Protein 4NSV (pdb70)

Structure (mmCIF, N/CA/C/O backbone):
data_4NSV
#
_entry.id   4NSV
#
_cell.length_a   39.605
_cell.length_b   135.582
_cell.length_c   45.553
_cell.angle_alpha   90.00
_cell.angle_beta   98.01
_cell.angle_gamma   90.00
#
_symmetry.space_group_name_H-M   'P 1 21 1'
#
loop_
_entity.id
_entity.type
_entity.pdbx_description
1 polymer 'Lysyl endopeptidase'
2 non-polymer 'N-[(2S,3S)-7-amino-1-chloro-2-hydroxyheptan-3-yl]-4-methylbenzenesulfonamide (Bound Form)'
3 non-polymer 'SULFATE ION'
4 non-polymer 'CHLORIDE ION'
5 water water
#
loop_
_atom_site.group_PDB
_atom_site.id
_atom_site.type_symbol
_atom_site.label_atom_id
_atom_site.label_alt_id
_atom_site.label_comp_id
_atom_site.label_asym_id
_atom_site.label_entity_id
_atom_site.label_seq_id
_atom_site.pdbx_PDB_ins_code
_atom_site.Cartn_x
_atom_site.Cartn_y
_atom_site.Cartn_z
_atom_site.occupancy
_atom_site.B_iso_or_equiv
_atom_site.auth_seq_id
_atom_site.auth_comp_id
_atom_site.auth_asym_id
_atom_site.auth_atom_id
_atom_site.pdbx_PDB_model_num
ATOM 1 N N . GLY A 1 1 ? 32.374 -14.495 22.817 1.00 6.47 1 GLY A N 1
ATOM 2 C CA . GLY A 1 1 ? 32.158 -13.065 23.170 1.00 6.46 1 GLY A CA 1
ATOM 3 C C . GLY A 1 1 ? 31.924 -12.941 24.660 1.00 6.03 1 GLY A C 1
ATOM 4 O O . GLY A 1 1 ? 31.850 -13.945 25.377 1.00 6.91 1 GLY A O 1
ATOM 10 N N . VAL A 1 2 ? 31.780 -11.697 25.099 1.00 6.47 2 VAL A N 1
ATOM 11 C CA . VAL A 1 2 ? 31.665 -11.385 26.523 1.00 6.88 2 VAL A CA 1
ATOM 12 C C . VAL A 1 2 ? 30.373 -10.604 26.782 1.00 6.56 2 VAL A C 1
ATOM 13 O O . VAL A 1 2 ? 30.113 -9.597 26.118 1.00 7.50 2 VAL A O 1
ATOM 26 N N . SER A 1 3 ? 29.581 -11.073 27.747 1.00 6.06 3 SER A N 1
ATOM 27 C CA . SER A 1 3 ? 28.397 -10.341 28.189 1.00 6.27 3 SER A CA 1
ATOM 28 C C . SER A 1 3 ? 28.204 -10.517 29.690 1.00 5.90 3 SER A C 1
ATOM 29 O O . SER A 1 3 ? 28.940 -11.267 30.343 1.00 6.90 3 SER A O 1
ATOM 37 N N . GLY A 1 4 ? 27.207 -9.820 30.237 1.00 6.43 4 GLY A N 1
ATOM 38 C CA . GLY A 1 4 ? 27.019 -9.776 31.673 1.00 6.62 4 GLY A CA 1
ATOM 39 C C . GLY A 1 4 ? 26.765 -11.146 32.277 1.00 6.49 4 GLY A C 1
ATOM 40 O O . GLY A 1 4 ? 26.024 -11.972 31.723 1.00 6.16 4 GLY A O 1
ATOM 44 N N . SER A 1 5 ? 27.337 -11.383 33.444 1.00 7.25 5 SER A N 1
ATOM 45 C CA . SER A 1 5 ? 27.316 -12.717 34.015 1.00 7.17 5 SER A CA 1
ATOM 46 C C . SER A 1 5 ? 25.928 -13.194 34.431 1.00 6.98 5 SER A C 1
ATOM 47 O O . SER A 1 5 ? 25.713 -14.399 34.529 1.00 7.50 5 SER A O 1
ATOM 55 N N . CYS A 1 6 ? 24.990 -12.281 34.694 1.00 6.87 6 CYS A N 1
ATOM 56 C CA . CYS A 1 6 ? 23.645 -12.704 35.090 1.00 6.76 6 CYS A CA 1
ATOM 57 C C . CYS A 1 6 ? 22.873 -13.354 33.946 1.00 5.94 6 CYS A C 1
ATOM 58 O O . CYS A 1 6 ? 21.794 -13.913 34.169 1.00 6.99 6 CYS A O 1
ATOM 65 N N . ASN A 1 7 ? 23.380 -13.248 32.731 1.00 5.65 7 ASN A N 1
ATOM 66 C CA . ASN A 1 7 ? 22.689 -13.841 31.620 1.00 5.18 7 ASN A CA 1
ATOM 67 C C . ASN A 1 7 ? 22.798 -15.361 31.637 1.00 5.05 7 ASN A C 1
ATOM 68 O O . ASN A 1 7 ? 23.630 -15.949 32.338 1.00 5.71 7 ASN A O 1
ATOM 79 N N . ILE A 1 8 ? 21.906 -15.975 30.873 1.00 5.20 8 ILE A N 1
ATOM 80 C CA . ILE A 1 8 ? 21.660 -17.398 30.930 1.00 4.74 8 ILE A CA 1
ATOM 81 C C . ILE A 1 8 ? 21.940 -18.026 29.568 1.00 4.37 8 ILE A C 1
ATOM 82 O O . ILE A 1 8 ? 21.241 -17.779 28.584 1.00 4.52 8 ILE A O 1
ATOM 98 N N . ASP A 1 9 ? 22.977 -18.856 29.506 1.00 4.66 9 ASP A N 1
ATOM 99 C CA . ASP A 1 9 ? 23.303 -19.555 28.274 1.00 4.88 9 ASP A CA 1
ATOM 100 C C . ASP A 1 9 ? 22.099 -20.336 27.782 1.00 4.76 9 ASP A C 1
ATOM 101 O O . ASP A 1 9 ? 21.432 -21.008 28.568 1.00 5.22 9 ASP A O 1
ATOM 110 N N . VAL A 1 10 ? 21.833 -20.299 26.476 1.00 5.09 10 VAL A N 1
ATOM 111 C CA . VAL A 1 10 ? 20.655 -20.984 25.967 1.00 4.89 10 VAL A CA 1
ATOM 112 C C . VAL A 1 10 ? 20.679 -22.480 26.251 1.00 4.84 10 VAL A C 1
ATOM 113 O O . VAL A 1 10 ? 19.610 -23.065 26.401 1.00 5.31 10 VAL A O 1
ATOM 126 N N . VAL A 1 11 ? 21.854 -23.113 26.303 1.00 5.22 11 VAL A N 1
ATOM 127 C CA . VAL A 1 11 ? 21.898 -24.552 26.556 1.00 6.01 11 VAL A CA 1
ATOM 128 C C . VAL A 1 11 ? 21.503 -24.934 27.983 1.00 5.99 11 VAL A C 1
ATOM 129 O O . VAL A 1 11 ? 21.281 -26.119 28.266 1.00 6.93 11 VAL A O 1
ATOM 142 N N . CYS A 1 12 ? 21.433 -23.963 28.888 1.00 5.94 12 CYS A N 1
ATOM 143 C CA . CYS A 1 12 ? 20.961 -24.218 30.250 1.00 5.74 12 CYS A CA 1
ATOM 144 C C . CYS A 1 12 ? 19.527 -24.784 30.256 1.00 6.01 12 CYS A C 1
ATOM 145 O O . CYS A 1 12 ? 18.787 -24.671 29.282 1.00 5.68 12 CYS A O 1
ATOM 152 N N . PRO A 1 13 ? 19.131 -25.368 31.391 1.00 6.11 13 PRO A N 1
ATOM 153 C CA . PRO A 1 13 ? 17.771 -25.913 31.489 1.00 6.49 13 PRO A CA 1
ATOM 154 C C . PRO A 1 13 ? 16.684 -24.880 31.217 1.00 5.59 13 PRO A C 1
ATOM 155 O O . PRO A 1 13 ? 15.600 -25.249 30.754 1.00 6.41 13 PRO A O 1
ATOM 166 N N . GLU A 1 14 ? 16.983 -23.605 31.453 1.00 5.82 14 GLU A N 1
ATOM 167 C CA . GLU A 1 14 ? 16.051 -22.531 31.142 1.00 6.35 14 GLU A CA 1
ATOM 168 C C . GLU A 1 14 ? 15.637 -22.504 29.677 1.00 5.47 14 GLU A C 1
ATOM 169 O O . GLU A 1 14 ? 14.627 -21.875 29.357 1.00 7.12 14 GLU A O 1
ATOM 181 N N . GLY A 1 15 ? 16.406 -23.149 28.796 1.00 5.53 15 GLY A N 1
ATOM 182 C CA . GLY A 1 15 ? 16.053 -23.227 27.387 1.00 5.25 15 GLY A CA 1
ATOM 183 C C . GLY A 1 15 ? 15.206 -24.433 26.988 1.00 4.59 15 GLY A C 1
ATOM 184 O O . GLY A 1 15 ? 14.894 -24.582 25.825 1.00 5.16 15 GLY A O 1
ATOM 188 N N . ASN A 1 16 ? 14.835 -25.295 27.940 1.00 5.25 16 ASN A N 1
ATOM 189 C CA . ASN A 1 16 ? 14.252 -26.594 27.598 1.00 5.25 16 ASN A CA 1
ATOM 190 C C . ASN A 1 16 ? 12.933 -26.493 26.828 1.00 5.39 16 ASN A C 1
ATOM 191 O O . ASN A 1 16 ? 12.595 -27.436 26.103 1.00 7.41 16 ASN A O 1
ATOM 202 N N . GLY A 1 17 ? 12.193 -25.390 27.007 1.00 5.35 17 GLY A N 1
ATOM 203 C CA . GLY A 1 17 ? 10.928 -25.194 26.309 1.00 5.66 17 GLY A CA 1
ATOM 204 C C . GLY A 1 17 ? 11.041 -24.418 25.020 1.00 5.85 17 GLY A C 1
ATOM 205 O O . GLY A 1 17 ? 10.015 -24.127 24.410 1.00 6.32 17 GLY A O 1
ATOM 209 N N . HIS A 1 18 ? 12.261 -24.084 24.602 1.00 4.81 18 HIS A N 1
ATOM 210 C CA . HIS A 1 18 ? 12.479 -23.180 23.465 1.00 4.90 18 HIS A CA 1
ATOM 211 C C . HIS A 1 18 ? 13.492 -23.736 22.474 1.00 4.60 18 HIS A C 1
ATOM 212 O O . HIS A 1 18 ? 14.134 -22.969 21.751 1.00 5.22 18 HIS A O 1
ATOM 226 N N . ARG A 1 19 ? 13.619 -25.066 22.390 1.00 5.33 19 ARG A N 1
ATOM 227 C CA . ARG A 1 19 ? 14.674 -25.618 21.553 1.00 4.59 19 ARG A CA 1
ATOM 228 C C . ARG A 1 19 ? 14.464 -25.417 20.068 1.00 5.44 19 ARG A C 1
ATOM 229 O O . ARG A 1 19 ? 15.404 -25.549 19.299 1.00 6.11 19 ARG A O 1
ATOM 250 N N . ASP A 1 20 ? 13.225 -25.095 19.673 1.00 4.70 20 ASP A N 1
ATOM 251 C CA . ASP A 1 20 ? 12.904 -24.725 18.315 1.00 5.00 20 ASP A CA 1
ATOM 252 C C . ASP A 1 20 ? 13.270 -23.254 18.042 1.00 4.45 20 ASP A C 1
ATOM 253 O O . ASP A 1 20 ? 14.134 -22.972 17.205 1.00 4.94 20 ASP A O 1
ATOM 262 N N . VAL A 1 21 ? 12.656 -22.316 18.769 1.00 4.71 21 VAL A N 1
ATOM 263 C CA . VAL A 1 21 ? 12.868 -20.906 18.439 1.00 4.59 21 VAL A CA 1
ATOM 264 C C . VAL A 1 21 ? 14.287 -20.430 18.779 1.00 4.14 21 VAL A C 1
ATOM 265 O O . VAL A 1 21 ? 14.732 -19.432 18.205 1.00 5.00 21 VAL A O 1
ATOM 278 N N . ILE A 1 22 ? 15.012 -21.111 19.662 1.00 4.59 22 ILE A N 1
ATOM 279 C CA . ILE A 1 22 ? 16.437 -20.800 19.835 1.00 4.57 22 ILE A CA 1
ATOM 280 C C . ILE A 1 22 ? 17.129 -20.789 18.457 1.00 4.65 22 ILE A C 1
ATOM 281 O O . ILE A 1 22 ? 18.016 -19.964 18.201 1.00 4.94 22 ILE A O 1
ATOM 297 N N . ARG A 1 23 ? 16.727 -21.714 17.585 1.00 4.75 23 ARG A N 1
ATOM 298 C CA . ARG A 1 23 ? 17.362 -21.918 16.287 1.00 5.19 23 ARG A CA 1
ATOM 299 C C . ARG A 1 23 ? 16.925 -20.898 15.231 1.00 5.21 23 ARG A C 1
ATOM 300 O O . ARG A 1 23 ? 17.353 -20.959 14.084 1.00 7.70 23 ARG A O 1
ATOM 321 N N . SER A 1 24 ? 16.066 -19.965 15.615 1.00 4.81 24 SER A N 1
ATOM 322 C CA A SER A 1 24 ? 15.648 -18.818 14.791 0.70 4.86 24 SER A CA 1
ATOM 323 C CA B SER A 1 24 ? 15.741 -18.879 14.694 0.30 5.04 24 SER A CA 1
ATOM 324 C C . SER A 1 24 ? 16.593 -17.626 14.927 1.00 3.95 24 SER A C 1
ATOM 325 O O . SER A 1 24 ? 16.605 -16.752 14.072 1.00 4.56 24 SER A O 1
ATOM 340 N N . VAL A 1 25 ? 17.316 -17.561 16.032 1.00 4.38 25 VAL A N 1
ATOM 341 C CA . VAL A 1 25 ? 18.008 -16.332 16.432 1.00 4.12 25 VAL A CA 1
ATOM 342 C C . VAL A 1 25 ? 19.444 -16.358 15.941 1.00 4.14 25 VAL A C 1
ATOM 343 O O . VAL A 1 25 ? 20.116 -17.395 16.044 1.00 4.92 25 VAL A O 1
ATOM 356 N N . ALA A 1 26 ? 19.942 -15.216 15.455 1.00 4.24 26 ALA A N 1
ATOM 357 C CA . ALA A 1 26 ? 21.316 -15.133 14.973 1.00 4.24 26 ALA A CA 1
ATOM 358 C C . ALA A 1 26 ? 21.929 -13.806 15.398 1.00 4.08 26 ALA A C 1
ATOM 359 O O . ALA A 1 26 ? 21.245 -12.808 15.636 1.00 4.59 26 ALA A O 1
ATOM 366 N N . ALA A 1 27 ? 23.255 -13.816 15.421 1.00 4.15 27 ALA A N 1
ATOM 367 C CA . ALA A 1 27 ? 24.066 -12.606 15.592 1.00 4.65 27 ALA A CA 1
ATOM 368 C C . ALA A 1 27 ? 24.484 -12.138 14.202 1.00 4.28 27 ALA A C 1
ATOM 369 O O . ALA A 1 27 ? 24.625 -12.970 13.305 1.00 6.41 27 ALA A O 1
ATOM 376 N N . TYR A 1 28 ? 24.735 -10.847 13.998 1.00 4.03 28 TYR A N 1
ATOM 377 C CA . TYR A 1 28 ? 25.244 -10.428 12.709 1.00 4.16 28 TYR A CA 1
ATOM 378 C C . TYR A 1 28 ? 26.217 -9.281 12.843 1.00 4.18 28 TYR A C 1
ATOM 379 O O . TYR A 1 28 ? 26.194 -8.509 13.813 1.00 4.44 28 TYR A O 1
ATOM 397 N N . SER A 1 29 ? 27.042 -9.180 11.812 1.00 4.36 29 SER A N 1
ATOM 398 C CA . SER A 1 29 ? 27.967 -8.068 11.660 1.00 4.44 29 SER A CA 1
ATOM 399 C C . SER A 1 29 ? 27.436 -7.064 10.639 1.00 4.90 29 SER A C 1
ATOM 400 O O . SER A 1 29 ? 26.656 -7.401 9.756 1.00 6.11 29 SER A O 1
ATOM 408 N N . ARG A 1 30 ? 27.938 -5.843 10.782 1.00 5.00 30 ARG A N 1
ATOM 409 C CA . ARG A 1 30 ? 27.609 -4.699 9.931 1.00 5.53 30 ARG A CA 1
ATOM 410 C C . ARG A 1 30 ? 28.942 -4.055 9.575 1.00 5.48 30 ARG A C 1
ATOM 411 O O . ARG A 1 30 ? 29.711 -3.672 10.462 1.00 5.95 30 ARG A O 1
ATOM 432 N N . GLN A 1 31 ? 29.220 -3.973 8.287 1.00 5.96 31 GLN A N 1
ATOM 433 C CA A GLN A 1 31 ? 30.515 -3.472 7.802 0.70 7.42 31 GLN A CA 1
ATOM 434 C CA B GLN A 1 31 ? 30.507 -3.471 7.798 0.30 7.07 31 GLN A CA 1
ATOM 435 C C . GLN A 1 31 ? 31.660 -4.195 8.501 1.00 6.99 31 GLN A C 1
ATOM 436 O O . GLN A 1 31 ? 32.704 -3.613 8.831 1.00 8.05 31 GLN A O 1
ATOM 461 N N . GLY A 1 32 ? 31.451 -5.490 8.725 1.00 6.08 32 GLY A N 1
ATOM 462 C CA . GLY A 1 32 ? 32.477 -6.364 9.275 1.00 5.85 32 GLY A CA 1
ATOM 463 C C . GLY A 1 32 ? 32.521 -6.455 10.790 1.00 5.88 32 GLY A C 1
ATOM 464 O O . GLY A 1 32 ? 33.220 -7.306 11.328 1.00 6.28 32 GLY A O 1
ATOM 468 N N . THR A 1 33 ? 31.797 -5.593 11.503 1.00 5.42 33 THR A N 1
ATOM 469 C CA . THR A 1 33 ? 31.889 -5.543 12.966 1.00 5.66 33 THR A CA 1
ATOM 470 C C . THR A 1 33 ? 30.671 -6.190 13.587 1.00 5.03 33 THR A C 1
ATOM 471 O O . THR A 1 33 ? 29.541 -5.853 13.211 1.00 5.11 33 THR A O 1
ATOM 482 N N . MET A 1 34 ? 30.863 -7.102 14.520 1.00 5.01 34 MET A N 1
ATOM 483 C CA . MET A 1 34 ? 29.732 -7.734 15.215 1.00 4.90 34 MET A CA 1
ATOM 484 C C . MET A 1 34 ? 28.848 -6.631 15.788 1.00 4.79 34 MET A C 1
ATOM 485 O O . MET A 1 34 ? 29.349 -5.739 16.477 1.00 5.49 34 MET A O 1
ATOM 499 N N . TRP A 1 35 ? 27.545 -6.693 15.492 1.00 4.30 35 TRP A N 1
ATOM 500 C CA . TRP A 1 35 ? 26.696 -5.505 15.652 1.00 4.45 35 TRP A CA 1
ATOM 501 C C . TRP A 1 35 ? 25.383 -5.689 16.414 1.00 4.39 35 TRP A C 1
ATOM 502 O O . TRP A 1 35 ? 25.027 -4.818 17.209 1.00 5.70 35 TRP A O 1
ATOM 523 N N . CYS A 1 36 ? 24.573 -6.686 16.071 1.00 4.50 36 CYS A N 1
ATOM 524 C CA A CYS A 1 36 ? 23.193 -6.737 16.594 0.70 4.20 36 CYS A CA 1
ATOM 525 C CA B CYS A 1 36 ? 23.212 -6.719 16.534 0.30 5.81 36 CYS A CA 1
ATOM 526 C C . CYS A 1 36 ? 22.690 -8.169 16.440 1.00 4.04 36 CYS A C 1
ATOM 527 O O . CYS A 1 36 ? 23.386 -9.080 15.959 1.00 4.81 36 CYS A O 1
ATOM 540 N N . THR A 1 37 ? 21.460 -8.362 16.905 1.00 3.86 37 THR A N 1
ATOM 541 C CA . THR A 1 37 ? 20.774 -9.636 16.845 1.00 3.88 37 THR A CA 1
ATOM 542 C C . THR A 1 37 ? 19.611 -9.532 15.850 1.00 3.50 37 THR A C 1
ATOM 543 O O . THR A 1 37 ? 19.014 -8.448 15.671 1.00 3.97 37 THR A O 1
ATOM 554 N N . GLY A 1 38 ? 19.233 -10.641 15.215 1.00 3.71 38 GLY A N 1
ATOM 555 C CA . GLY A 1 38 ? 17.934 -10.733 14.543 1.00 3.89 38 GLY A CA 1
ATOM 556 C C . GLY A 1 38 ? 17.421 -12.138 14.596 1.00 3.83 38 GLY A C 1
ATOM 557 O O . GLY A 1 38 ? 18.043 -12.979 15.251 1.00 4.14 38 GLY A O 1
ATOM 561 N N . SER A 1 39 ? 16.292 -12.382 13.947 1.00 3.79 39 SER A N 1
ATOM 562 C CA . SER A 1 39 ? 15.779 -13.732 13.961 1.00 4.23 39 SER A CA 1
ATOM 563 C C . SER A 1 39 ? 14.920 -14.001 12.736 1.00 3.99 39 SER A C 1
ATOM 564 O O . SER A 1 39 ? 14.326 -13.102 12.147 1.00 4.62 39 SER A O 1
ATOM 572 N N . LEU A 1 40 ? 14.859 -15.285 12.394 1.00 4.11 40 LEU A N 1
ATOM 573 C CA A LEU A 1 40 ? 14.067 -15.765 11.268 0.50 4.88 40 LEU A CA 1
ATOM 574 C CA B LEU A 1 40 ? 14.121 -15.790 11.265 0.50 4.29 40 LEU A CA 1
ATOM 575 C C . LEU A 1 40 ? 12.626 -15.912 11.649 1.00 4.91 40 LEU A C 1
ATOM 576 O O . LEU A 1 40 ? 12.291 -16.484 12.705 1.00 6.24 40 LEU A O 1
ATOM 607 N N . VAL A 1 41 ? 11.763 -15.395 10.787 1.00 5.42 41 VAL A N 1
ATOM 608 C CA . VAL A 1 41 ? 10.326 -15.434 10.995 1.00 5.63 41 VAL A CA 1
ATOM 609 C C . VAL A 1 41 ? 9.624 -16.139 9.846 1.00 4.58 41 VAL A C 1
ATOM 610 O O . VAL A 1 41 ? 9.957 -15.948 8.675 1.00 5.38 41 VAL A O 1
ATOM 623 N N . ASN A 1 42 ? 8.660 -16.978 10.210 1.00 4.88 42 ASN A N 1
ATOM 624 C CA . ASN A 1 42 ? 7.784 -17.641 9.255 1.00 4.75 42 ASN A CA 1
ATOM 625 C C . ASN A 1 42 ? 6.801 -16.638 8.655 1.00 4.99 42 ASN A C 1
ATOM 626 O O . ASN A 1 42 ? 6.596 -15.537 9.201 1.00 5.33 42 ASN A O 1
ATOM 637 N N . ASN A 1 43 ? 6.206 -17.029 7.536 1.00 5.44 43 ASN A N 1
ATOM 638 C CA . ASN A 1 43 ? 5.156 -16.234 6.908 1.00 5.89 43 ASN A CA 1
ATOM 639 C C . ASN A 1 43 ? 3.987 -17.165 6.595 1.00 5.87 43 ASN A C 1
ATOM 640 O O . ASN A 1 43 ? 4.103 -18.394 6.708 1.00 6.82 43 ASN A O 1
ATOM 651 N N . SER A 1 44 ? 2.848 -16.591 6.215 1.00 6.82 44 SER A N 1
ATOM 652 C CA . SER A 1 44 ? 1.627 -17.381 6.129 1.00 7.59 44 SER A CA 1
ATOM 653 C C . SER A 1 44 ? 1.648 -18.413 4.993 1.00 7.03 44 SER A C 1
ATOM 654 O O . SER A 1 44 ? 0.770 -19.267 4.935 1.00 10.09 44 SER A O 1
ATOM 662 N N . ALA A 1 45 ? 2.640 -18.338 4.102 1.00 7.51 45 ALA A N 1
ATOM 663 C CA . ALA A 1 45 ? 2.806 -19.337 3.045 1.00 8.27 45 ALA A CA 1
ATOM 664 C C . ALA A 1 45 ? 3.708 -20.511 3.458 1.00 7.50 45 ALA A C 1
ATOM 665 O O . ALA A 1 45 ? 3.851 -21.475 2.717 1.00 8.92 45 ALA A O 1
ATOM 672 N N . ASN A 1 46 ? 4.341 -20.414 4.630 1.00 7.31 46 ASN A N 1
ATOM 673 C CA . ASN A 1 46 ? 5.179 -21.514 5.123 1.00 7.14 46 ASN A CA 1
ATOM 674 C C . ASN A 1 46 ? 6.195 -21.974 4.066 1.00 8.01 46 ASN A C 1
ATOM 675 O O . ASN A 1 46 ? 6.351 -23.175 3.790 1.00 8.84 46 ASN A O 1
ATOM 686 N N . ASP A 1 47 ? 6.907 -21.000 3.490 1.00 8.63 47 ASP A N 1
ATOM 687 C CA . ASP A 1 47 ? 7.716 -21.252 2.303 1.00 8.56 47 ASP A CA 1
ATOM 688 C C . ASP A 1 47 ? 9.229 -21.116 2.524 1.00 8.14 47 ASP A C 1
ATOM 689 O O . ASP A 1 47 ? 9.975 -21.273 1.574 1.00 8.91 47 ASP A O 1
ATOM 698 N N . LYS A 1 48 ? 9.666 -20.887 3.759 1.00 7.65 48 LYS A N 1
ATOM 699 C CA . LYS A 1 48 ? 11.091 -20.836 4.103 1.00 7.68 48 LYS A CA 1
ATOM 700 C C . LYS A 1 48 ? 11.819 -19.607 3.539 1.00 6.96 48 LYS A C 1
ATOM 701 O O . LYS A 1 48 ? 13.047 -19.564 3.539 1.00 7.28 48 LYS A O 1
ATOM 720 N N . LYS A 1 49 ? 11.086 -18.589 3.103 1.00 6.17 49 LYS A N 1
ATOM 721 C CA . LYS A 1 49 ? 11.753 -17.343 2.763 1.00 5.78 49 LYS A CA 1
ATOM 722 C C . LYS A 1 49 ? 12.560 -16.868 3.961 1.00 5.42 49 LYS A C 1
ATOM 723 O O . LYS A 1 49 ? 12.145 -16.998 5.118 1.00 5.49 49 LYS A O 1
ATOM 742 N N . MET A 1 50 ? 13.722 -16.295 3.672 1.00 5.33 50 MET A N 1
ATOM 743 C CA . MET A 1 50 ? 14.681 -15.928 4.711 1.00 5.18 50 MET A CA 1
ATOM 744 C C . MET A 1 50 ? 14.405 -14.543 5.304 1.00 4.96 50 MET A C 1
ATOM 745 O O . MET A 1 50 ? 15.288 -13.673 5.369 1.00 5.11 50 MET A O 1
ATOM 759 N N . TYR A 1 51 ? 13.168 -14.354 5.761 1.00 4.71 51 TYR A N 1
ATOM 760 C CA . TYR A 1 51 ? 12.771 -13.126 6.429 1.00 4.57 51 TYR A CA 1
ATOM 761 C C . TYR A 1 51 ? 13.408 -13.064 7.792 1.00 4.63 51 TYR A C 1
ATOM 762 O O . TYR A 1 51 ? 13.268 -13.987 8.610 1.00 5.57 51 TYR A O 1
ATOM 780 N N . PHE A 1 52 ? 14.091 -11.951 8.051 1.00 4.83 52 PHE A N 1
ATOM 781 C CA . PHE A 1 52 ? 14.984 -11.811 9.198 1.00 4.50 52 PHE A CA 1
ATOM 782 C C . PHE A 1 52 ? 14.684 -10.456 9.827 1.00 4.18 52 PHE A C 1
ATOM 783 O O . PHE A 1 52 ? 14.946 -9.410 9.253 1.00 4.98 52 PHE A O 1
ATOM 800 N N . LEU A 1 53 ? 14.084 -10.511 11.020 1.00 4.11 53 LEU A N 1
ATOM 801 C CA . LEU A 1 53 ? 13.607 -9.333 11.725 1.00 4.06 53 LEU A CA 1
ATOM 802 C C . LEU A 1 53 ? 14.690 -8.828 12.652 1.00 3.52 53 LEU A C 1
ATOM 803 O O . LEU A 1 53 ? 15.268 -9.599 13.416 1.00 4.18 53 LEU A O 1
ATOM 819 N N . THR A 1 54 ? 14.967 -7.522 12.605 1.00 3.97 54 THR A N 1
ATOM 820 C CA . THR A 1 54 ? 15.916 -6.896 13.492 1.00 3.74 54 THR A CA 1
ATOM 821 C C . THR A 1 54 ? 15.432 -5.478 13.812 1.00 3.60 54 THR A C 1
ATOM 822 O O . THR A 1 54 ? 14.274 -5.137 13.543 1.00 4.21 54 THR A O 1
ATOM 833 N N . ALA A 1 55 ? 16.308 -4.682 14.433 1.00 4.11 55 ALA A N 1
ATOM 834 C CA . ALA A 1 55 ? 15.946 -3.340 14.887 1.00 4.28 55 ALA A CA 1
ATOM 835 C C . ALA A 1 55 ? 16.443 -2.277 13.917 1.00 4.50 55 ALA A C 1
ATOM 836 O O . ALA A 1 55 ? 17.596 -2.302 13.481 1.00 5.05 55 ALA A O 1
ATOM 843 N N . ASN A 1 56 ? 15.585 -1.287 13.656 1.00 4.64 56 ASN A N 1
ATOM 844 C CA . ASN A 1 56 ? 15.919 -0.168 12.784 1.00 4.41 56 ASN A CA 1
ATOM 845 C C . ASN A 1 56 ? 17.164 0.588 13.285 1.00 5.01 56 ASN A C 1
ATOM 846 O O . ASN A 1 56 ? 18.002 1.020 12.461 1.00 5.88 56 ASN A O 1
ATOM 857 N N . HIS A 1 57 ? 17.318 0.744 14.599 1.00 4.63 57 HIS A N 1
ATOM 858 C CA . HIS A 1 57 ? 18.447 1.521 15.096 1.00 5.26 57 HIS A CA 1
ATOM 859 C C . HIS A 1 57 ? 19.785 0.827 14.860 1.00 5.12 57 HIS A C 1
ATOM 860 O O . HIS A 1 57 ? 20.835 1.467 15.016 1.00 6.98 57 HIS A O 1
ATOM 874 N N . CYS A 1 58 ? 19.775 -0.470 14.516 1.00 4.85 58 CYS A N 1
ATOM 875 C CA A CYS A 1 58 ? 21.000 -1.180 14.153 0.70 5.75 58 CYS A CA 1
ATOM 876 C CA B CYS A 1 58 ? 20.999 -1.177 14.144 0.30 6.32 58 CYS A CA 1
ATOM 877 C C . CYS A 1 58 ? 21.536 -0.722 12.786 1.00 6.05 58 CYS A C 1
ATO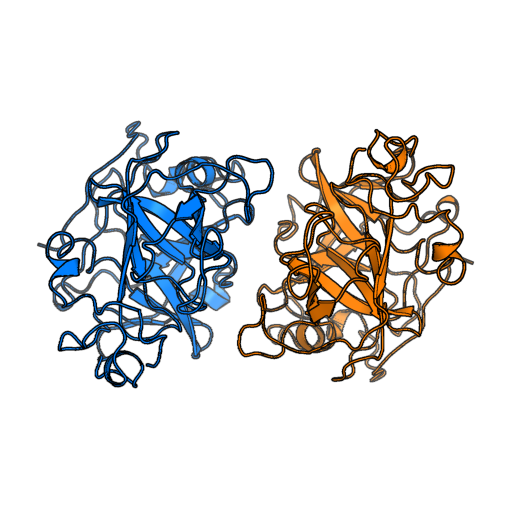M 878 O O . CYS A 1 58 ? 22.673 -1.042 12.434 1.00 7.93 58 CYS A O 1
ATOM 891 N N . GLY A 1 59 ? 20.727 0.009 12.020 1.00 5.79 59 GLY A N 1
ATOM 892 C CA . GLY A 1 59 ? 21.213 0.639 10.798 1.00 6.81 59 GLY A CA 1
ATOM 893 C C . GLY A 1 59 ? 21.373 -0.270 9.602 1.00 5.96 59 GLY A C 1
ATOM 894 O O . GLY A 1 59 ? 22.209 0.015 8.742 1.00 7.04 59 GLY A O 1
ATOM 898 N N . MET A 1 60 ? 20.564 -1.327 9.497 1.00 6.10 60 MET A N 1
ATOM 899 C CA . MET A 1 60 ? 20.601 -2.221 8.335 1.00 5.91 60 MET A CA 1
ATOM 900 C C . MET A 1 60 ? 19.501 -1.785 7.387 1.00 5.95 60 MET A C 1
ATOM 901 O O . MET A 1 60 ? 18.555 -2.510 7.104 1.00 7.28 60 MET A O 1
ATOM 915 N N . THR A 1 61 ? 19.620 -0.545 6.928 1.00 6.53 61 THR A N 1
ATOM 916 C CA . THR A 1 61 ? 18.490 0.154 6.348 1.00 6.71 61 THR A CA 1
ATOM 917 C C . THR A 1 61 ? 18.675 0.522 4.888 1.00 6.87 61 THR A C 1
ATOM 918 O O . THR A 1 61 ? 17.769 1.113 4.292 1.00 10.88 61 THR A O 1
ATOM 929 N N . THR A 1 62 ? 19.820 0.181 4.303 1.00 7.20 62 THR A N 1
ATOM 930 C CA . THR A 1 62 ? 20.074 0.440 2.888 1.00 7.91 62 THR A CA 1
ATOM 931 C C . THR A 1 62 ? 20.547 -0.833 2.219 1.00 7.88 62 THR A C 1
ATOM 932 O O . THR A 1 62 ? 21.105 -1.722 2.864 1.00 6.92 62 THR A O 1
ATOM 943 N N . ALA A 1 63 ? 20.355 -0.908 0.912 1.00 7.84 63 ALA A N 1
ATOM 944 C CA . ALA A 1 63 ? 20.792 -2.059 0.150 1.00 8.05 63 ALA A CA 1
ATOM 945 C C . ALA A 1 63 ? 22.296 -2.249 0.274 1.00 7.35 63 ALA A C 1
ATOM 946 O O . ALA A 1 63 ? 22.785 -3.377 0.360 1.00 7.40 63 ALA A O 1
ATOM 953 N N . ALA A 1 64 ? 23.041 -1.148 0.276 1.00 8.57 64 ALA A N 1
ATOM 954 C CA . ALA A 1 64 ? 24.493 -1.214 0.369 1.00 10.27 64 ALA A CA 1
ATOM 955 C C . ALA A 1 64 ? 24.913 -1.870 1.676 1.00 8.44 64 ALA A C 1
ATOM 956 O O . ALA A 1 64 ? 25.757 -2.756 1.667 1.00 9.28 64 ALA A O 1
ATOM 963 N N . ILE A 1 65 ? 24.351 -1.431 2.791 1.00 7.81 65 ILE A N 1
ATOM 964 C CA . ILE A 1 65 ? 24.750 -1.986 4.079 1.00 7.05 65 ILE A CA 1
ATOM 965 C C . ILE A 1 65 ? 24.298 -3.450 4.210 1.00 6.26 65 ILE A C 1
ATOM 966 O O . ILE A 1 65 ? 25.040 -4.304 4.737 1.00 7.49 65 ILE A O 1
ATOM 982 N N . ALA A 1 66 ? 23.071 -3.734 3.778 1.00 6.37 66 ALA A N 1
ATOM 983 C CA . ALA A 1 66 ? 22.549 -5.088 3.881 1.00 6.11 66 ALA A CA 1
ATOM 984 C C . ALA A 1 66 ? 23.349 -6.072 3.022 1.00 5.86 66 ALA A C 1
ATOM 985 O O . ALA A 1 66 ? 23.467 -7.246 3.363 1.00 6.11 66 ALA A O 1
ATOM 992 N N . SER A 1 67 ? 23.926 -5.587 1.928 1.00 6.62 67 SER A N 1
ATOM 993 C CA . SER A 1 67 ? 24.648 -6.468 1.019 1.00 6.85 67 SER A CA 1
ATOM 994 C C . SER A 1 67 ? 25.869 -7.121 1.651 1.00 7.43 67 SER A C 1
ATOM 995 O O . SER A 1 67 ? 26.265 -8.213 1.218 1.00 9.18 67 SER A O 1
ATOM 1003 N N . SER A 1 68 ? 26.463 -6.473 2.651 1.00 7.72 68 SER A N 1
ATOM 1004 C CA A SER A 1 68 ? 27.690 -7.038 3.202 0.80 8.39 68 SER A CA 1
ATOM 1005 C CA B SER A 1 68 ? 27.717 -6.907 3.253 0.20 7.74 68 SER A CA 1
ATOM 1006 C C . SER A 1 68 ? 27.533 -7.494 4.648 1.00 7.16 68 SER A C 1
ATOM 1007 O O . SER A 1 68 ? 28.507 -7.844 5.297 1.00 8.08 68 SER A O 1
ATOM 1022 N N . MET A 1 69 ? 26.298 -7.564 5.137 1.00 6.05 69 MET A N 1
ATOM 1023 C CA A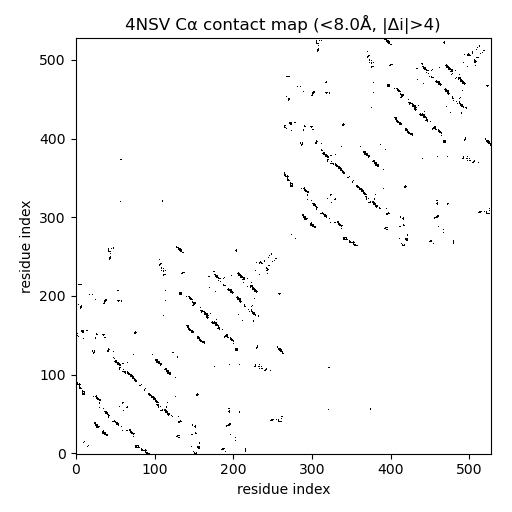 MET A 1 69 ? 26.088 -8.128 6.463 0.80 6.75 69 MET A CA 1
ATOM 1024 C CA B MET A 1 69 ? 26.052 -8.134 6.459 0.20 5.80 69 MET A CA 1
ATOM 1025 C C . MET A 1 69 ? 26.426 -9.612 6.475 1.00 5.43 69 MET A C 1
ATOM 1026 O O . MET A 1 69 ? 26.241 -10.317 5.487 1.00 6.58 69 MET A O 1
ATOM 1051 N N . VAL A 1 70 ? 26.937 -10.074 7.598 1.00 5.00 70 VAL A N 1
ATOM 1052 C CA . VAL A 1 70 ? 27.202 -11.505 7.791 1.00 5.00 70 VAL A CA 1
ATOM 1053 C C . VAL A 1 70 ? 26.394 -11.970 8.996 1.00 4.96 70 VAL A C 1
ATOM 1054 O O . VAL A 1 70 ? 26.447 -11.353 10.070 1.00 4.70 70 VAL A O 1
ATOM 1067 N N . VAL A 1 71 ? 25.625 -13.036 8.791 1.00 4.38 71 VAL A N 1
ATOM 1068 C CA . VAL A 1 71 ? 24.732 -13.603 9.794 1.00 4.36 71 VAL A CA 1
ATOM 1069 C C . VAL A 1 71 ? 25.368 -14.896 10.304 1.00 4.69 71 VAL A C 1
ATOM 1070 O O . VAL A 1 71 ? 25.774 -15.736 9.511 1.00 5.66 71 VAL A O 1
ATOM 1083 N N . TYR A 1 72 ? 25.461 -15.014 11.617 1.00 4.46 72 TYR A N 1
ATOM 1084 C CA . TYR A 1 72 ? 26.116 -16.137 12.293 1.00 4.52 72 TYR A CA 1
ATOM 1085 C C . TYR A 1 72 ? 25.085 -16.939 13.081 1.00 4.56 72 TYR A C 1
ATOM 1086 O O . TYR A 1 72 ? 24.486 -16.448 14.058 1.00 4.86 72 TYR A O 1
ATOM 1104 N N . TRP A 1 73 ? 24.885 -18.186 12.657 1.00 5.10 73 TRP A N 1
ATOM 1105 C CA . TRP A 1 73 ? 23.939 -19.091 13.281 1.00 5.22 73 TRP A CA 1
ATOM 1106 C C . TRP A 1 73 ? 24.634 -19.939 14.327 1.00 5.31 73 TRP A C 1
ATOM 1107 O O . TRP A 1 73 ? 25.832 -20.233 14.222 1.00 6.16 73 TRP A O 1
ATOM 1128 N N . ASN A 1 74 ? 23.867 -20.374 15.328 1.00 5.62 74 ASN A N 1
ATOM 1129 C CA . ASN A 1 74 ? 24.355 -21.374 16.279 1.00 5.82 74 ASN A CA 1
ATOM 1130 C C . ASN A 1 74 ? 25.618 -20.933 17.015 1.00 5.77 74 ASN A C 1
ATOM 1131 O O . ASN A 1 74 ? 26.529 -21.738 17.233 1.00 7.38 74 ASN A O 1
ATOM 1142 N N . TYR A 1 75 ? 25.647 -19.656 17.420 1.00 5.36 75 TYR A N 1
ATOM 1143 C CA . TYR A 1 75 ? 26.753 -19.102 18.206 1.00 4.85 75 TYR A CA 1
ATOM 1144 C C . TYR A 1 75 ? 26.327 -19.078 19.660 1.00 4.95 75 TYR A C 1
ATOM 1145 O O . TYR A 1 75 ? 25.586 -18.183 20.086 1.00 4.88 75 TYR A O 1
ATOM 1163 N N . GLN A 1 76 ? 26.774 -20.061 20.436 1.00 5.19 76 GLN A N 1
ATOM 1164 C CA A GLN A 1 76 ? 26.351 -20.173 21.817 0.70 5.35 76 GLN A CA 1
ATOM 1165 C CA B GLN A 1 76 ? 26.359 -20.180 21.823 0.30 5.82 76 GLN A CA 1
ATOM 1166 C C . GLN A 1 76 ? 27.393 -20.967 22.598 1.00 5.36 76 GLN A C 1
ATOM 1167 O O . GLN A 1 76 ? 28.155 -21.744 22.032 1.00 6.21 76 GLN A O 1
ATOM 1192 N N . ASN A 1 77 ? 27.413 -20.775 23.905 1.00 5.10 77 ASN A N 1
ATOM 1193 C CA . ASN A 1 77 ? 28.364 -21.511 24.724 1.00 5.71 77 ASN A CA 1
ATOM 1194 C C . ASN A 1 77 ? 27.985 -22.992 24.715 1.00 6.25 77 ASN A C 1
ATOM 1195 O O . ASN A 1 77 ? 26.792 -23.328 24.776 1.00 6.91 77 ASN A O 1
ATOM 1206 N N . SER A 1 78 ? 28.980 -23.881 24.666 1.00 6.78 78 SER A N 1
ATOM 1207 C CA . SER A 1 78 ? 28.685 -25.299 24.561 1.00 7.79 78 SER A CA 1
ATOM 1208 C C . SER A 1 78 ? 28.125 -25.900 25.850 1.00 8.10 78 SER A C 1
ATOM 1209 O O . SER A 1 78 ? 27.443 -26.915 25.815 1.00 10.28 78 SER A O 1
ATOM 1217 N N . THR A 1 79 ? 28.437 -25.266 26.970 1.00 7.53 79 THR A N 1
ATOM 1218 C CA . THR A 1 79 ? 27.998 -25.716 28.282 1.00 8.41 79 THR A CA 1
ATOM 1219 C C . THR A 1 79 ? 27.212 -24.614 28.998 1.00 7.60 79 THR A C 1
ATOM 1220 O O . THR A 1 79 ? 27.331 -23.429 28.675 1.00 8.59 79 THR A O 1
ATOM 1231 N N . CYS A 1 80 ? 26.417 -25.013 29.984 1.00 7.68 80 CYS A N 1
ATOM 1232 C CA . CYS A 1 80 ? 25.655 -24.047 30.757 1.00 8.06 80 CYS A CA 1
ATOM 1233 C C . CYS A 1 80 ? 26.531 -23.450 31.850 1.00 7.79 80 CYS A C 1
ATOM 1234 O O . CYS A 1 80 ? 26.881 -24.125 32.812 1.00 10.99 80 CYS A O 1
ATOM 1241 N N . ARG A 1 81 ? 26.922 -22.192 31.682 1.00 7.99 81 ARG A N 1
ATOM 1242 C CA . ARG A 1 81 ? 27.723 -21.524 32.696 1.00 7.54 81 ARG A CA 1
ATOM 1243 C C . ARG A 1 81 ? 26.772 -21.002 33.756 1.00 8.02 81 ARG A C 1
ATOM 1244 O O . ARG A 1 81 ? 25.764 -20.407 33.432 1.00 8.60 81 ARG A O 1
ATOM 1265 N N . ALA A 1 82 ? 27.057 -21.246 35.025 1.00 8.31 82 ALA A N 1
ATOM 1266 C CA . ALA A 1 82 ? 26.131 -20.857 36.088 1.00 9.68 82 ALA A CA 1
ATOM 1267 C C . ALA A 1 82 ? 25.825 -19.365 35.997 1.00 9.84 82 ALA A C 1
ATOM 1268 O O . ALA A 1 82 ? 26.749 -18.550 36.059 1.00 10.14 82 ALA A O 1
ATOM 1275 N N . PRO A 1 83 ? 24.537 -19.003 35.891 1.00 9.51 83 PRO A N 1
ATOM 1276 C CA . PRO A 1 83 ? 24.243 -17.565 35.879 1.00 9.27 83 PRO A CA 1
ATOM 1277 C C . PRO A 1 83 ? 24.763 -16.890 37.144 1.00 10.88 83 PRO A C 1
ATOM 1278 O O . PRO A 1 83 ? 24.677 -17.430 38.244 1.00 12.04 83 PRO A O 1
ATOM 1289 N N . GLY A 1 84 ? 25.364 -15.721 36.959 1.00 11.62 84 GLY A N 1
ATOM 1290 C CA . GLY A 1 84 ? 25.916 -14.933 38.045 1.00 13.02 84 GLY A CA 1
ATOM 1291 C C . GLY A 1 84 ? 27.370 -15.261 38.347 1.00 12.92 84 GLY A C 1
ATOM 1292 O O . GLY A 1 84 ? 27.998 -14.595 39.166 1.00 16.30 84 GLY A O 1
ATOM 1296 N N . SER A 1 85 ? 27.914 -16.286 37.696 1.00 11.98 85 SER A N 1
ATOM 1297 C CA . SER A 1 85 ? 29.283 -16.723 37.972 1.00 11.71 85 SER A CA 1
ATOM 1298 C C . SER A 1 85 ? 30.304 -15.980 37.119 1.00 12.66 85 SER A C 1
ATOM 1299 O O . SER A 1 85 ? 29.981 -15.460 36.057 1.00 10.87 85 SER A O 1
ATOM 1307 N N . SER A 1 86 ? 31.547 -15.958 37.574 1.00 13.15 86 SER A N 1
ATOM 1308 C CA . SER A 1 86 ? 32.617 -15.402 36.771 1.00 12.64 86 SER A CA 1
ATOM 1309 C C . SER A 1 86 ? 32.669 -16.074 35.404 1.00 12.56 86 SER A C 1
ATOM 1310 O O . SER A 1 86 ? 32.891 -15.408 34.397 1.00 12.57 86 SER A O 1
ATOM 1318 N N . SER A 1 87 ? 32.454 -17.388 35.365 1.00 12.01 87 SER A N 1
ATOM 1319 C CA . SER A 1 87 ? 32.411 -18.112 34.095 1.00 11.41 87 SER A CA 1
ATOM 1320 C C . SER A 1 87 ? 31.390 -17.513 33.121 1.00 9.84 87 SER A C 1
ATOM 1321 O O . SER A 1 87 ? 31.691 -17.298 31.952 1.00 9.79 87 SER A O 1
ATOM 1329 N N . SER A 1 88 ? 30.179 -17.258 33.588 1.00 9.79 88 SER A N 1
ATOM 1330 C CA . SER A 1 88 ? 29.154 -16.711 32.716 1.00 8.12 88 SER A CA 1
ATOM 1331 C C . SER A 1 88 ? 29.554 -15.323 32.176 1.00 7.94 88 SER A C 1
ATOM 1332 O O . SER A 1 88 ? 29.162 -14.936 31.081 1.00 7.99 88 SER A O 1
ATOM 1340 N N . GLY A 1 89 ? 30.337 -14.579 32.949 1.00 8.26 89 GLY A N 1
ATOM 1341 C CA . GLY A 1 89 ? 30.810 -13.274 32.515 1.00 8.83 89 GLY A CA 1
ATOM 1342 C C . GLY A 1 89 ? 32.053 -13.316 31.644 1.00 9.59 89 GLY A C 1
ATOM 1343 O O . GLY A 1 89 ? 32.494 -12.271 31.180 1.00 9.92 89 GLY A O 1
ATOM 1347 N N . ALA A 1 90 ? 32.620 -14.502 31.433 1.00 9.72 90 ALA A N 1
ATOM 1348 C CA . ALA A 1 90 ? 33.858 -14.673 30.671 1.00 9.90 90 ALA A CA 1
ATOM 1349 C C . ALA A 1 90 ? 33.598 -14.858 29.185 1.00 8.90 90 ALA A C 1
ATOM 1350 O O . ALA A 1 90 ? 32.486 -15.155 28.784 1.00 8.04 90 ALA A O 1
ATOM 1357 N N . ASN A 1 91 ? 34.627 -14.722 28.358 1.00 8.60 91 ASN A N 1
ATOM 1358 C CA . ASN A 1 91 ? 34.474 -15.048 26.942 1.00 7.56 91 ASN A CA 1
ATOM 1359 C C . ASN A 1 91 ? 34.007 -16.498 26.830 1.00 7.39 91 ASN A C 1
ATOM 1360 O O . ASN A 1 91 ? 34.573 -17.388 27.476 1.00 8.49 91 ASN A O 1
ATOM 1371 N N . GLY A 1 92 ? 32.982 -16.720 26.009 1.00 6.88 92 GLY A N 1
ATOM 1372 C CA . GLY A 1 92 ? 32.470 -18.047 25.755 1.00 6.65 92 GLY A CA 1
ATOM 1373 C C . GLY A 1 92 ? 33.261 -18.817 24.728 1.00 6.65 92 GLY A C 1
ATOM 1374 O O . GLY A 1 92 ? 34.288 -18.347 24.222 1.00 7.97 92 GLY A O 1
ATOM 1378 N N . ASP A 1 93 ? 32.774 -20.021 24.420 1.00 6.56 93 ASP A N 1
ATOM 1379 C CA . ASP A 1 93 ? 33.409 -20.895 23.447 1.00 6.98 93 ASP A CA 1
ATOM 1380 C C . ASP A 1 93 ? 32.570 -21.088 22.195 1.00 6.52 93 ASP A C 1
ATOM 1381 O O . ASP A 1 93 ? 32.784 -22.051 21.447 1.00 7.79 93 ASP A O 1
ATOM 1390 N N . GLY A 1 94 ? 31.638 -20.171 21.929 1.00 6.44 94 GLY A N 1
ATOM 1391 C CA . GLY A 1 94 ? 30.860 -20.287 20.735 1.00 5.82 94 GLY A CA 1
ATOM 1392 C C . GLY A 1 94 ? 31.671 -20.258 19.449 1.00 6.61 94 GLY A C 1
ATOM 1393 O O . GLY A 1 94 ? 32.733 -19.627 19.364 1.00 7.91 94 GLY A O 1
ATOM 1397 N N . SER A 1 95 ? 31.115 -20.880 18.417 1.00 6.89 95 SER A N 1
ATOM 1398 C CA . SER A 1 95 ? 31.668 -20.878 17.077 1.00 8.10 95 SER A CA 1
ATOM 1399 C C . SER A 1 95 ? 30.944 -19.885 16.196 1.00 7.71 95 SER A C 1
ATOM 1400 O O . SER A 1 95 ? 29.723 -19.753 16.266 1.00 7.68 95 SER A O 1
ATOM 1408 N N . LEU A 1 96 ? 31.719 -19.233 15.338 1.00 8.42 96 LEU A N 1
ATOM 1409 C CA . LEU A 1 96 ? 31.193 -18.319 14.332 1.00 8.92 96 LEU A CA 1
ATOM 1410 C C . LEU A 1 96 ? 31.412 -18.905 12.936 1.00 11.02 96 LEU A C 1
ATOM 1411 O O . LEU A 1 96 ? 31.453 -18.160 11.966 1.00 15.35 96 LEU A O 1
ATOM 1427 N N . ALA A 1 97 ? 31.511 -20.236 12.833 1.00 10.25 97 ALA A N 1
ATOM 1428 C CA . ALA A 1 97 ? 31.796 -20.895 11.569 1.00 12.03 97 ALA A CA 1
ATOM 1429 C C . ALA A 1 97 ? 30.575 -21.090 10.663 1.00 10.43 97 ALA A C 1
ATOM 1430 O O . ALA A 1 97 ? 30.740 -21.292 9.461 1.00 13.39 97 ALA A O 1
ATOM 1437 N N . GLN A 1 98 ? 29.366 -21.052 11.223 1.00 10.16 98 GLN A N 1
ATOM 1438 C CA . GLN A 1 98 ? 28.167 -21.292 10.420 1.00 9.67 98 GLN A CA 1
ATOM 1439 C C . GLN A 1 98 ? 27.526 -19.952 10.104 1.00 7.93 98 GLN A C 1
ATOM 1440 O O . GLN A 1 98 ? 26.788 -19.401 10.914 1.00 12.43 98 GLN A O 1
ATOM 1454 N N . SER A 1 99 ? 27.814 -19.437 8.921 1.00 7.36 99 SER A N 1
ATOM 1455 C CA . SER A 1 99 ? 27.379 -18.102 8.570 1.00 6.77 99 SER A CA 1
ATOM 1456 C C . SER A 1 99 ? 26.839 -18.041 7.166 1.00 6.56 99 SER A C 1
ATOM 1457 O O . SER A 1 99 ? 26.943 -18.982 6.382 1.00 7.70 99 SER A O 1
ATOM 1465 N N . GLN A 1 100 ? 26.264 -16.892 6.852 1.00 6.05 100 GLN A N 1
ATOM 1466 C CA . GLN A 1 100 ? 25.887 -16.580 5.490 1.00 6.40 100 GLN A CA 1
ATOM 1467 C C . GLN A 1 100 ? 25.990 -15.066 5.313 1.00 5.79 100 GLN A C 1
ATOM 1468 O O . GLN A 1 100 ? 25.892 -14.322 6.273 1.00 6.03 100 GLN A O 1
ATOM 1482 N N . THR A 1 101 ? 26.182 -14.628 4.073 1.00 5.73 101 THR A N 1
ATOM 1483 C CA . THR A 1 101 ? 26.472 -13.228 3.779 1.00 5.72 101 THR A CA 1
ATOM 1484 C C . THR A 1 101 ? 25.429 -12.634 2.851 1.00 6.08 101 THR A C 1
ATOM 1485 O O . THR A 1 101 ? 25.065 -13.256 1.855 1.00 6.85 101 THR A O 1
ATOM 1496 N N . GLY A 1 102 ? 24.954 -11.437 3.186 1.00 5.75 102 GLY A N 1
ATOM 1497 C CA . GLY A 1 102 ? 24.170 -10.661 2.256 1.00 6.56 102 GLY A CA 1
ATOM 1498 C C . GLY A 1 102 ? 22.670 -10.737 2.478 1.00 5.67 102 GLY A C 1
ATOM 1499 O O . GLY A 1 102 ? 22.108 -11.799 2.773 1.00 6.11 102 GLY A O 1
ATOM 1503 N N . ALA A 1 103 ? 22.020 -9.586 2.300 1.00 5.82 103 ALA A N 1
ATOM 1504 C CA . ALA A 1 103 ? 20.569 -9.477 2.424 1.00 5.61 103 ALA A CA 1
ATOM 1505 C C . ALA A 1 103 ? 20.109 -8.280 1.628 1.00 6.04 103 ALA A C 1
ATOM 1506 O O . ALA A 1 103 ? 20.921 -7.458 1.177 1.00 6.64 103 ALA A O 1
ATOM 1513 N N . VAL A 1 104 ? 18.785 -8.181 1.482 1.00 5.64 104 VAL A N 1
ATOM 1514 C CA . VAL A 1 104 ? 18.117 -6.974 1.021 1.00 5.86 104 VAL A CA 1
ATOM 1515 C C . VAL A 1 104 ? 17.138 -6.514 2.104 1.00 5.62 104 VAL A C 1
ATOM 1516 O O . VAL A 1 104 ? 16.718 -7.291 2.966 1.00 5.94 104 VAL A O 1
ATOM 1529 N N . VAL A 1 105 ? 16.808 -5.226 2.063 1.00 5.55 105 VAL A N 1
ATOM 1530 C CA . VAL A 1 105 ? 15.874 -4.625 3.011 1.00 5.32 105 VAL A CA 1
ATOM 1531 C C . VAL A 1 105 ? 14.486 -4.670 2.412 1.00 5.97 105 VAL A C 1
ATOM 1532 O O . VAL A 1 105 ? 14.249 -4.073 1.361 1.00 8.45 105 VAL A O 1
ATOM 1545 N N . ARG A 1 106 ? 13.570 -5.377 3.061 1.00 5.30 106 ARG A N 1
ATOM 1546 C CA . ARG A 1 106 ? 12.170 -5.397 2.632 1.00 5.17 106 ARG A CA 1
ATOM 1547 C C . ARG A 1 106 ? 11.355 -4.253 3.242 1.00 5.91 106 ARG A C 1
ATOM 1548 O O . ARG A 1 106 ? 10.542 -3.646 2.554 1.00 6.80 106 ARG A O 1
ATOM 1569 N N . ALA A 1 107 ? 11.569 -3.949 4.517 1.00 5.90 107 ALA A N 1
ATOM 1570 C CA . ALA A 1 107 ? 10.841 -2.869 5.157 1.00 5.48 107 ALA A CA 1
ATOM 1571 C C . ALA A 1 107 ? 11.620 -2.376 6.352 1.00 5.65 107 ALA A C 1
ATOM 1572 O O . ALA A 1 107 ? 12.355 -3.147 7.002 1.00 5.82 107 ALA A O 1
ATOM 1579 N N . THR A 1 108 ? 11.445 -1.106 6.705 1.00 6.28 108 THR A N 1
ATOM 1580 C CA . THR A 1 108 ? 12.056 -0.575 7.907 1.00 6.92 108 THR A CA 1
ATOM 1581 C C . THR A 1 108 ? 11.198 0.603 8.349 1.00 7.12 108 THR A C 1
ATOM 1582 O O . THR A 1 108 ? 10.650 1.331 7.518 1.00 8.67 108 THR A O 1
ATOM 1593 N N . ASN A 1 109 ? 11.089 0.802 9.650 1.00 6.44 109 ASN A N 1
ATOM 1594 C CA . ASN A 1 109 ? 10.328 1.938 10.166 1.00 6.22 109 ASN A CA 1
ATOM 1595 C C . ASN A 1 109 ? 10.777 2.297 11.563 1.00 5.92 109 ASN A C 1
ATOM 1596 O O . ASN A 1 109 ? 10.940 1.427 12.419 1.00 7.16 109 ASN A O 1
ATOM 1607 N N . ALA A 1 110 ? 10.971 3.594 11.805 1.00 6.23 110 ALA A N 1
ATOM 1608 C CA . ALA A 1 110 ? 11.535 4.050 13.064 1.00 5.85 110 ALA A CA 1
ATOM 1609 C C . ALA A 1 110 ? 10.571 3.891 14.225 1.00 5.81 110 ALA A C 1
ATOM 1610 O O . ALA A 1 110 ? 11.019 3.598 15.327 1.00 5.90 110 ALA A O 1
ATOM 1617 N N . ALA A 1 111 ? 9.266 4.108 14.030 1.00 5.84 111 ALA A N 1
ATOM 1618 C CA . ALA A 1 111 ? 8.385 4.293 15.183 1.00 6.55 111 ALA A CA 1
ATOM 1619 C C . ALA A 1 111 ? 8.328 3.059 16.096 1.00 5.89 111 ALA A C 1
ATOM 1620 O O . ALA A 1 111 ? 8.253 3.188 17.308 1.00 7.13 111 ALA A O 1
ATOM 1627 N N . SER A 1 112 ? 8.362 1.863 15.498 1.00 5.05 112 SER A N 1
ATOM 1628 C CA . SER A 1 112 ? 8.439 0.620 16.263 1.00 5.14 112 SER A CA 1
ATOM 1629 C C . SER A 1 112 ? 9.811 -0.033 16.114 1.00 5.13 112 SER A C 1
ATOM 1630 O O . SER A 1 112 ? 9.979 -1.213 16.394 1.00 5.27 112 SER A O 1
ATOM 1638 N N . ASP A 1 113 ? 10.774 0.781 15.683 1.00 5.14 113 ASP A N 1
ATOM 1639 C CA . ASP A 1 113 ? 12.184 0.413 15.598 1.00 4.78 113 ASP A CA 1
ATOM 1640 C C . ASP A 1 113 ? 12.418 -0.936 14.913 1.00 4.55 113 ASP A C 1
ATOM 1641 O O . ASP A 1 113 ? 13.273 -1.689 15.369 1.00 5.27 113 ASP A O 1
ATOM 1650 N N . PHE A 1 114 ? 11.749 -1.197 13.802 1.00 4.71 114 PHE A N 1
ATOM 1651 C CA . PHE A 1 114 ? 11.854 -2.508 13.148 1.00 4.58 114 PHE A CA 1
ATOM 1652 C C . PHE A 1 114 ? 12.518 -2.410 11.774 1.00 4.39 114 PHE A C 1
ATOM 1653 O O . PHE A 1 114 ? 12.361 -1.410 11.049 1.00 4.59 114 PHE A O 1
ATOM 1670 N N . THR A 1 115 ? 13.200 -3.497 11.410 1.00 4.30 115 THR A N 1
ATOM 1671 C CA . THR A 1 115 ? 13.669 -3.720 10.053 1.00 4.60 115 THR A CA 1
ATOM 1672 C C . THR A 1 115 ? 13.379 -5.171 9.698 1.00 4.25 115 THR A C 1
ATOM 1673 O O . THR A 1 115 ? 13.725 -6.068 10.479 1.00 5.02 115 THR A O 1
ATOM 1684 N N . LEU A 1 116 ? 12.781 -5.409 8.540 1.00 4.56 116 LEU A N 1
ATOM 1685 C CA . LEU A 1 116 ? 12.645 -6.757 8.003 1.00 4.49 116 LEU A CA 1
ATOM 1686 C C . LEU A 1 116 ? 13.548 -6.887 6.793 1.00 4.64 116 LEU A C 1
ATOM 1687 O O . LEU A 1 116 ? 13.362 -6.200 5.785 1.00 5.17 116 LEU A O 1
ATOM 1703 N N . LEU A 1 117 ? 14.551 -7.750 6.922 1.00 4.43 117 LEU A N 1
ATOM 1704 C CA . LEU A 1 117 ? 15.463 -8.092 5.845 1.00 4.61 117 LEU A CA 1
ATOM 1705 C C . LEU A 1 117 ? 14.997 -9.406 5.212 1.00 4.75 117 LEU A C 1
ATOM 1706 O O . LEU A 1 117 ? 14.240 -10.173 5.810 1.00 5.01 117 LEU A O 1
ATOM 1722 N N . GLU A 1 118 ? 15.499 -9.674 4.015 1.00 5.04 118 GLU A N 1
ATOM 1723 C CA . GLU A 1 118 ? 15.406 -11.018 3.460 1.00 4.81 118 GLU A CA 1
ATOM 1724 C C . GLU A 1 118 ? 16.821 -11.427 3.072 1.00 4.85 118 GLU A C 1
ATOM 1725 O O . GLU A 1 118 ? 17.463 -10.774 2.253 1.00 5.41 118 GLU A O 1
ATOM 1737 N N . LEU A 1 119 ? 17.338 -12.461 3.743 1.00 5.28 119 LEU A N 1
ATOM 1738 C CA . LEU A 1 119 ? 18.719 -12.872 3.503 1.00 5.68 119 LEU A CA 1
ATOM 1739 C C . LEU A 1 119 ? 18.855 -13.486 2.116 1.00 5.72 119 LEU A C 1
ATOM 1740 O O . LEU A 1 119 ? 17.937 -14.140 1.626 1.00 6.74 119 LEU A O 1
ATOM 1756 N N . ASN A 1 120 ? 19.997 -13.263 1.477 1.00 6.12 120 ASN A N 1
ATOM 1757 C CA . ASN A 1 120 ? 20.188 -13.717 0.098 1.00 6.63 120 ASN A CA 1
ATOM 1758 C C . ASN A 1 120 ? 20.251 -15.235 -0.037 1.00 7.44 120 ASN A C 1
ATOM 1759 O O . ASN A 1 120 ? 19.806 -15.786 -1.033 1.00 9.15 120 ASN A O 1
ATOM 1770 N N . THR A 1 121 ? 20.863 -15.894 0.941 1.00 7.16 121 THR A N 1
ATOM 1771 C CA . THR A 1 121 ? 21.199 -17.305 0.798 1.00 7.61 121 THR A CA 1
ATOM 1772 C C . THR A 1 121 ? 20.109 -18.166 1.443 1.00 7.40 121 THR A C 1
ATOM 1773 O O . THR A 1 121 ? 19.749 -17.968 2.601 1.00 7.34 121 THR A O 1
ATOM 1784 N N . ALA A 1 122 ? 19.579 -19.115 0.682 1.00 8.18 122 ALA A N 1
ATOM 1785 C CA . ALA A 1 122 ? 18.595 -20.053 1.209 1.00 9.53 122 ALA A CA 1
ATOM 1786 C C . ALA A 1 122 ? 19.166 -20.792 2.405 1.00 8.18 122 ALA A C 1
ATOM 1787 O O . ALA A 1 122 ? 20.367 -21.054 2.485 1.00 9.14 122 ALA A O 1
ATOM 1794 N N . ALA A 1 123 ? 18.300 -21.178 3.326 1.00 8.62 123 ALA A N 1
ATOM 1795 C CA . ALA A 1 123 ? 18.753 -21.885 4.515 1.00 9.31 123 ALA A CA 1
ATOM 1796 C C . ALA A 1 123 ? 19.533 -23.138 4.167 1.00 10.22 123 ALA A C 1
ATOM 1797 O O . ALA A 1 123 ? 19.068 -23.980 3.407 1.00 12.74 123 ALA A O 1
ATOM 1804 N N . ASN A 1 124 ? 20.721 -23.262 4.741 1.00 10.30 124 ASN A N 1
ATOM 1805 C CA . ASN A 1 124 ? 21.479 -24.487 4.591 1.00 9.90 124 ASN A CA 1
ATOM 1806 C C . ASN A 1 124 ? 20.875 -25.514 5.547 1.00 9.74 124 ASN A C 1
ATOM 1807 O O . ASN A 1 124 ? 20.850 -25.279 6.757 1.00 8.50 124 ASN A O 1
ATOM 1818 N N . PRO A 1 125 ? 20.361 -26.647 5.026 1.00 13.44 125 PRO A N 1
ATOM 1819 C CA . PRO A 1 125 ? 19.719 -27.604 5.952 1.00 15.19 125 PRO A CA 1
ATOM 1820 C C . PRO A 1 125 ? 20.641 -28.040 7.086 1.00 14.50 125 PRO A C 1
ATOM 1821 O O . PRO A 1 125 ? 20.172 -28.370 8.182 1.00 15.57 125 PRO A O 1
ATOM 1832 N N . ALA A 1 126 ? 21.944 -28.042 6.819 1.00 14.11 126 ALA A N 1
ATOM 1833 C CA . ALA A 1 126 ? 22.926 -28.444 7.815 1.00 14.96 126 ALA A CA 1
ATOM 1834 C C . ALA A 1 126 ? 22.925 -27.531 9.049 1.00 14.03 126 ALA A C 1
ATOM 1835 O O . ALA A 1 126 ? 23.235 -27.988 10.150 1.00 15.94 126 ALA A O 1
ATOM 1842 N N . TYR A 1 127 ? 22.548 -26.261 8.878 1.00 9.52 127 TYR A N 1
ATOM 1843 C CA . TYR A 1 127 ? 22.486 -25.309 9.993 1.00 8.49 127 TYR A CA 1
ATOM 1844 C C . TYR A 1 127 ? 21.279 -25.525 10.906 1.00 6.78 127 TYR A C 1
ATOM 1845 O O . TYR A 1 127 ? 21.228 -24.979 12.016 1.00 7.51 127 TYR A O 1
ATOM 1863 N N . ASN A 1 128 ? 20.317 -26.315 10.450 1.00 6.42 128 ASN A N 1
ATOM 1864 C CA . ASN A 1 128 ? 19.167 -26.709 11.267 1.00 5.61 128 ASN A CA 1
ATOM 1865 C C . ASN A 1 128 ? 18.392 -25.495 11.802 1.00 4.83 128 ASN A C 1
ATOM 1866 O O . ASN A 1 128 ? 18.164 -25.365 13.001 1.00 5.93 128 ASN A O 1
ATOM 1877 N N . LEU A 1 129 ? 17.954 -24.642 10.882 1.00 5.02 129 LEU A N 1
ATOM 1878 C CA . LEU A 1 129 ? 17.278 -23.408 11.250 1.00 5.39 129 LEU A CA 1
ATOM 1879 C C . LEU A 1 129 ? 15.801 -23.655 11.554 1.00 5.25 129 LEU A C 1
ATOM 1880 O O . LEU A 1 129 ? 15.230 -24.704 11.255 1.00 6.46 129 LEU A O 1
ATOM 1896 N N . PHE A 1 130 ? 15.185 -22.633 12.143 1.00 5.03 130 PHE A N 1
ATOM 1897 C CA . PHE A 1 130 ? 13.764 -22.649 12.475 1.00 4.95 130 PHE A CA 1
ATOM 1898 C C . PHE A 1 130 ? 13.220 -21.257 12.148 1.00 4.61 130 PHE A C 1
ATOM 1899 O O . PHE A 1 130 ? 13.868 -20.253 12.453 1.00 6.29 130 PHE A O 1
ATOM 1916 N N . TRP A 1 131 ? 12.033 -21.199 11.549 1.00 4.65 131 TRP A N 1
ATOM 1917 C CA . TRP A 1 131 ? 11.360 -19.933 11.236 1.00 4.53 131 TRP A CA 1
ATOM 1918 C C . TRP A 1 131 ? 10.247 -19.736 12.254 1.00 4.74 131 TRP A C 1
ATOM 1919 O O . TRP A 1 131 ? 9.255 -20.485 12.227 1.00 5.27 131 TRP A O 1
ATOM 1940 N N . ALA A 1 132 ? 10.364 -18.764 13.151 1.00 4.71 132 ALA A N 1
ATOM 1941 C CA . ALA A 1 132 ? 9.405 -18.658 14.239 1.00 4.83 132 ALA A CA 1
ATOM 1942 C C . ALA A 1 132 ? 8.078 -18.095 13.789 1.00 4.79 132 ALA A C 1
ATOM 1943 O O . ALA A 1 132 ? 7.996 -17.261 12.876 1.00 4.92 132 ALA A O 1
ATOM 1950 N N . GLY A 1 133 ? 7.032 -18.519 14.475 1.00 4.80 133 GLY A N 1
ATOM 1951 C CA . GLY A 1 133 ? 5.731 -17.905 14.303 1.00 4.70 133 GLY A CA 1
ATOM 1952 C C . GLY A 1 133 ? 5.688 -16.497 14.892 1.00 4.57 133 GLY A C 1
ATOM 1953 O O . GLY A 1 133 ? 6.661 -16.003 15.465 1.00 5.01 133 GLY A O 1
ATOM 1957 N N . TRP A 1 134 ? 4.537 -15.844 14.724 1.00 4.94 134 TRP A N 1
ATOM 1958 C CA . TRP A 1 134 ? 4.339 -14.474 15.186 1.00 4.72 134 TRP A CA 1
ATOM 1959 C C . TRP A 1 134 ? 2.871 -14.295 15.564 1.00 4.35 134 TRP A C 1
ATOM 1960 O O . TRP A 1 134 ? 2.007 -15.083 15.180 1.00 5.15 134 TRP A O 1
ATOM 1981 N N . ASP A 1 135 ? 2.606 -13.246 16.338 1.00 4.50 135 ASP A N 1
ATOM 1982 C CA . ASP A 1 135 ? 1.242 -12.981 16.820 1.00 4.74 135 ASP A CA 1
ATOM 1983 C C . ASP A 1 135 ? 1.090 -11.467 16.799 1.00 4.75 135 ASP A C 1
ATOM 1984 O O . ASP A 1 135 ? 1.790 -10.762 17.524 1.00 5.18 135 ASP A O 1
ATOM 1993 N N . ARG A 1 136 ? 0.190 -10.979 15.947 1.00 4.88 136 ARG A N 1
ATOM 1994 C CA . ARG A 1 136 ? 0.006 -9.542 15.758 1.00 5.34 136 ARG A CA 1
ATOM 1995 C C . ARG A 1 136 ? -1.216 -9.005 16.492 1.00 5.33 136 ARG A C 1
ATOM 1996 O O . ARG A 1 136 ? -1.609 -7.854 16.284 1.00 5.96 136 ARG A O 1
ATOM 2017 N N . ARG A 1 137 ? -1.806 -9.800 17.370 1.00 5.05 137 ARG A N 1
ATOM 2018 C CA . ARG A 1 137 ? -2.991 -9.332 18.080 1.00 5.25 137 ARG A CA 1
ATOM 2019 C C . ARG A 1 137 ? -2.658 -8.219 19.060 1.00 5.26 137 ARG A C 1
ATOM 2020 O O . ARG A 1 137 ? -1.560 -8.172 19.659 1.00 5.89 137 ARG A O 1
ATOM 2041 N N . ASP A 1 138 ? -3.639 -7.358 19.303 1.00 5.49 138 ASP A N 1
ATOM 2042 C CA . ASP A 1 138 ? -3.444 -6.203 20.177 1.00 6.35 138 ASP A CA 1
ATOM 2043 C C . ASP A 1 138 ? -3.699 -6.571 21.631 1.00 6.51 138 ASP A C 1
ATOM 2044 O O . ASP A 1 138 ? -4.812 -6.392 22.142 1.00 8.87 138 ASP A O 1
ATOM 2053 N N . GLN A 1 139 ? -2.688 -7.121 22.284 1.00 5.86 139 GLN A N 1
ATOM 2054 C CA . GLN A 1 139 ? -2.864 -7.614 23.646 1.00 6.10 139 GLN A CA 1
ATOM 2055 C C . GLN A 1 139 ? -1.548 -7.777 24.377 1.00 5.80 139 GLN A C 1
ATOM 2056 O O . GLN A 1 139 ? -0.477 -7.925 23.768 1.00 6.67 139 GLN A O 1
ATOM 2070 N N . ASN A 1 140 ? -1.657 -7.743 25.701 1.00 6.86 140 ASN A N 1
ATOM 2071 C CA . ASN A 1 140 ? -0.589 -8.173 26.583 1.00 6.81 140 ASN A CA 1
ATOM 2072 C C . ASN A 1 140 ? -0.649 -9.667 26.855 1.00 7.23 140 ASN A C 1
ATOM 2073 O O . ASN A 1 140 ? -1.677 -10.318 26.616 1.00 8.40 140 ASN A O 1
ATOM 2084 N N . PHE A 1 141 ? 0.476 -10.192 27.329 1.00 7.03 141 PHE A N 1
ATOM 2085 C CA . PHE A 1 141 ? 0.624 -11.593 27.697 1.00 7.59 141 PHE A CA 1
ATOM 2086 C C . PHE A 1 141 ? 1.100 -11.707 29.140 1.00 7.21 141 PHE A C 1
ATOM 2087 O O . PHE A 1 141 ? 1.603 -10.755 29.721 1.00 8.71 141 PHE A O 1
ATOM 2104 N N . ALA A 1 142 ? 0.915 -12.889 29.712 1.00 7.80 142 ALA A N 1
ATOM 2105 C CA . ALA A 1 142 ? 1.190 -13.108 31.136 1.00 8.47 142 ALA A CA 1
ATOM 2106 C C . ALA A 1 142 ? 2.674 -13.296 31.462 1.00 6.80 142 ALA A C 1
ATOM 2107 O O . ALA A 1 142 ? 3.060 -13.329 32.629 1.00 8.13 142 ALA A O 1
ATOM 2114 N N . GLY A 1 143 ? 3.476 -13.450 30.420 1.00 7.19 143 GLY A N 1
ATOM 2115 C CA . GLY A 1 143 ? 4.918 -13.616 30.534 1.00 7.23 143 GLY A CA 1
ATOM 2116 C C . GLY A 1 143 ? 5.441 -13.662 29.103 1.00 5.91 143 GLY A C 1
ATOM 2117 O O . GLY A 1 143 ? 4.676 -13.596 28.145 1.00 7.14 143 GLY A O 1
ATOM 2121 N N . ALA A 1 144 ? 6.762 -13.753 28.964 1.00 6.27 144 ALA A N 1
ATOM 2122 C CA . ALA A 1 144 ? 7.387 -13.707 27.646 1.00 5.22 144 ALA A CA 1
ATOM 2123 C C . ALA A 1 144 ? 8.813 -14.189 27.792 1.00 5.49 144 ALA A C 1
ATOM 2124 O O . ALA A 1 144 ? 9.352 -14.217 28.892 1.00 6.05 144 ALA A O 1
ATOM 2131 N N . THR A 1 145 ? 9.421 -14.551 26.670 1.00 5.02 145 THR A N 1
ATOM 2132 C CA . THR A 1 145 ? 10.807 -15.014 26.665 1.00 4.34 145 THR A CA 1
ATOM 2133 C C . THR A 1 145 ? 11.605 -14.324 25.562 1.00 4.07 145 THR A C 1
ATOM 2134 O O . THR A 1 145 ? 11.171 -14.252 24.420 1.00 5.26 145 THR A O 1
ATOM 2145 N N . ALA A 1 146 ? 12.786 -13.851 25.936 1.00 4.36 146 ALA A N 1
ATOM 2146 C CA . ALA A 1 146 ? 13.745 -13.246 25.024 1.00 4.03 146 ALA A CA 1
ATOM 2147 C C . ALA A 1 146 ? 14.859 -14.257 24.708 1.00 3.85 146 ALA A C 1
ATOM 2148 O O . ALA A 1 146 ? 15.362 -14.913 25.614 1.00 4.43 146 ALA A O 1
ATOM 2155 N N . ILE A 1 147 ? 15.261 -14.309 23.450 1.00 3.78 147 ILE A N 1
ATOM 2156 C CA . ILE A 1 147 ? 16.436 -15.073 23.031 1.00 3.68 147 ILE A CA 1
ATOM 2157 C C . ILE A 1 147 ? 17.281 -14.107 22.227 1.00 3.59 147 ILE A C 1
ATOM 2158 O O . ILE A 1 147 ? 16.765 -13.482 21.298 1.00 3.74 147 ILE A O 1
ATOM 2174 N N . HIS A 1 148 ? 18.554 -13.930 22.605 1.00 3.48 148 HIS A N 1
ATOM 2175 C CA . HIS A 1 148 ? 19.273 -12.746 22.150 1.00 3.82 148 HIS A CA 1
ATOM 2176 C C . HIS A 1 148 ? 20.782 -12.966 22.260 1.00 3.82 148 HIS A C 1
ATOM 2177 O O . HIS A 1 148 ? 21.238 -13.874 22.957 1.00 4.25 148 HIS A O 1
ATOM 2191 N N . HIS A 1 149 ? 21.545 -12.077 21.619 1.00 3.65 149 HIS A N 1
ATOM 2192 C CA . HIS A 1 149 ? 23.012 -12.100 21.675 1.00 3.85 149 HIS A CA 1
ATOM 2193 C C . HIS A 1 149 ? 23.479 -10.808 22.369 1.00 3.99 149 HIS A C 1
ATOM 2194 O O . HIS A 1 149 ? 23.776 -9.809 21.717 1.00 4.21 149 HIS A O 1
ATOM 2208 N N . PRO A 1 150 ? 23.516 -10.794 23.704 1.00 4.11 150 PRO A N 1
ATOM 2209 C CA . PRO A 1 150 ? 23.919 -9.549 24.388 1.00 4.30 150 PRO A CA 1
ATOM 2210 C C . PRO A 1 150 ? 25.391 -9.270 24.110 1.00 4.19 150 PRO A C 1
ATOM 2211 O O . PRO A 1 150 ? 26.222 -10.188 24.098 1.00 4.67 150 PRO A O 1
ATOM 2222 N N . ASN A 1 151 ? 25.699 -8.003 23.844 1.00 4.79 151 ASN A N 1
ATOM 2223 C CA . ASN A 1 151 ? 27.008 -7.598 23.347 1.00 4.83 151 ASN A CA 1
ATOM 2224 C C . ASN A 1 151 ? 27.419 -8.358 22.089 1.00 4.66 151 ASN A C 1
ATOM 2225 O O . ASN A 1 151 ? 28.601 -8.442 21.758 1.00 5.54 151 ASN A O 1
ATOM 2236 N N . VAL A 1 152 ? 26.439 -8.875 21.357 1.00 4.62 152 VAL A N 1
ATOM 2237 C CA . VAL A 1 152 ? 26.681 -9.680 20.166 1.00 5.05 152 VAL A CA 1
ATOM 2238 C C . VAL A 1 152 ? 27.579 -10.892 20.494 1.00 4.64 152 VAL A C 1
ATOM 2239 O O . VAL A 1 152 ? 28.301 -11.401 19.627 1.00 5.37 152 VAL A O 1
ATOM 2252 N N . ALA A 1 153 ? 27.482 -11.367 21.745 1.00 4.89 153 ALA A N 1
ATOM 2253 C CA . ALA A 1 153 ? 28.206 -12.523 22.231 1.00 5.32 153 ALA A CA 1
ATOM 2254 C C . ALA A 1 153 ? 27.309 -13.771 22.126 1.00 4.70 153 ALA A C 1
ATOM 2255 O O . ALA A 1 153 ? 26.253 -13.735 21.488 1.00 4.90 153 ALA A O 1
ATOM 2262 N N . GLU A 1 154 ? 27.752 -14.859 22.747 1.00 4.71 154 GLU A N 1
ATOM 2263 C CA . GLU A 1 154 ? 27.015 -16.115 22.711 1.00 4.31 154 GLU A CA 1
ATOM 2264 C C . GLU A 1 154 ? 25.544 -15.932 23.103 1.00 4.05 154 GLU A C 1
ATOM 2265 O O . GLU A 1 154 ? 25.194 -15.125 23.968 1.00 4.76 154 GLU A O 1
ATOM 2277 N N . LYS A 1 155 ? 24.702 -16.755 22.496 1.00 3.89 155 LYS A N 1
ATOM 2278 C CA . LYS A 1 155 ? 23.257 -16.630 22.646 1.00 4.25 155 LYS A CA 1
ATOM 2279 C C . LYS A 1 155 ? 22.804 -16.899 24.076 1.00 3.95 155 LYS A C 1
ATOM 2280 O O . LYS A 1 155 ? 23.279 -17.851 24.733 1.00 4.35 155 LYS A O 1
ATOM 2299 N N . ARG A 1 156 ? 21.850 -16.087 24.537 1.00 3.84 156 ARG A N 1
ATOM 2300 C CA . ARG A 1 156 ? 21.315 -16.166 25.876 1.00 4.21 156 ARG A CA 1
ATOM 2301 C C . ARG A 1 156 ? 19.782 -16.179 25.827 1.00 4.07 156 ARG A C 1
ATOM 2302 O O . ARG A 1 156 ? 19.170 -15.814 24.812 1.00 3.99 156 ARG A O 1
ATOM 2323 N N . ILE A 1 157 ? 19.197 -16.584 26.958 1.00 3.90 157 ILE A N 1
ATOM 2324 C CA . ILE A 1 157 ? 17.758 -16.579 27.148 1.00 3.97 157 ILE A CA 1
ATOM 2325 C C . ILE A 1 157 ? 17.427 -15.785 28.405 1.00 4.21 157 ILE A C 1
ATOM 2326 O O . ILE A 1 157 ? 18.132 -15.858 29.399 1.00 4.55 157 ILE A O 1
ATOM 2342 N N . SER A 1 158 ? 16.344 -15.012 28.332 1.00 3.95 158 SER A N 1
ATOM 2343 C CA . SER A 1 158 ? 15.867 -14.265 29.478 1.00 4.30 158 SER A CA 1
ATOM 2344 C C . SER A 1 158 ? 14.361 -14.440 29.564 1.00 3.66 158 SER A C 1
ATOM 2345 O O . SER A 1 158 ? 13.658 -14.249 28.579 1.00 5.02 158 SER A O 1
ATOM 2353 N N . HIS A 1 159 ? 13.876 -14.810 30.748 1.00 4.64 159 HIS A N 1
ATOM 2354 C CA . HIS A 1 159 ? 12.443 -15.044 30.941 1.00 4.94 159 HIS A CA 1
ATOM 2355 C C . HIS A 1 159 ? 11.792 -13.916 31.734 1.00 4.30 159 HIS A C 1
ATOM 2356 O O . HIS A 1 159 ? 12.370 -13.403 32.686 1.00 5.53 159 HIS A O 1
ATOM 2370 N N . SER A 1 160 ? 10.562 -13.591 31.343 1.00 5.06 160 SER A N 1
ATOM 2371 C CA . SER A 1 160 ? 9.689 -12.715 32.117 1.00 5.33 160 SER A CA 1
ATOM 2372 C C . SER A 1 160 ? 8.490 -13.543 32.538 1.00 5.29 160 SER A C 1
ATOM 2373 O O . SER A 1 160 ? 7.833 -14.182 31.701 1.00 5.98 160 SER A O 1
ATOM 2381 N N . THR A 1 161 ? 8.186 -13.519 33.825 1.00 6.23 161 THR A N 1
ATOM 2382 C CA . THR A 1 161 ? 7.056 -14.271 34.364 1.00 7.22 161 THR A CA 1
ATOM 2383 C C . THR A 1 161 ? 6.020 -13.369 35.015 1.00 8.50 161 THR A C 1
ATOM 2384 O O . THR A 1 161 ? 5.262 -13.788 35.888 1.00 10.41 161 THR A O 1
ATOM 2395 N N . VAL A 1 162 ? 5.970 -12.138 34.533 1.00 7.70 162 VAL A N 1
ATOM 2396 C CA . VAL A 1 162 ? 4.898 -11.214 34.868 1.00 8.05 162 VAL A CA 1
ATOM 2397 C C . VAL A 1 162 ? 4.334 -10.623 33.581 1.00 8.18 162 VAL A C 1
ATOM 2398 O O . VAL A 1 162 ? 4.939 -10.733 32.510 1.00 7.78 162 VAL A O 1
ATOM 2411 N N . ALA A 1 163 ? 3.163 -10.000 33.702 1.00 8.08 163 ALA A N 1
ATOM 2412 C CA . ALA A 1 163 ? 2.483 -9.456 32.552 1.00 8.94 163 ALA A CA 1
ATOM 2413 C C . ALA A 1 163 ? 3.343 -8.426 31.836 1.00 7.51 163 ALA A C 1
ATOM 2414 O O . ALA A 1 163 ? 4.070 -7.658 32.452 1.00 8.34 163 ALA A O 1
ATOM 2421 N N . THR A 1 164 ? 3.223 -8.414 30.523 1.00 6.89 164 THR A N 1
ATOM 2422 C CA . THR A 1 164 ? 3.729 -7.326 29.721 1.00 6.51 164 THR A CA 1
ATOM 2423 C C . THR A 1 164 ? 2.797 -6.134 29.866 1.00 6.63 164 THR A C 1
ATOM 2424 O O . THR A 1 164 ? 1.645 -6.278 30.308 1.00 7.23 164 THR A O 1
ATOM 2435 N N . GLU A 1 165 ? 3.310 -4.965 29.476 1.00 6.89 165 GLU A N 1
ATOM 2436 C CA . GLU A 1 165 ? 2.505 -3.744 29.380 1.00 6.57 165 GLU A CA 1
ATOM 2437 C C . GLU A 1 165 ? 2.721 -3.140 27.995 1.00 6.69 165 GLU A C 1
ATOM 2438 O O . GLU A 1 165 ? 3.723 -3.416 27.350 1.00 7.08 165 GLU A O 1
ATOM 2450 N N . ILE A 1 166 ? 1.763 -2.337 27.536 1.00 6.19 166 ILE A N 1
ATOM 2451 C CA . ILE A 1 166 ? 1.850 -1.643 26.252 1.00 6.74 166 ILE A CA 1
ATOM 2452 C C . ILE A 1 166 ? 2.114 -0.171 26.538 1.00 6.29 166 ILE A C 1
ATOM 2453 O O . ILE A 1 166 ? 1.439 0.448 27.373 1.00 7.90 166 ILE A O 1
ATOM 2469 N N A SER A 1 167 ? 3.110 0.403 25.871 0.70 6.45 167 SER A N 1
ATOM 2470 N N B SER A 1 167 ? 3.065 0.388 25.803 0.30 6.04 167 SER A N 1
ATOM 2471 C CA A SER A 1 167 ? 3.359 1.836 26.013 0.70 7.85 167 SER A CA 1
ATOM 2472 C CA B SER A 1 167 ? 3.542 1.726 26.084 0.30 6.68 167 SER A CA 1
ATOM 2473 C C A SER A 1 167 ? 4.155 2.321 24.824 0.70 5.85 167 SER A C 1
ATOM 2474 C C B SER A 1 167 ? 4.227 2.293 24.849 0.30 7.14 167 SER A C 1
ATOM 2475 O O A SER A 1 167 ? 4.432 1.573 23.884 0.70 6.57 167 SER A O 1
ATOM 2476 O O B SER A 1 167 ? 4.464 1.570 23.879 0.30 7.22 167 SER A O 1
ATOM 2491 N N . GLY A 1 168 ? 4.538 3.587 24.869 1.00 6.95 168 GLY A N 1
ATOM 2492 C CA . GLY A 1 168 ? 5.546 4.091 23.974 1.00 7.82 168 GLY A CA 1
ATOM 2493 C C . GLY A 1 168 ? 6.912 3.704 24.528 1.00 7.03 168 GLY A C 1
ATOM 2494 O O . GLY A 1 168 ? 7.063 3.126 25.621 1.00 7.68 168 GLY A O 1
ATOM 2498 N N . TYR A 1 169 ? 7.942 4.034 23.772 1.00 7.96 169 TYR A N 1
ATOM 2499 C CA . TYR A 1 169 ? 9.292 3.717 24.194 1.00 8.20 169 TYR A CA 1
ATOM 2500 C C . TYR A 1 169 ? 9.635 4.424 25.508 1.00 7.32 169 TYR A C 1
ATOM 2501 O O . TYR A 1 169 ? 9.277 5.576 25.719 1.00 8.58 169 TYR A O 1
ATOM 2519 N N . ASN A 1 170 ? 10.333 3.714 26.394 1.00 8.09 170 ASN A N 1
ATOM 2520 C CA . ASN A 1 170 ? 10.773 4.268 27.671 1.00 10.09 170 ASN A CA 1
ATOM 2521 C C . ASN A 1 170 ? 9.596 4.759 28.529 1.00 10.19 170 ASN A C 1
ATOM 2522 O O . ASN A 1 170 ? 9.764 5.610 29.389 1.00 13.77 170 ASN A O 1
ATOM 2533 N N . GLY A 1 171 ? 8.414 4.182 28.315 1.00 10.56 171 GLY A N 1
ATOM 2534 C CA . GLY A 1 171 ? 7.277 4.428 29.180 1.00 12.21 171 GLY A CA 1
ATOM 2535 C C . GLY A 1 171 ? 6.435 5.620 28.780 1.00 11.92 171 GLY A C 1
ATOM 2536 O O . GLY A 1 171 ? 5.499 5.980 29.493 1.00 14.93 171 GLY A O 1
ATOM 2540 N N . ALA A 1 172 ? 6.776 6.237 27.652 1.00 9.79 172 ALA A N 1
ATOM 2541 C CA . ALA A 1 172 ? 6.035 7.383 27.148 1.00 9.52 172 ALA A CA 1
ATOM 2542 C C . ALA A 1 172 ? 4.632 6.965 26.785 1.00 9.91 172 ALA A C 1
ATOM 2543 O O . ALA A 1 172 ? 4.375 5.784 26.580 1.00 10.13 172 ALA A O 1
ATOM 2550 N N . THR A 1 173 ? 3.732 7.928 26.672 1.00 12.02 173 THR A N 1
ATOM 2551 C CA . THR A 1 173 ? 2.400 7.668 26.162 1.00 12.51 173 THR A CA 1
ATOM 2552 C C . THR A 1 173 ? 2.515 7.072 24.779 1.00 12.15 173 THR A C 1
ATOM 2553 O O . THR A 1 173 ? 3.277 7.568 23.950 1.00 17.08 173 THR A O 1
ATOM 2564 N N . GLY A 1 174 ? 1.772 6.004 24.535 1.00 9.88 174 GLY A N 1
ATOM 2565 C CA . GLY A 1 174 ? 1.797 5.388 23.227 1.00 9.89 174 GLY A CA 1
ATOM 2566 C C . GLY A 1 174 ? 1.463 3.917 23.282 1.00 7.34 174 GLY A C 1
ATOM 2567 O O . GLY A 1 174 ? 1.214 3.350 24.339 1.00 8.55 174 GLY A O 1
ATOM 2571 N N . THR A 1 175 ? 1.493 3.284 22.121 1.00 6.71 175 THR A N 1
ATOM 2572 C CA . THR A 1 175 ? 1.152 1.862 22.022 1.00 6.98 175 THR A CA 1
ATOM 2573 C C . THR A 1 175 ? 2.100 1.092 21.099 1.00 6.33 175 THR A C 1
ATOM 2574 O O . THR A 1 175 ? 1.804 -0.032 20.692 1.00 7.29 175 THR A O 1
ATOM 2585 N N . SER A 1 176 ? 3.236 1.680 20.765 1.00 5.54 176 SER A N 1
ATOM 2586 C CA . SER A 1 176 ? 4.166 1.081 19.822 1.00 5.23 176 SER A CA 1
ATOM 2587 C C . SER A 1 176 ? 5.048 -0.030 20.392 1.00 5.01 176 SER A C 1
ATOM 2588 O O . SER A 1 176 ? 5.672 -0.749 19.602 1.00 5.36 176 SER A O 1
ATOM 2596 N N . HIS A 1 177 ? 5.123 -0.142 21.714 1.00 5.44 177 HIS A N 1
ATOM 2597 C CA . HIS A 1 177 ? 6.094 -1.022 22.348 1.00 4.88 177 HIS A CA 1
ATOM 2598 C C . HIS A 1 177 ? 5.434 -1.887 23.412 1.00 4.96 177 HIS A C 1
ATOM 2599 O O . HIS A 1 177 ? 4.449 -1.512 24.055 1.00 5.73 177 HIS A O 1
ATOM 2613 N N . LEU A 1 178 ? 6.045 -3.051 23.585 1.00 5.24 178 LEU A N 1
ATOM 2614 C CA A LEU A 1 178 ? 5.750 -3.929 24.714 0.50 4.55 178 LEU A CA 1
ATOM 2615 C CA B LEU A 1 178 ? 5.755 -3.964 24.670 0.50 5.99 178 LEU A CA 1
ATOM 2616 C C . LEU A 1 178 ? 6.845 -3.763 25.725 1.00 5.14 178 LEU A C 1
ATOM 2617 O O . LEU A 1 178 ? 8.059 -3.865 25.410 1.00 6.14 178 LEU A O 1
ATOM 2648 N N . HIS A 1 179 ? 6.425 -3.477 26.949 1.00 5.43 179 HIS A N 1
ATOM 2649 C CA . HIS A 1 179 ? 7.310 -3.311 28.081 1.00 5.45 179 HIS A CA 1
ATOM 2650 C C . HIS A 1 179 ? 7.336 -4.641 28.824 1.00 5.12 179 HIS A C 1
ATOM 2651 O O . HIS A 1 179 ? 6.294 -5.121 29.282 1.00 6.23 179 HIS A O 1
ATOM 2665 N N . VAL A 1 180 ? 8.532 -5.220 28.907 1.00 5.49 180 VAL A N 1
ATOM 2666 C CA . VAL A 1 180 ? 8.759 -6.537 29.468 1.00 5.20 180 VAL A CA 1
ATOM 2667 C C . VAL A 1 180 ? 9.642 -6.401 30.706 1.00 5.86 180 VAL A C 1
ATOM 2668 O O . VAL A 1 180 ? 10.696 -5.765 30.664 1.00 5.71 180 VAL A O 1
ATOM 2681 N N . PHE A 1 181 ? 9.187 -7.010 31.800 1.00 5.41 181 PHE A N 1
ATOM 2682 C CA . PHE A 1 181 ? 9.833 -6.900 33.092 1.00 5.64 181 PHE A CA 1
ATOM 2683 C C . PHE A 1 181 ? 10.575 -8.178 33.429 1.00 5.46 181 PHE A C 1
ATOM 2684 O O . PHE A 1 181 ? 9.987 -9.255 33.480 1.00 6.29 181 PHE A O 1
ATOM 2701 N N . TRP A 1 182 ? 11.882 -8.060 33.655 1.00 5.88 182 TRP A N 1
ATOM 2702 C CA . TRP A 1 182 ? 12.699 -9.231 33.920 1.00 5.85 182 TRP A CA 1
ATOM 2703 C C . TRP A 1 182 ? 12.584 -9.669 35.382 1.00 5.50 182 TRP A C 1
ATOM 2704 O O . TRP A 1 182 ? 12.078 -8.939 36.241 1.00 6.99 182 TRP A O 1
ATOM 2725 N N . GLN A 1 183 ? 13.055 -10.881 35.651 1.00 5.60 183 GLN A N 1
ATOM 2726 C CA . GLN A 1 183 ? 13.045 -11.427 37.000 1.00 6.29 183 GLN A CA 1
ATOM 2727 C C . GLN A 1 183 ? 14.159 -10.772 37.798 1.00 6.30 183 GLN A C 1
ATOM 2728 O O . GLN A 1 183 ? 15.204 -10.390 37.245 1.00 6.61 183 GLN A O 1
ATOM 2742 N N . ALA A 1 184 ? 13.948 -10.678 39.108 1.00 7.44 184 ALA A N 1
ATOM 2743 C CA . ALA A 1 184 ? 14.842 -9.918 39.982 1.00 7.73 184 ALA A CA 1
ATOM 2744 C C . ALA A 1 184 ? 16.286 -10.386 39.893 1.00 8.32 184 ALA A C 1
ATOM 2745 O O . ALA A 1 184 ? 17.203 -9.575 39.990 1.00 9.94 184 ALA A O 1
ATOM 2752 N N . SER A 1 185 ? 16.495 -11.681 39.692 1.00 8.51 185 SER A N 1
ATOM 2753 C CA . SER A 1 185 ? 17.856 -12.182 39.501 1.00 9.93 185 SER A CA 1
ATOM 2754 C C . SER A 1 185 ? 18.015 -12.964 38.207 1.00 9.57 185 SER A C 1
ATOM 2755 O O . SER A 1 185 ? 18.959 -13.740 38.073 1.00 10.91 185 SER A O 1
ATOM 2763 N N . GLY A 1 186 ? 17.108 -12.756 37.265 1.00 7.54 186 GLY A N 1
ATOM 2764 C CA . GLY A 1 186 ? 17.166 -13.467 36.009 1.00 7.05 186 GLY A CA 1
ATOM 2765 C C . GLY A 1 186 ? 17.985 -12.772 34.934 1.00 5.91 186 GLY A C 1
ATOM 2766 O O . GLY A 1 186 ? 18.656 -11.758 35.179 1.00 6.95 186 GLY A O 1
ATOM 2770 N N . GLY A 1 187 ? 17.930 -13.322 33.735 1.00 5.60 187 GLY A N 1
ATOM 2771 C CA . GLY A 1 187 ? 18.615 -12.711 32.624 1.00 5.66 187 GLY A CA 1
ATOM 2772 C C . GLY A 1 187 ? 17.964 -11.401 32.205 1.00 4.56 187 GLY A C 1
ATOM 2773 O O . GLY A 1 187 ? 16.777 -11.151 32.467 1.00 5.44 187 GLY A O 1
ATOM 2777 N N . VAL A 1 188 ? 18.756 -10.573 31.517 1.00 5.13 188 VAL A N 1
ATOM 2778 C CA . VAL A 1 188 ? 18.308 -9.246 31.078 1.00 4.94 188 VAL A CA 1
ATOM 2779 C C . VAL A 1 188 ? 18.613 -9.129 29.576 1.00 4.17 188 VAL A C 1
ATOM 2780 O O . VAL A 1 188 ? 18.645 -10.152 28.876 1.00 4.86 188 VAL A O 1
ATOM 2793 N N . THR A 1 189 ? 18.813 -7.907 29.062 1.00 4.54 189 THR A N 1
ATOM 2794 C CA . THR A 1 189 ? 19.360 -7.737 27.716 1.00 4.51 189 THR A CA 1
ATOM 2795 C C . THR A 1 189 ? 20.391 -6.617 27.798 1.00 4.34 189 THR A C 1
ATOM 2796 O O . THR A 1 189 ? 20.397 -5.847 28.755 1.00 5.02 189 THR A O 1
ATOM 2807 N N . GLU A 1 190 ? 21.257 -6.524 26.797 1.00 4.57 190 GLU A N 1
ATOM 2808 C CA . GLU A 1 190 ? 22.366 -5.551 26.796 1.00 4.58 190 GLU A CA 1
ATOM 2809 C C . GLU A 1 190 ? 22.505 -4.983 25.397 1.00 4.39 190 GLU A C 1
ATOM 2810 O O . GLU A 1 190 ? 21.988 -5.552 24.436 1.00 4.97 190 GLU A O 1
ATOM 2822 N N . PRO A 1 191 ? 23.237 -3.875 25.244 1.00 4.43 191 PRO A N 1
ATOM 2823 C CA . PRO A 1 191 ? 23.520 -3.422 23.872 1.00 4.68 191 PRO A CA 1
ATOM 2824 C C . PRO A 1 191 ? 24.074 -4.575 23.045 1.00 4.73 191 PRO A C 1
ATOM 2825 O O . PRO A 1 191 ? 24.929 -5.346 23.523 1.00 5.19 191 PRO A O 1
ATOM 2836 N N . GLY A 1 192 ? 23.568 -4.699 21.827 1.00 4.75 192 GLY A N 1
ATOM 2837 C CA . GLY A 1 192 ? 23.879 -5.813 20.947 1.00 4.65 192 GLY A CA 1
ATOM 2838 C C . GLY A 1 192 ? 22.748 -6.827 20.893 1.00 4.44 192 GLY A C 1
ATOM 2839 O O . GLY A 1 192 ? 22.574 -7.508 19.889 1.00 4.51 192 GLY A O 1
ATOM 2843 N N . SER A 1 193 ? 21.981 -6.894 21.980 1.00 3.95 193 SER A N 1
ATOM 2844 C CA . SER A 1 193 ? 20.755 -7.681 21.982 1.00 3.95 193 SER A CA 1
ATOM 2845 C C . SER A 1 193 ? 19.671 -7.053 21.095 1.00 3.84 193 SER A C 1
ATOM 2846 O O . SER A 1 193 ? 18.674 -7.713 20.789 1.00 4.18 193 SER A O 1
ATOM 2854 N N . SER A 1 194 ? 19.816 -5.801 20.689 1.00 4.15 194 SER A N 1
ATOM 2855 C CA . SER A 1 194 ? 18.786 -5.184 19.891 1.00 4.40 194 SER A CA 1
ATOM 2856 C C . SER A 1 194 ? 18.446 -6.008 18.665 1.00 3.77 194 SER A C 1
ATOM 2857 O O . SER A 1 194 ? 19.299 -6.630 18.033 1.00 4.65 194 SER A O 1
ATOM 2864 N N . GLY A 1 195 ? 17.154 -5.972 18.341 1.00 3.95 195 GLY A N 1
ATOM 2865 C CA . GLY A 1 195 ? 16.640 -6.700 17.206 1.00 3.97 195 GLY A CA 1
ATOM 2866 C C . GLY A 1 195 ? 16.265 -8.131 17.541 1.00 3.58 195 GLY A C 1
ATOM 2867 O O . GLY A 1 195 ? 15.665 -8.813 16.711 1.00 4.50 195 GLY A O 1
ATOM 2871 N N . SER A 1 196 ? 16.607 -8.573 18.752 1.00 3.77 196 SER A N 1
ATOM 2872 C CA . SER A 1 196 ? 16.264 -9.913 19.193 1.00 3.63 196 SER A CA 1
ATOM 2873 C C . SER A 1 196 ? 14.752 -10.009 19.434 1.00 3.90 196 SER A C 1
ATOM 2874 O O . SER A 1 196 ? 14.094 -9.047 19.861 1.00 4.00 196 SER A O 1
ATOM 2882 N N . PRO A 1 197 ? 14.187 -11.198 19.226 1.00 3.58 197 PRO A N 1
ATOM 2883 C CA . PRO A 1 197 ? 12.744 -11.371 19.418 1.00 4.14 197 PRO A CA 1
ATOM 2884 C C . PRO A 1 197 ? 12.362 -11.455 20.883 1.00 3.93 197 PRO A C 1
ATOM 2885 O O . PRO A 1 197 ? 13.130 -11.919 21.721 1.00 4.20 197 PRO A O 1
ATOM 2896 N N . ILE A 1 198 ? 11.119 -11.037 21.139 1.00 3.95 198 ILE A N 1
ATOM 2897 C CA . ILE A 1 198 ? 10.407 -11.428 22.346 1.00 4.25 198 ILE A CA 1
ATOM 2898 C C . ILE A 1 198 ? 9.273 -12.354 21.906 1.00 3.61 198 ILE A C 1
ATOM 2899 O O . ILE A 1 198 ? 8.569 -12.059 20.965 1.00 4.64 198 ILE A O 1
ATOM 2915 N N . TYR A 1 199 ? 9.175 -13.507 22.589 1.00 4.65 199 TYR A N 1
ATOM 2916 C CA . TYR A 1 199 ? 8.202 -14.546 22.268 1.00 4.92 199 TYR A CA 1
ATOM 2917 C C . TYR A 1 199 ? 7.097 -14.592 23.301 1.00 4.90 199 TYR A C 1
ATOM 2918 O O . TYR A 1 199 ? 7.356 -14.503 24.497 1.00 5.48 199 TYR A O 1
ATOM 2936 N N . SER A 1 200 ? 5.868 -14.772 22.820 1.00 4.83 200 SER A N 1
ATOM 2937 C CA . SER A 1 200 ? 4.762 -15.071 23.691 1.00 5.11 200 SER A CA 1
ATOM 2938 C C . SER A 1 200 ? 4.963 -16.451 24.328 1.00 5.38 200 SER A C 1
ATOM 2939 O O . SER A 1 200 ? 5.840 -17.224 23.918 1.00 5.20 200 SER A O 1
ATOM 2947 N N . PRO A 1 201 ? 4.131 -16.786 25.315 1.00 6.02 201 PRO A N 1
ATOM 2948 C CA . PRO A 1 201 ? 4.188 -18.142 25.879 1.00 7.35 201 PRO A CA 1
ATOM 2949 C C . PRO A 1 201 ? 3.974 -19.255 24.844 1.00 7.48 201 PRO A C 1
ATOM 2950 O O . PRO A 1 201 ? 4.432 -20.384 25.068 1.00 9.78 201 PRO A O 1
ATOM 2961 N N . GLU A 1 202 ? 3.314 -18.925 23.737 1.00 6.61 202 GLU A N 1
ATOM 2962 C CA A GLU A 1 202 ? 3.091 -19.891 22.663 0.70 7.55 202 GLU A CA 1
ATOM 2963 C CA B GLU A 1 202 ? 3.079 -19.866 22.650 0.30 7.60 202 GLU A CA 1
ATOM 2964 C C . GLU A 1 202 ? 4.244 -19.878 21.646 1.00 6.24 202 GLU A C 1
ATOM 2965 O O . GLU A 1 202 ? 4.133 -20.493 20.582 1.00 7.83 202 GLU A O 1
ATOM 2988 N N . LYS A 1 203 ? 5.328 -19.160 21.966 1.00 5.38 203 LYS A N 1
ATOM 2989 C CA . LYS A 1 203 ? 6.550 -19.112 21.156 1.00 5.22 203 LYS A CA 1
ATOM 2990 C C . LYS A 1 203 ? 6.376 -18.376 19.831 1.00 4.88 203 LYS A C 1
ATOM 2991 O O . LYS A 1 203 ? 7.038 -18.664 18.844 1.00 5.64 203 LYS A O 1
ATOM 3010 N N . ARG A 1 204 ? 5.540 -17.333 19.868 1.00 4.92 204 ARG A N 1
ATOM 3011 C CA . ARG A 1 204 ? 5.329 -16.497 18.685 1.00 4.82 204 ARG A CA 1
ATOM 3012 C C . ARG A 1 204 ? 5.952 -15.131 18.903 1.00 3.98 204 ARG A C 1
ATOM 3013 O O . ARG A 1 204 ? 5.811 -14.544 19.974 1.00 4.43 204 ARG A O 1
ATOM 3034 N N . VAL A 1 205 ? 6.643 -14.626 17.903 1.00 3.96 205 VAL A N 1
ATOM 3035 C CA . VAL A 1 205 ? 7.262 -13.315 17.995 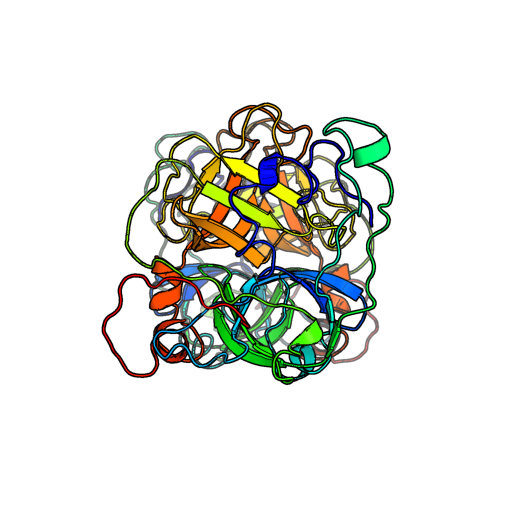1.00 4.30 205 VAL A CA 1
ATOM 3036 C C . VAL A 1 205 ? 6.182 -12.240 18.188 1.00 3.87 205 VAL A C 1
ATOM 3037 O O . VAL A 1 205 ? 5.228 -12.163 17.425 1.00 4.35 205 VAL A O 1
ATOM 3050 N N . LEU A 1 206 ? 6.408 -11.398 19.203 1.00 4.16 206 LEU A N 1
ATOM 3051 C CA . LEU A 1 206 ? 5.520 -10.259 19.515 1.00 4.17 206 LEU A CA 1
ATOM 3052 C C . LEU A 1 206 ? 6.183 -8.930 19.172 1.00 4.18 206 LEU A C 1
ATOM 3053 O O . LEU A 1 206 ? 5.508 -7.893 19.173 1.00 4.47 206 LEU A O 1
ATOM 3069 N N . GLY A 1 207 ? 7.497 -8.936 18.971 1.00 4.31 207 GLY A N 1
ATOM 3070 C CA . GLY A 1 207 ? 8.228 -7.709 18.750 1.00 4.48 207 GLY A CA 1
ATOM 3071 C C . GLY A 1 207 ? 9.713 -8.008 18.808 1.00 3.49 207 GLY A C 1
ATOM 3072 O O . GLY A 1 207 ? 10.119 -9.157 18.953 1.00 4.57 207 GLY A O 1
ATOM 3076 N N . GLN A 1 208 ? 10.517 -6.948 18.649 1.00 3.51 208 GLN A N 1
ATOM 3077 C CA . GLN A 1 208 ? 11.974 -7.108 18.657 1.00 4.05 208 GLN A CA 1
ATOM 3078 C C . GLN A 1 208 ? 12.556 -6.002 19.539 1.00 3.64 208 GLN A C 1
ATOM 3079 O O . GLN A 1 208 ? 11.974 -4.921 19.702 1.00 3.96 208 GLN A O 1
ATOM 3093 N N . LEU A 1 209 ? 13.715 -6.285 20.134 1.00 4.12 209 LEU A N 1
ATOM 3094 C CA . LEU A 1 209 ? 14.206 -5.422 21.201 1.00 3.81 209 LEU A CA 1
ATOM 3095 C C . LEU A 1 209 ? 14.627 -4.074 20.634 1.00 3.68 209 LEU A C 1
ATOM 3096 O O . LEU A 1 209 ? 15.458 -3.993 19.720 1.00 4.13 209 LEU A O 1
ATOM 3112 N N . HIS A 1 210 ? 14.084 -3.014 21.231 1.00 3.88 210 HIS A N 1
ATOM 3113 C CA . HIS A 1 210 ? 14.517 -1.646 20.955 1.00 4.27 210 HIS A CA 1
ATOM 3114 C C . HIS A 1 210 ? 15.569 -1.228 21.972 1.00 4.16 210 HIS A C 1
ATOM 3115 O O . HIS A 1 210 ? 16.714 -0.951 21.597 1.00 5.30 210 HIS A O 1
ATOM 3129 N N . GLY A 1 211 ? 15.233 -1.232 23.253 1.00 4.75 211 GLY A N 1
ATOM 3130 C CA . GLY A 1 211 ? 16.183 -0.849 24.273 1.00 5.68 211 GLY A CA 1
ATOM 3131 C C . GLY A 1 211 ? 15.466 -0.742 25.593 1.00 4.95 211 GLY A C 1
ATOM 3132 O O . GLY A 1 211 ? 14.283 -1.098 25.685 1.00 5.50 211 GLY A O 1
ATOM 3136 N N . GLY A 1 212 ? 16.174 -0.277 26.610 1.00 5.44 212 GLY A N 1
ATOM 3137 C CA . GLY A 1 212 ? 15.546 -0.098 27.891 1.00 5.72 212 GLY A CA 1
ATOM 3138 C C . GLY A 1 212 ? 16.576 -0.037 28.985 1.00 5.49 212 GLY A C 1
ATOM 3139 O O . GLY A 1 212 ? 17.782 -0.128 28.740 1.00 6.31 212 GLY A O 1
ATOM 3143 N N . PRO A 1 213 ? 16.098 0.083 30.228 1.00 5.97 213 PRO A N 1
ATOM 3144 C CA . PRO A 1 213 ? 17.008 0.366 31.332 1.00 6.18 213 PRO A CA 1
ATOM 3145 C C . PRO A 1 213 ? 17.730 -0.876 31.888 1.00 6.26 213 PRO A C 1
ATOM 3146 O O . PRO A 1 213 ? 18.613 -0.716 32.741 1.00 7.72 213 PRO A O 1
ATOM 3157 N N . SER A 1 214 ? 17.404 -2.080 31.429 1.00 5.81 214 SER A N 1
ATOM 3158 C CA . SER A 1 214 ? 17.958 -3.235 32.101 1.00 5.83 214 SER A CA 1
ATOM 3159 C C . SER A 1 214 ? 19.451 -3.376 31.888 1.00 5.39 214 SER A C 1
ATOM 3160 O O . SER A 1 214 ? 20.024 -2.980 30.865 1.00 6.35 214 SER A O 1
ATOM 3168 N N . SER A 1 215 ? 20.050 -4.028 32.875 1.00 6.10 215 SER A N 1
ATOM 3169 C CA . SER A 1 215 ? 21.431 -4.494 32.893 1.00 6.13 215 SER A CA 1
ATOM 3170 C C . SER A 1 215 ? 21.474 -5.472 34.060 1.00 6.34 215 SER A C 1
ATOM 3171 O O . SER A 1 215 ? 20.518 -5.559 34.853 1.00 6.35 215 SER A O 1
ATOM 3179 N N . CYS A 1 216 ? 22.590 -6.185 34.241 1.00 6.36 216 CYS A N 1
ATOM 3180 C CA A CYS A 1 216 ? 22.656 -7.137 35.342 0.70 7.21 216 CYS A CA 1
ATOM 3181 C CA B CYS A 1 216 ? 22.652 -7.150 35.334 0.30 6.08 216 CYS A CA 1
ATOM 3182 C C . CYS A 1 216 ? 22.575 -6.460 36.699 1.00 7.44 216 CYS A C 1
ATOM 3183 O O . CYS A 1 216 ? 22.106 -7.061 37.664 1.00 7.76 216 CYS A O 1
ATOM 3196 N N . SER A 1 217 ? 23.010 -5.200 36.769 1.00 7.64 217 SER A N 1
ATOM 3197 C CA . SER A 1 217 ? 22.947 -4.468 38.029 1.00 8.13 217 SER A CA 1
ATOM 3198 C C . SER A 1 217 ? 21.635 -3.715 38.262 1.00 8.91 217 SER A C 1
ATOM 3199 O O . SER A 1 217 ? 21.409 -3.198 39.342 1.00 10.13 217 SER A O 1
ATOM 3207 N N . ALA A 1 218 ? 20.758 -3.677 37.275 1.00 8.10 218 ALA A N 1
ATOM 3208 C CA . ALA A 1 218 ? 19.504 -2.935 37.398 1.00 7.72 218 ALA A CA 1
ATOM 3209 C C . ALA A 1 218 ? 18.581 -3.563 38.419 1.00 7.96 218 ALA A C 1
ATOM 3210 O O . ALA A 1 218 ? 18.515 -4.792 38.555 1.00 9.48 218 ALA A O 1
ATOM 3217 N N . THR A 1 219 ? 17.864 -2.708 39.136 1.00 7.86 219 THR A N 1
ATOM 3218 C CA . THR A 1 219 ? 16.915 -3.168 40.140 1.00 8.96 219 THR A CA 1
ATOM 3219 C C . THR A 1 219 ? 15.555 -2.539 39.895 1.00 9.94 219 THR A C 1
ATOM 3220 O O . THR A 1 219 ? 15.421 -1.548 39.178 1.00 9.35 219 THR A O 1
ATOM 3231 N N . GLY A 1 220 ? 14.545 -3.139 40.509 1.00 10.63 220 GLY A N 1
ATOM 3232 C CA . GLY A 1 220 ? 13.187 -2.643 40.401 1.00 11.14 220 GLY A CA 1
ATOM 3233 C C . GLY A 1 220 ? 12.704 -2.542 38.968 1.00 11.38 220 GLY A C 1
ATOM 3234 O O . GLY A 1 220 ? 12.995 -3.395 38.123 1.00 12.21 220 GLY A O 1
ATOM 3238 N N . ALA A 1 221 ? 11.988 -1.463 38.696 1.00 13.18 221 ALA A N 1
ATOM 3239 C CA . ALA A 1 221 ? 11.413 -1.226 37.383 1.00 14.04 221 ALA A CA 1
ATOM 3240 C C . ALA A 1 221 ? 12.481 -0.987 36.311 1.00 11.86 221 ALA A C 1
ATOM 3241 O O . ALA A 1 221 ? 12.189 -1.093 35.117 1.00 13.03 221 ALA A O 1
ATOM 3248 N N . ASP A 1 222 ? 13.712 -0.679 36.708 1.00 11.69 222 ASP A N 1
ATOM 3249 C CA . ASP A 1 222 ? 14.797 -0.529 35.739 1.00 9.82 222 ASP A CA 1
ATOM 3250 C C . ASP A 1 222 ? 15.182 -1.860 35.124 1.00 7.37 222 ASP A C 1
ATOM 3251 O O . ASP A 1 222 ? 15.855 -1.881 34.105 1.00 7.63 222 ASP A O 1
ATOM 3260 N N . ARG A 1 223 ? 14.788 -2.974 35.747 1.00 6.24 223 ARG A N 1
ATOM 3261 C CA . ARG A 1 223 ? 15.150 -4.275 35.202 1.00 6.19 223 ARG A CA 1
ATOM 3262 C C . ARG A 1 223 ? 14.085 -4.708 34.198 1.00 6.03 223 ARG A C 1
ATOM 3263 O O . ARG A 1 223 ? 13.315 -5.618 34.427 1.00 6.92 223 ARG A O 1
ATOM 3284 N N . SER A 1 224 ? 14.043 -3.990 33.072 1.00 5.69 224 SER A N 1
ATOM 3285 C CA . SER A 1 224 ? 12.985 -4.133 32.087 1.00 5.67 224 SER A CA 1
ATOM 3286 C C . SER A 1 224 ? 13.472 -3.590 30.746 1.00 4.82 224 SER A C 1
ATOM 3287 O O . SER A 1 224 ? 14.519 -2.928 30.675 1.00 5.55 224 SER A O 1
ATOM 3295 N N . ASP A 1 225 ? 12.709 -3.884 29.697 1.00 4.75 225 ASP A N 1
ATOM 3296 C CA . ASP A 1 225 ? 13.057 -3.438 28.343 1.00 4.66 225 ASP A CA 1
ATOM 3297 C C . ASP A 1 225 ? 11.807 -3.225 27.509 1.00 4.36 225 ASP A C 1
ATOM 3298 O O . ASP A 1 225 ? 10.721 -3.690 27.866 1.00 5.36 225 ASP A O 1
ATOM 3307 N N . TYR A 1 226 ? 11.998 -2.558 26.376 1.00 4.27 226 TYR A N 1
ATOM 3308 C CA . TYR A 1 226 ? 10.935 -2.226 25.456 1.00 4.41 226 TYR A CA 1
ATOM 3309 C C . TYR A 1 226 ? 11.189 -2.867 24.093 1.00 4.31 226 TYR A C 1
ATOM 3310 O O . TYR A 1 226 ? 12.291 -2.745 23.534 1.00 4.66 226 TYR A O 1
ATOM 3328 N N . TYR A 1 227 ? 10.142 -3.486 23.559 1.00 4.01 227 TYR A N 1
ATOM 3329 C CA . TYR A 1 227 ? 10.175 -4.185 22.276 1.00 4.22 227 TYR A CA 1
ATOM 3330 C C . TYR A 1 227 ? 9.231 -3.498 21.303 1.00 4.11 227 TYR A C 1
ATOM 3331 O O . TYR A 1 227 ? 8.049 -3.285 21.637 1.00 4.84 227 TYR A O 1
ATOM 3349 N N . GLY A 1 228 ? 9.703 -3.150 20.111 1.00 4.08 228 GLY A N 1
ATOM 3350 C CA . GLY A 1 228 ? 8.799 -2.601 19.120 1.00 4.32 228 GLY A CA 1
ATOM 3351 C C . GLY A 1 228 ? 7.821 -3.679 18.677 1.00 4.17 228 GLY A C 1
ATOM 3352 O O . GLY A 1 228 ? 8.230 -4.791 18.318 1.00 4.41 228 GLY A O 1
ATOM 3356 N N . ARG A 1 229 ? 6.516 -3.379 18.726 1.00 4.18 229 ARG A N 1
ATOM 3357 C CA . ARG A 1 229 ? 5.498 -4.427 18.567 1.00 4.34 229 ARG A CA 1
ATOM 3358 C C . ARG A 1 229 ? 5.259 -4.841 17.131 1.00 4.25 229 ARG A C 1
ATOM 3359 O O . ARG A 1 229 ? 5.085 -4.011 16.243 1.00 4.55 229 ARG A O 1
ATOM 3380 N N . VAL A 1 230 ? 5.163 -6.155 16.917 1.00 4.44 230 VAL A N 1
ATOM 3381 C CA . VAL A 1 230 ? 4.637 -6.687 15.668 1.00 4.74 230 VAL A CA 1
ATOM 3382 C C . VAL A 1 230 ? 3.254 -6.096 15.353 1.00 4.45 230 VAL A C 1
ATOM 3383 O O . VAL A 1 230 ? 2.969 -5.776 14.199 1.00 4.80 230 VAL A O 1
ATOM 3396 N N . PHE A 1 231 ? 2.398 -5.937 16.367 1.00 4.63 231 PHE A N 1
ATOM 3397 C CA . PHE A 1 231 ? 1.082 -5.345 16.135 1.00 4.94 231 PHE A CA 1
ATOM 3398 C C . PHE A 1 231 ? 1.207 -4.008 15.416 1.00 5.15 231 PHE A C 1
ATOM 3399 O O . PHE A 1 231 ? 0.478 -3.729 14.467 1.00 5.75 231 PHE A O 1
ATOM 3416 N N . THR A 1 232 ? 2.144 -3.184 15.887 1.00 4.99 232 THR A N 1
ATOM 3417 C CA . THR A 1 232 ? 2.372 -1.840 15.348 1.00 5.03 232 THR A CA 1
ATOM 3418 C C . THR A 1 232 ? 3.075 -1.891 13.982 1.00 5.01 232 THR A C 1
ATOM 3419 O O . THR A 1 232 ? 2.664 -1.235 13.031 1.00 6.10 232 THR A O 1
ATOM 3430 N N . SER A 1 233 ? 4.129 -2.694 13.903 1.00 4.94 233 SER A N 1
ATOM 3431 C CA . SER A 1 233 ? 4.901 -2.842 12.685 1.00 4.77 233 SER A CA 1
ATOM 3432 C C . SER A 1 233 ? 4.099 -3.452 11.550 1.00 4.92 233 SER A C 1
ATOM 3433 O O . SER A 1 233 ? 4.455 -3.276 10.383 1.00 5.49 233 SER A O 1
ATOM 3441 N N . TRP A 1 234 ? 3.029 -4.185 11.873 1.00 5.46 234 TRP A N 1
ATOM 3442 C CA . TRP A 1 234 ? 2.215 -4.844 10.862 1.00 5.90 234 TRP A CA 1
ATOM 3443 C C . TRP A 1 234 ? 1.701 -3.829 9.858 1.00 6.39 234 TRP A C 1
ATOM 3444 O O . TRP A 1 234 ? 1.793 -4.043 8.637 1.00 6.91 234 TRP A O 1
ATOM 3465 N N . THR A 1 235 ? 1.180 -2.713 10.378 1.00 6.42 235 THR A N 1
ATOM 3466 C CA . THR A 1 235 ? 0.685 -1.641 9.536 1.00 8.03 235 THR A CA 1
ATOM 3467 C C . THR A 1 235 ? 1.763 -0.571 9.326 1.00 6.66 235 THR A C 1
ATOM 3468 O O . THR A 1 235 ? 1.753 0.088 8.293 1.00 7.20 235 THR A O 1
ATOM 3479 N N . GLY A 1 236 ? 2.678 -0.428 10.295 1.00 7.18 236 GLY A N 1
ATOM 3480 C CA . GLY A 1 236 ? 3.877 0.388 10.161 1.00 6.88 236 GLY A CA 1
ATOM 3481 C C . GLY A 1 236 ? 3.604 1.772 9.615 1.00 6.59 236 GLY A C 1
ATOM 3482 O O . GLY A 1 236 ? 2.694 2.463 10.077 1.00 8.07 236 GLY A O 1
ATOM 3486 N N . GLY A 1 237 ? 4.388 2.149 8.607 1.00 7.00 237 GLY A N 1
ATOM 3487 C CA . GLY A 1 237 ? 4.281 3.460 7.980 1.00 7.81 237 GLY A CA 1
ATOM 3488 C C . GLY A 1 237 ? 3.293 3.514 6.833 1.00 8.05 237 GLY A C 1
ATOM 3489 O O . GLY A 1 237 ? 3.298 4.476 6.073 1.00 9.51 237 GLY A O 1
ATOM 3493 N N . GLY A 1 238 ? 2.456 2.490 6.669 1.00 7.86 238 GLY A N 1
ATOM 3494 C CA . GLY A 1 238 ? 1.378 2.562 5.708 1.00 8.89 238 GLY A CA 1
ATOM 3495 C C . GLY A 1 238 ? 1.778 2.261 4.279 1.00 8.80 238 GLY A C 1
ATOM 3496 O O . GLY A 1 238 ? 1.001 2.523 3.364 1.00 10.71 238 GLY A O 1
ATOM 3500 N N . THR A 1 239 ? 2.985 1.731 4.084 1.00 8.40 239 THR A N 1
ATOM 3501 C CA . THR A 1 239 ? 3.473 1.365 2.756 1.00 9.38 239 THR A CA 1
ATOM 3502 C C . THR A 1 239 ? 4.234 0.051 2.897 1.00 8.21 239 THR A C 1
ATOM 3503 O O . THR A 1 239 ? 4.716 -0.295 3.975 1.00 7.63 239 THR A O 1
ATOM 3514 N N . SER A 1 240 ? 4.373 -0.669 1.797 1.00 8.85 240 SER A N 1
ATOM 3515 C CA A SER A 1 240 ? 5.042 -1.967 1.836 0.80 8.32 240 SER A CA 1
ATOM 3516 C CA B SER A 1 240 ? 5.047 -1.960 1.828 0.20 8.09 240 SER A CA 1
ATOM 3517 C C . SER A 1 240 ? 6.480 -1.857 2.355 1.00 7.03 240 SER A C 1
ATOM 3518 O O . SER A 1 240 ? 6.961 -2.764 3.023 1.00 8.53 240 SER A O 1
ATOM 3531 N N . ALA A 1 241 ? 7.162 -0.754 2.062 1.00 7.32 241 ALA A N 1
ATOM 3532 C CA . ALA A 1 241 ? 8.548 -0.602 2.496 1.00 7.21 241 ALA A CA 1
ATOM 3533 C C . ALA A 1 241 ? 8.659 -0.158 3.954 1.00 6.22 241 ALA A C 1
ATOM 3534 O O . ALA A 1 241 ? 9.771 0.008 4.443 1.00 6.76 241 ALA A O 1
ATOM 3541 N N . THR A 1 242 ? 7.532 0.023 4.636 1.00 5.94 242 THR A N 1
ATOM 3542 C CA . THR A 1 242 ? 7.545 0.486 6.012 1.00 5.89 242 THR A CA 1
ATOM 3543 C C . THR A 1 242 ? 6.671 -0.358 6.937 1.00 5.78 242 THR A C 1
ATOM 3544 O O . THR A 1 242 ? 6.329 0.096 8.032 1.00 6.11 242 THR A O 1
ATOM 3555 N N . ARG A 1 243 ? 6.350 -1.592 6.551 1.00 5.81 243 ARG A N 1
ATOM 3556 C CA . ARG A 1 243 ? 5.481 -2.408 7.372 1.00 5.43 243 ARG A CA 1
ATOM 3557 C C . ARG A 1 243 ? 5.740 -3.891 7.099 1.00 5.48 243 ARG A C 1
ATOM 3558 O O . ARG A 1 243 ? 6.381 -4.262 6.114 1.00 6.41 243 ARG A O 1
ATOM 3579 N N . LEU A 1 244 ? 5.205 -4.744 7.973 1.00 5.17 244 LEU A N 1
ATOM 3580 C CA . LEU A 1 244 ? 5.418 -6.191 7.873 1.00 5.91 244 LEU A CA 1
ATOM 3581 C C . LEU A 1 244 ? 4.382 -6.930 7.036 1.00 5.83 244 LEU A C 1
ATOM 3582 O O . LEU A 1 244 ? 4.663 -8.031 6.540 1.00 5.96 244 LEU A O 1
ATOM 3598 N N . SER A 1 245 ? 3.166 -6.390 6.917 1.00 6.26 245 SER A N 1
ATOM 3599 C CA . SER A 1 245 ? 2.046 -7.202 6.444 1.00 6.81 245 SER A CA 1
ATOM 3600 C C . SER A 1 245 ? 2.267 -7.770 5.044 1.00 6.72 245 SER A C 1
ATOM 3601 O O . SER A 1 245 ? 1.863 -8.905 4.787 1.00 7.51 245 SER A O 1
ATOM 3609 N N . ASP A 1 246 ? 2.885 -7.008 4.141 1.00 6.74 246 ASP A N 1
ATOM 3610 C CA . ASP A 1 246 ? 3.031 -7.461 2.755 1.00 7.40 246 ASP A CA 1
ATOM 3611 C C . ASP A 1 246 ? 3.941 -8.669 2.644 1.00 7.36 246 ASP A C 1
ATOM 3612 O O . ASP A 1 246 ? 3.887 -9.403 1.670 1.00 9.18 246 ASP A O 1
ATOM 3621 N N . TRP A 1 247 ? 4.815 -8.825 3.631 1.00 6.41 247 TRP A N 1
ATOM 3622 C CA . TRP A 1 247 ? 5.896 -9.806 3.598 1.00 6.40 247 TRP A CA 1
ATOM 3623 C C . TRP A 1 247 ? 5.487 -11.043 4.379 1.00 6.86 247 TRP A C 1
ATOM 3624 O O . TRP A 1 247 ? 5.606 -12.183 3.902 1.00 8.61 247 TRP A O 1
ATOM 3645 N N . LEU A 1 248 ? 4.994 -10.833 5.595 1.00 6.39 248 LEU A N 1
ATOM 3646 C CA . LEU A 1 248 ? 4.650 -11.955 6.464 1.00 6.45 248 LEU A CA 1
ATOM 3647 C C . LEU A 1 248 ? 3.285 -12.572 6.121 1.00 6.29 248 LEU A C 1
ATOM 3648 O O . LEU A 1 248 ? 3.003 -13.698 6.546 1.00 6.77 248 LEU A O 1
ATOM 3664 N N . ASP A 1 249 ? 2.460 -11.853 5.358 1.00 8.18 249 ASP A N 1
ATOM 3665 C CA . ASP A 1 249 ? 1.183 -12.387 4.874 1.00 8.15 249 ASP A CA 1
ATOM 3666 C C . ASP A 1 249 ? 0.953 -11.937 3.444 1.00 8.56 249 ASP A C 1
ATOM 3667 O O . ASP A 1 249 ? -0.041 -11.306 3.139 1.00 8.38 249 ASP A O 1
ATOM 3676 N N . ALA A 1 250 ? 1.870 -12.297 2.553 1.00 10.32 250 ALA A N 1
ATOM 3677 C CA . ALA A 1 250 ? 1.808 -11.859 1.168 1.00 11.04 250 ALA A CA 1
ATOM 3678 C C . ALA A 1 250 ? 0.521 -12.251 0.444 1.00 11.92 250 ALA A C 1
ATOM 3679 O O . ALA A 1 250 ? 0.027 -11.484 -0.362 1.00 13.70 250 ALA A O 1
ATOM 3686 N N A ALA A 1 251 ? -0.010 -13.431 0.752 0.50 14.52 251 ALA A N 1
ATOM 3687 N N B ALA A 1 251 ? -0.007 -13.444 0.696 0.50 14.04 251 ALA A N 1
ATOM 3688 C CA A ALA A 1 251 ? -1.200 -13.937 0.069 0.50 16.65 251 ALA A CA 1
ATOM 3689 C CA B ALA A 1 251 ? -1.235 -13.866 0.020 0.50 15.28 251 ALA A CA 1
ATOM 3690 C C A ALA A 1 251 ? -2.501 -13.455 0.696 0.50 16.07 251 ALA A C 1
ATOM 3691 C C B ALA A 1 251 ? -2.445 -13.141 0.598 0.50 13.49 251 ALA A C 1
ATOM 3692 O O A ALA A 1 251 ? -3.578 -13.845 0.250 0.50 17.12 251 ALA A O 1
ATOM 3693 O O B ALA A 1 251 ? -3.506 -13.073 -0.026 0.50 14.87 251 ALA A O 1
ATOM 3706 N N A GLY A 1 252 ? -2.414 -12.626 1.730 0.50 14.47 252 GLY A N 1
ATOM 3707 N N B GLY A 1 252 ? -2.285 -12.607 1.801 0.50 13.40 252 GLY A N 1
ATOM 3708 C CA A GLY A 1 252 ? -3.614 -12.090 2.349 0.50 14.15 252 GLY A CA 1
ATOM 3709 C CA B GLY A 1 252 ? -3.366 -11.872 2.429 0.50 15.85 252 GLY A CA 1
ATOM 3710 C C A GLY A 1 252 ? -4.532 -13.169 2.896 0.50 12.82 252 GLY A C 1
ATOM 3711 C C B GLY A 1 252 ? -4.419 -12.804 2.993 0.50 14.34 252 GLY A C 1
ATOM 3712 O O A GLY A 1 252 ? -5.711 -13.223 2.556 0.50 13.20 252 GLY A O 1
ATOM 3713 O O B GLY A 1 252 ? -5.623 -12.578 2.819 0.50 13.49 252 GLY A O 1
ATOM 3720 N N A THR A 1 253 ? -4.002 -14.042 3.746 0.50 13.62 253 THR A N 1
ATOM 3721 N N B THR A 1 253 ? -3.956 -13.860 3.658 0.50 13.18 253 THR A N 1
ATOM 3722 C CA A THR A 1 253 ? -4.815 -15.099 4.339 0.50 13.05 253 THR A CA 1
ATOM 3723 C CA B THR A 1 253 ? -4.843 -14.779 4.359 0.50 11.83 253 THR A CA 1
ATOM 3724 C C A THR A 1 253 ? -5.651 -14.590 5.503 0.50 11.60 253 THR A C 1
ATOM 3725 C C B THR A 1 253 ? -5.522 -14.102 5.544 0.50 10.88 253 THR A C 1
ATOM 3726 O O A THR A 1 253 ? -6.616 -15.238 5.907 0.50 12.79 253 THR A O 1
ATOM 3727 O O B THR A 1 253 ? -6.531 -14.589 6.039 0.50 12.37 253 THR A O 1
ATOM 3748 N N A GLY A 1 254 ? -5.252 -13.447 6.054 0.50 11.48 254 GLY A N 1
ATOM 3749 N N B GLY A 1 254 ? -4.963 -12.988 6.010 0.50 11.60 254 GLY A N 1
ATOM 3750 C CA A GLY A 1 254 ? -5.956 -12.849 7.174 0.50 11.51 254 GLY A CA 1
ATOM 3751 C CA B GLY A 1 254 ? -5.547 -12.249 7.119 0.50 11.88 254 GLY A CA 1
ATOM 3752 C C A GLY A 1 254 ? -5.462 -13.353 8.511 0.50 9.84 254 GLY A C 1
ATOM 3753 C C B GLY A 1 254 ? -5.080 -12.725 8.477 0.50 12.05 254 GLY A C 1
ATOM 3754 O O A GLY A 1 254 ? -6.091 -13.123 9.544 0.50 10.13 254 GLY A O 1
ATOM 3755 O O B GLY A 1 254 ? -5.384 -12.087 9.488 0.50 11.51 254 GLY A O 1
ATOM 3762 N N A ALA A 1 255 ? -4.302 -13.995 8.525 0.70 11.10 255 ALA A N 1
ATOM 3763 N N B ALA A 1 255 ? -4.315 -13.817 8.491 0.30 12.64 255 ALA A N 1
ATOM 3764 C CA A ALA A 1 255 ? -3.844 -14.579 9.768 0.70 11.16 255 ALA A CA 1
ATOM 3765 C CA B ALA A 1 255 ? -3.892 -14.479 9.724 0.30 11.87 255 ALA A CA 1
ATOM 3766 C C A ALA A 1 255 ? -3.485 -13.517 10.807 0.70 8.59 255 ALA A C 1
ATOM 3767 C C B ALA A 1 255 ? -3.458 -13.512 10.820 0.30 10.41 255 ALA A C 1
ATOM 3768 O O A ALA A 1 255 ? -2.769 -12.556 10.530 0.70 8.55 255 ALA A O 1
ATOM 3769 O O B ALA A 1 255 ? -2.651 -12.609 10.594 0.30 10.07 255 ALA A O 1
ATOM 3782 N N . GLN A 1 256 ? -3.999 -13.728 12.015 1.00 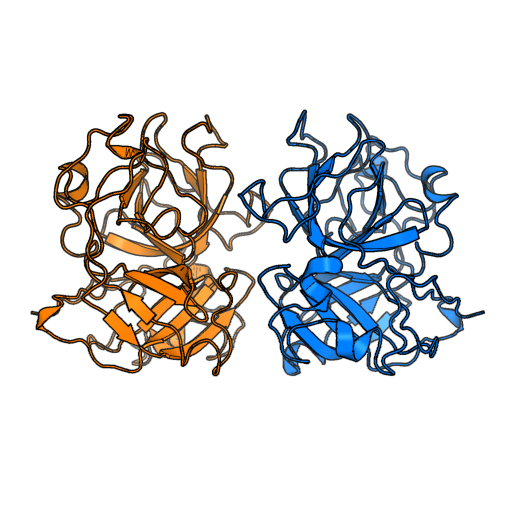7.63 256 GLN A N 1
ATOM 3783 C CA . GLN A 1 256 ? -3.697 -12.905 13.167 1.00 6.26 256 GLN A CA 1
ATOM 3784 C C . GLN A 1 256 ? -2.488 -13.440 13.937 1.00 5.50 256 GLN A C 1
ATOM 3785 O O . GLN A 1 256 ? -1.833 -12.712 14.669 1.00 5.92 256 GLN A O 1
ATOM 3799 N N . PHE A 1 257 ? -2.228 -14.741 13.819 1.00 6.22 257 PHE A N 1
ATOM 3800 C CA . PHE A 1 257 ? -1.036 -15.351 14.381 1.00 6.03 257 PHE A CA 1
ATOM 3801 C C . PHE A 1 257 ? -0.788 -16.630 13.604 1.00 5.83 257 PHE A C 1
ATOM 3802 O O . PHE A 1 257 ? -1.739 -17.212 13.065 1.00 6.90 257 PHE A O 1
ATOM 3819 N N . ILE A 1 258 ? 0.485 -17.038 13.523 1.00 5.73 258 ILE A N 1
ATOM 3820 C CA . ILE A 1 258 ? 0.868 -18.298 12.902 1.00 6.09 258 ILE A CA 1
ATOM 3821 C C . ILE A 1 258 ? 1.911 -18.967 13.772 1.00 5.83 258 ILE A C 1
ATOM 3822 O O . ILE A 1 258 ? 2.559 -18.329 14.601 1.00 6.16 258 ILE A O 1
ATOM 3838 N N . ASP A 1 259 ? 2.055 -20.271 13.586 1.00 6.12 259 ASP A N 1
ATOM 3839 C CA . ASP A 1 259 ? 3.092 -21.027 14.243 1.00 5.72 259 ASP A CA 1
ATOM 3840 C C . ASP A 1 259 ? 4.370 -21.055 13.413 1.00 6.00 259 ASP A C 1
ATOM 3841 O O . ASP A 1 259 ? 4.430 -20.507 12.317 1.00 6.79 259 ASP A O 1
ATOM 3850 N N . GLY A 1 260 ? 5.413 -21.641 13.983 1.00 6.36 260 GLY A N 1
ATOM 3851 C CA . GLY A 1 260 ? 6.694 -21.715 13.318 1.00 6.53 260 GLY A CA 1
ATOM 3852 C C . GLY A 1 260 ? 6.776 -22.837 12.305 1.00 6.21 260 GLY A C 1
ATOM 3853 O O . GLY A 1 260 ? 5.832 -23.634 12.104 1.00 8.75 260 GLY A O 1
ATOM 3857 N N . LEU A 1 261 ? 7.923 -22.902 11.642 1.00 5.80 261 LEU A N 1
ATOM 3858 C CA . LEU A 1 261 ? 8.197 -23.870 10.589 1.00 5.83 261 LEU A CA 1
ATOM 3859 C C . LEU A 1 261 ? 9.629 -24.342 10.780 1.00 5.63 261 LEU A C 1
ATOM 3860 O O . LEU A 1 261 ? 10.549 -23.517 10.881 1.00 5.74 261 LEU A O 1
ATOM 3876 N N . ASP A 1 262 ? 9.823 -25.656 10.849 1.00 6.36 262 ASP A N 1
ATOM 3877 C CA . ASP A 1 262 ? 11.157 -26.202 11.042 1.00 6.07 262 ASP A CA 1
ATOM 3878 C C . ASP A 1 262 ? 11.805 -26.480 9.693 1.00 7.54 262 ASP A C 1
ATOM 3879 O O . ASP A 1 262 ? 11.130 -26.639 8.673 1.00 10.49 262 ASP A O 1
ATOM 3888 N N . SER A 1 263 ? 13.127 -26.562 9.695 1.00 8.97 263 SER A N 1
ATOM 3889 C CA . SER A 1 263 ? 13.840 -26.921 8.482 1.00 12.00 263 SER A CA 1
ATOM 3890 C C . SER A 1 263 ? 13.627 -28.393 8.159 1.00 12.62 263 SER A C 1
ATOM 3891 O O . SER A 1 263 ? 13.811 -28.792 7.032 1.00 17.47 263 SER A O 1
ATOM 3899 N N . THR A 1 264 ? 13.210 -29.166 9.163 1.00 14.17 264 THR A N 1
ATOM 3900 C CA . THR A 1 264 ? 12.856 -30.570 9.011 1.00 19.87 264 THR A CA 1
ATOM 3901 C C . THR A 1 264 ? 11.370 -30.745 8.724 1.00 25.39 264 THR A C 1
ATOM 3902 O O . THR A 1 264 ? 10.929 -31.841 8.356 1.00 28.98 264 THR A O 1
ATOM 3913 N N . GLY B 1 1 ? 0.866 23.939 23.361 1.00 7.18 1 GLY B N 1
ATOM 3914 C CA . GLY B 1 1 ? 1.100 22.510 23.716 1.00 6.20 1 GLY B CA 1
ATOM 3915 C C . GLY B 1 1 ? 1.321 22.341 25.193 1.00 5.79 1 GLY B C 1
ATOM 3916 O O . GLY B 1 1 ? 1.380 23.337 25.920 1.00 6.58 1 GLY B O 1
ATOM 3922 N N . VAL B 1 2 ? 1.454 21.091 25.620 1.00 6.49 2 VAL B N 1
ATOM 3923 C CA . VAL B 1 2 ? 1.577 20.741 27.024 1.00 6.78 2 VAL B CA 1
ATOM 3924 C C . VAL B 1 2 ? 2.875 19.957 27.266 1.00 6.05 2 VAL B C 1
ATOM 3925 O O . VAL B 1 2 ? 3.150 18.979 26.564 1.00 7.54 2 VAL B O 1
ATOM 3938 N N . SER B 1 3 ? 3.660 20.390 28.245 1.00 6.04 3 SER B N 1
ATOM 3939 C CA . SER B 1 3 ? 4.875 19.658 28.632 1.00 6.44 3 SER B CA 1
ATOM 3940 C C . SER B 1 3 ? 5.081 19.787 30.125 1.00 5.66 3 SER B C 1
ATOM 3941 O O . SER B 1 3 ? 4.325 20.486 30.798 1.00 6.96 3 SER B O 1
ATOM 3949 N N . GLY B 1 4 ? 6.086 19.093 30.645 1.00 6.21 4 GLY B N 1
ATOM 3950 C CA . GLY B 1 4 ? 6.271 19.008 32.077 1.00 6.77 4 GLY B CA 1
ATOM 3951 C C . GLY B 1 4 ? 6.505 20.357 32.724 1.00 5.88 4 GLY B C 1
ATOM 3952 O O . GLY B 1 4 ? 7.233 21.197 32.192 1.00 6.29 4 GLY B O 1
ATOM 3956 N N . SER B 1 5 ? 5.928 20.554 33.898 1.00 6.50 5 SER B N 1
ATOM 3957 C CA . SER B 1 5 ? 5.968 21.866 34.516 1.00 6.46 5 SER B CA 1
ATOM 3958 C C . SER B 1 5 ? 7.361 22.339 34.931 1.00 6.65 5 SER B C 1
ATOM 3959 O O . SER B 1 5 ? 7.566 23.547 35.041 1.00 7.19 5 SER B O 1
ATOM 3967 N N . CYS B 1 6 ? 8.303 21.433 35.172 1.00 6.46 6 CYS B N 1
ATOM 3968 C CA . CYS B 1 6 ? 9.646 21.844 35.561 1.00 6.62 6 CYS B CA 1
ATOM 3969 C C . CYS B 1 6 ? 10.410 22.534 34.433 1.00 5.35 6 CYS B C 1
ATOM 3970 O O . CYS B 1 6 ? 11.479 23.106 34.656 1.00 7.10 6 CYS B O 1
ATOM 3977 N N . ASN B 1 7 ? 9.884 22.462 33.217 1.00 5.38 7 ASN B N 1
ATOM 3978 C CA . ASN B 1 7 ? 10.553 23.102 32.101 1.00 5.35 7 ASN B CA 1
ATOM 3979 C C . ASN B 1 7 ? 10.453 24.615 32.178 1.00 5.19 7 ASN B C 1
ATOM 3980 O O . ASN B 1 7 ? 9.618 25.181 32.901 1.00 5.63 7 ASN B O 1
ATOM 3991 N N . ILE B 1 8 ? 11.340 25.244 31.419 1.00 5.00 8 ILE B N 1
ATOM 3992 C CA . ILE B 1 8 ? 11.579 26.686 31.521 1.00 4.55 8 ILE B CA 1
ATOM 3993 C C . ILE B 1 8 ? 11.291 27.334 30.175 1.00 4.55 8 ILE B C 1
ATOM 3994 O O . ILE B 1 8 ? 11.983 27.098 29.183 1.00 4.68 8 ILE B O 1
ATOM 4010 N N . ASP B 1 9 ? 10.255 28.171 30.130 1.00 4.69 9 ASP B N 1
ATOM 4011 C CA . ASP B 1 9 ? 9.917 28.882 28.907 1.00 4.89 9 ASP B CA 1
ATOM 4012 C C . ASP B 1 9 ? 11.129 29.695 28.434 1.00 4.74 9 ASP B C 1
ATOM 4013 O O . ASP B 1 9 ? 11.801 30.359 29.225 1.00 4.88 9 ASP B O 1
ATOM 4022 N N . VAL B 1 10 ? 11.388 29.682 27.131 1.00 4.48 10 VAL B N 1
ATOM 4023 C CA . VAL B 1 10 ? 12.564 30.379 26.626 1.00 5.10 10 VAL B CA 1
ATOM 4024 C C . VAL B 1 10 ? 12.542 31.866 26.914 1.00 4.90 10 VAL B C 1
ATOM 4025 O O . VAL B 1 10 ? 13.618 32.453 27.088 1.00 5.03 10 VAL B O 1
ATOM 4038 N N . VAL B 1 11 ? 11.362 32.494 27.002 1.00 5.45 11 VAL B N 1
ATOM 4039 C CA . VAL B 1 11 ? 11.328 33.937 27.264 1.00 6.00 11 VAL B CA 1
ATOM 4040 C C . VAL B 1 11 ? 11.743 34.292 28.686 1.00 5.41 11 VAL B C 1
ATOM 4041 O O . VAL B 1 11 ? 11.973 35.474 28.960 1.00 6.49 11 VAL B O 1
ATOM 4054 N N . CYS B 1 12 ? 11.797 33.313 29.593 1.00 5.53 12 CYS B N 1
ATOM 4055 C CA . CYS B 1 12 ? 12.243 33.551 30.952 1.00 5.34 12 CYS B CA 1
ATOM 4056 C C . CYS B 1 12 ? 13.662 34.134 30.973 1.00 5.27 12 CYS B C 1
ATOM 4057 O O . CYS B 1 12 ? 14.405 34.025 29.995 1.00 5.31 12 CYS B O 1
ATOM 4064 N N . PRO B 1 13 ? 14.050 34.715 32.114 1.00 5.97 13 PRO B N 1
ATOM 4065 C CA . PRO B 1 13 ? 15.404 35.288 32.202 1.00 5.91 13 PRO B CA 1
ATOM 4066 C C . PRO B 1 13 ? 16.508 34.251 31.979 1.00 5.85 13 PRO B C 1
ATOM 4067 O O . PRO B 1 13 ? 17.610 34.618 31.558 1.00 5.65 13 PRO B O 1
ATOM 4078 N N . GLU B 1 14 ? 16.199 32.971 32.183 1.00 5.54 14 GLU B N 1
ATOM 4079 C CA . GLU B 1 14 ? 17.144 31.903 31.898 1.00 5.98 14 GLU B CA 1
ATOM 4080 C C . GLU B 1 14 ? 17.584 31.887 30.438 1.00 5.51 14 GLU B C 1
ATOM 4081 O O . GLU B 1 14 ? 18.599 31.264 30.112 1.00 6.36 14 GLU B O 1
ATOM 4093 N N . GLY B 1 15 ? 16.830 32.540 29.558 1.00 5.30 15 GLY B N 1
ATOM 4094 C CA . GLY B 1 15 ? 17.189 32.648 28.156 1.00 5.41 15 GLY B CA 1
ATOM 4095 C C . GLY B 1 15 ? 18.001 33.878 27.769 1.00 4.72 15 GLY B C 1
ATOM 4096 O O . GLY B 1 15 ? 18.322 34.040 26.599 1.00 4.99 15 GLY B O 1
ATOM 4100 N N . ASN B 1 16 ? 18.384 34.717 28.745 1.00 4.95 16 ASN B N 1
ATOM 4101 C CA . ASN B 1 16 ? 18.988 36.024 28.433 1.00 5.11 16 ASN B CA 1
ATOM 4102 C C . ASN B 1 16 ? 20.292 35.939 27.650 1.00 5.73 16 ASN B C 1
ATOM 4103 O O . ASN B 1 16 ? 20.626 36.878 26.937 1.00 6.85 16 ASN B O 1
ATOM 4114 N N . GLY B 1 17 ? 21.022 34.829 27.790 1.00 5.49 17 GLY B N 1
ATOM 4115 C CA . GLY B 1 17 ? 22.280 34.640 27.088 1.00 5.88 17 GLY B CA 1
ATOM 4116 C C . GLY B 1 17 ? 22.174 33.866 25.801 1.00 4.94 17 GLY B C 1
ATOM 4117 O O . GLY B 1 17 ? 23.203 33.562 25.187 1.00 6.00 17 GLY B O 1
ATOM 4121 N N . HIS B 1 18 ? 20.956 33.534 25.385 1.00 4.73 18 HIS B N 1
ATOM 4122 C CA . HIS B 1 18 ? 20.742 32.632 24.244 1.00 4.72 18 HIS B CA 1
ATOM 4123 C C . HIS B 1 18 ? 19.734 33.194 23.261 1.00 4.78 18 HIS B C 1
ATOM 4124 O O . HIS B 1 18 ? 19.086 32.434 22.541 1.00 5.10 18 HIS B O 1
ATOM 4138 N N . ARG B 1 19 ? 19.578 34.513 23.194 1.00 4.96 19 ARG B N 1
ATOM 4139 C CA . ARG B 1 19 ? 18.530 35.094 22.366 1.00 4.65 19 ARG B CA 1
ATOM 4140 C C . ARG B 1 19 ? 18.753 34.907 20.863 1.00 5.36 19 ARG B C 1
ATOM 4141 O O . ARG B 1 19 ? 17.818 35.050 20.079 1.00 6.04 19 ARG B O 1
ATOM 4162 N N . ASP B 1 20 ? 19.996 34.596 20.491 1.00 4.98 20 ASP B N 1
ATOM 4163 C CA . ASP B 1 20 ? 20.323 34.242 19.116 1.00 4.88 20 ASP B CA 1
ATOM 4164 C C . ASP B 1 20 ? 19.953 32.771 18.813 1.00 4.41 20 ASP B C 1
ATOM 4165 O O . ASP B 1 20 ? 19.096 32.508 17.978 1.00 4.79 20 ASP B O 1
ATOM 4174 N N . VAL B 1 21 ? 20.567 31.825 19.527 1.00 4.79 21 VAL B N 1
ATOM 4175 C CA . VAL B 1 21 ? 20.365 30.418 19.184 1.00 4.41 21 VAL B CA 1
ATOM 4176 C C . VAL B 1 21 ? 18.940 29.941 19.512 1.00 4.91 21 VAL B C 1
ATOM 4177 O O . VAL B 1 21 ? 18.479 28.959 18.918 1.00 5.10 21 VAL B O 1
ATOM 4190 N N . ILE B 1 22 ? 18.209 30.628 20.382 1.00 4.82 22 ILE B N 1
ATOM 4191 C CA . ILE B 1 22 ? 16.776 30.313 20.534 1.00 4.75 22 ILE B CA 1
ATOM 4192 C C . ILE B 1 22 ? 16.101 30.342 19.156 1.00 4.35 22 ILE B C 1
ATOM 4193 O O . ILE B 1 22 ? 15.208 29.530 18.886 1.00 4.90 22 ILE B O 1
ATOM 4209 N N . ARG B 1 23 ? 16.523 31.261 18.285 1.00 4.75 23 ARG B N 1
ATOM 4210 C CA . ARG B 1 23 ? 15.902 31.489 16.981 1.00 5.15 23 ARG B CA 1
ATOM 4211 C C . ARG B 1 23 ? 16.357 30.485 15.911 1.00 5.33 23 ARG B C 1
ATOM 4212 O O . ARG B 1 23 ? 15.934 30.555 14.762 1.00 6.33 23 ARG B O 1
ATOM 4233 N N . SER B 1 24 ? 17.214 29.548 16.305 1.00 5.06 24 SER B N 1
ATOM 4234 C CA A SER B 1 24 ? 17.621 28.424 15.457 0.80 4.80 24 SER B CA 1
ATOM 4235 C CA B SER B 1 24 ? 17.566 28.475 15.388 0.20 4.95 24 SER B CA 1
ATOM 4236 C C . SER B 1 24 ? 16.673 27.234 15.547 1.00 4.11 24 SER B C 1
ATOM 4237 O O . SER B 1 24 ? 16.685 26.375 14.684 1.00 5.01 24 SER B O 1
ATOM 4252 N N . VAL B 1 25 ? 15.931 27.127 16.645 1.00 4.47 25 VAL B N 1
ATOM 4253 C CA . VAL B 1 25 ? 15.226 25.899 16.992 1.00 4.40 25 VAL B CA 1
ATOM 4254 C C . VAL B 1 25 ? 13.795 25.946 16.508 1.00 4.49 25 VAL B C 1
ATOM 4255 O O . VAL B 1 25 ? 13.125 26.991 16.627 1.00 5.21 25 VAL B O 1
ATOM 4268 N N . ALA B 1 26 ? 13.305 24.826 15.969 1.00 4.37 26 ALA B N 1
ATOM 4269 C CA . ALA B 1 26 ? 11.935 24.752 15.504 1.00 4.57 26 ALA B CA 1
ATOM 4270 C C . ALA B 1 26 ? 11.317 23.422 15.885 1.00 3.96 26 ALA B C 1
ATOM 4271 O O . ALA B 1 26 ? 12.004 22.420 16.116 1.00 5.11 26 ALA B O 1
ATOM 4278 N N . ALA B 1 27 ? 9.984 23.430 15.910 1.00 4.51 27 ALA B N 1
ATOM 4279 C CA . ALA B 1 27 ? 9.183 22.221 16.064 1.00 4.74 27 ALA B CA 1
ATOM 4280 C C . ALA B 1 27 ? 8.745 21.777 14.673 1.00 5.37 27 ALA B C 1
ATOM 4281 O O . ALA B 1 27 ? 8.599 22.630 13.791 1.00 6.70 27 ALA B O 1
ATOM 4288 N N . TYR B 1 28 ? 8.511 20.483 14.446 1.00 4.44 28 TYR B N 1
ATOM 4289 C CA . TYR B 1 28 ? 7.998 20.099 13.164 1.00 4.35 28 TYR B CA 1
ATOM 4290 C C . TYR B 1 28 ? 7.024 18.941 13.265 1.00 4.70 28 TYR B C 1
ATOM 4291 O O . TYR B 1 28 ? 7.036 18.158 14.211 1.00 4.91 28 TYR B O 1
ATOM 4309 N N . SER B 1 29 ? 6.166 18.883 12.255 1.00 5.48 29 SER B N 1
ATOM 4310 C CA . SER B 1 29 ? 5.231 17.774 12.093 1.00 4.86 29 SER B CA 1
ATOM 4311 C C . SER B 1 29 ? 5.747 16.779 11.059 1.00 5.37 29 SER B C 1
ATOM 4312 O O . SER B 1 29 ? 6.560 17.110 10.182 1.00 6.94 29 SER B O 1
ATOM 4320 N N . ARG B 1 30 ? 5.214 15.565 11.193 1.00 6.10 30 ARG B N 1
ATOM 4321 C CA . ARG B 1 30 ? 5.553 14.423 10.347 1.00 7.17 30 ARG B CA 1
ATOM 4322 C C . ARG B 1 30 ? 4.228 13.788 9.960 1.00 6.43 30 ARG B C 1
ATOM 4323 O O . ARG B 1 30 ? 3.447 13.411 10.823 1.00 6.57 30 ARG B O 1
ATOM 4344 N N . GLN B 1 31 ? 3.957 13.735 8.661 1.00 6.86 31 GLN B N 1
ATOM 4345 C CA A GLN B 1 31 ? 2.659 13.301 8.142 0.50 8.63 31 GLN B CA 1
ATOM 4346 C CA B GLN B 1 31 ? 2.660 13.259 8.175 0.50 7.84 31 GLN B CA 1
ATOM 4347 C C . GLN B 1 31 ? 1.524 14.005 8.876 1.00 7.88 31 GLN B C 1
ATOM 4348 O O . GLN B 1 31 ? 0.481 13.420 9.167 1.00 9.63 31 GLN B O 1
ATOM 4375 N N . GLY B 1 32 ? 1.735 15.294 9.132 1.00 6.62 32 GLY B N 1
ATOM 4376 C CA . GLY B 1 32 ? 0.738 16.164 9.728 1.00 6.71 32 GLY B CA 1
ATOM 4377 C C . GLY B 1 32 ? 0.702 16.223 11.239 1.00 6.00 32 GLY B C 1
ATOM 4378 O O . GLY B 1 32 ? 0.053 17.094 11.785 1.00 6.49 32 GLY B O 1
ATOM 4382 N N . THR B 1 33 ? 1.398 15.319 11.921 1.00 6.11 33 THR B N 1
ATOM 4383 C CA . THR B 1 33 ? 1.316 15.228 13.373 1.00 6.01 33 THR B CA 1
ATOM 4384 C C . THR B 1 33 ? 2.544 15.881 13.997 1.00 5.47 33 THR B C 1
ATOM 4385 O O . THR B 1 33 ? 3.663 15.522 13.630 1.00 6.15 33 THR B O 1
ATOM 4396 N N . MET B 1 34 ? 2.358 16.774 14.970 1.00 5.54 34 MET B N 1
ATOM 4397 C CA . MET B 1 34 ? 3.500 17.396 15.639 1.00 5.40 34 MET B CA 1
ATOM 4398 C C . MET B 1 34 ? 4.377 16.274 16.187 1.00 5.16 34 MET B C 1
ATOM 4399 O O . MET B 1 34 ? 3.884 15.373 16.872 1.00 5.59 34 MET B O 1
ATOM 4413 N N . TRP B 1 35 ? 5.682 16.334 15.893 1.00 4.92 35 TRP B N 1
ATOM 4414 C CA . TRP B 1 35 ? 6.523 15.142 16.016 1.00 5.46 35 TRP B CA 1
ATOM 4415 C C . TRP B 1 35 ? 7.851 15.276 16.755 1.00 4.63 35 TRP B C 1
ATOM 4416 O O . TRP B 1 35 ? 8.193 14.428 17.573 1.00 6.02 35 TRP B O 1
ATOM 4437 N N . CYS B 1 36 ? 8.661 16.288 16.429 1.00 4.92 36 CYS B N 1
ATOM 4438 C CA A CYS B 1 36 ? 10.047 16.344 16.928 0.70 4.59 36 CYS B CA 1
ATOM 4439 C CA B CYS B 1 36 ? 10.032 16.320 16.873 0.30 6.53 36 CYS B CA 1
ATOM 4440 C C . CYS B 1 36 ? 10.552 17.774 16.819 1.00 4.09 36 CYS B C 1
ATOM 4441 O O . CYS B 1 36 ? 9.834 18.682 16.355 1.00 4.98 36 CYS B O 1
ATOM 4454 N N . THR B 1 37 ? 11.781 17.954 17.288 1.00 3.89 37 THR B N 1
ATOM 4455 C CA . THR B 1 37 ? 12.486 19.227 17.230 1.00 3.92 37 THR B CA 1
ATOM 4456 C C . THR B 1 37 ? 13.643 19.130 16.232 1.00 3.71 37 THR B C 1
ATOM 4457 O O . THR B 1 37 ? 14.227 18.054 16.027 1.00 4.26 37 THR B O 1
ATOM 4468 N N . GLY B 1 38 ? 14.026 20.259 15.648 1.00 3.96 38 GLY B N 1
ATOM 4469 C CA . GLY B 1 38 ? 15.306 20.349 14.969 1.00 4.56 38 GLY B CA 1
ATOM 4470 C C . GLY B 1 38 ? 15.824 21.759 15.060 1.00 4.27 38 GLY B C 1
ATOM 4471 O O . GLY B 1 38 ? 15.198 22.605 15.717 1.00 4.79 38 GLY B O 1
ATOM 4475 N N . SER B 1 39 ? 16.962 22.017 14.428 1.00 3.97 39 SER B N 1
ATOM 4476 C CA . SER B 1 39 ? 17.497 23.380 14.481 1.00 4.26 39 SER B CA 1
ATOM 4477 C C . SER B 1 39 ? 18.363 23.668 13.281 1.00 4.32 39 SER B C 1
ATOM 4478 O O . SER B 1 39 ? 18.960 22.766 12.663 1.00 4.79 39 SER B O 1
ATOM 4486 N N . LEU B 1 40 ? 18.427 24.959 12.969 1.00 4.50 40 LEU B N 1
ATOM 4487 C CA A LEU B 1 40 ? 19.250 25.450 11.862 0.80 4.99 40 LEU B CA 1
ATOM 4488 C CA B LEU B 1 40 ? 19.213 25.497 11.877 0.20 4.82 40 LEU B CA 1
ATOM 4489 C C . LEU B 1 40 ? 20.701 25.585 12.269 1.00 5.42 40 LEU B C 1
ATOM 4490 O O . LEU B 1 40 ? 21.033 26.127 13.346 1.00 6.02 40 LEU B O 1
ATOM 4521 N N . VAL B 1 41 ? 21.569 25.104 11.384 1.00 5.38 41 VAL B N 1
ATOM 4522 C CA . VAL B 1 41 ? 23.008 25.148 11.600 1.00 5.58 41 VAL B CA 1
ATOM 4523 C C . VAL B 1 41 ? 23.696 25.883 10.463 1.00 4.90 41 VAL B C 1
ATOM 4524 O O . VAL B 1 41 ? 23.362 25.724 9.290 1.00 5.85 41 VAL B O 1
ATOM 4537 N N . ASN B 1 42 ? 24.652 26.724 10.850 1.00 4.98 42 ASN B N 1
ATOM 4538 C CA . ASN B 1 42 ? 25.506 27.423 9.922 1.00 5.12 42 ASN B CA 1
ATOM 4539 C C . ASN B 1 42 ? 26.488 26.444 9.280 1.00 5.34 42 ASN B C 1
ATOM 4540 O O . ASN B 1 42 ? 26.702 25.336 9.769 1.00 5.68 42 ASN B O 1
ATOM 4551 N N . ASN B 1 43 ? 27.077 26.878 8.169 1.00 5.88 43 ASN B N 1
ATOM 4552 C CA . ASN B 1 43 ? 28.147 26.112 7.542 1.00 5.99 43 ASN B CA 1
ATOM 4553 C C . ASN B 1 43 ? 29.305 27.060 7.253 1.00 6.12 43 ASN B C 1
ATOM 4554 O O . ASN B 1 43 ? 29.163 28.286 7.389 1.00 7.04 43 ASN B O 1
ATOM 4565 N N . SER B 1 44 ? 30.445 26.501 6.860 1.00 6.94 44 SER B N 1
ATOM 4566 C CA . SER B 1 44 ? 31.652 27.312 6.779 1.00 7.41 44 SER B CA 1
ATOM 4567 C C . SER B 1 44 ? 31.621 28.365 5.663 1.00 7.86 44 SER B C 1
ATOM 4568 O O . SER B 1 44 ? 32.521 29.215 5.618 1.00 10.15 44 SER B O 1
ATOM 4576 N N . ALA B 1 45 ? 30.631 28.321 4.771 1.00 7.30 45 ALA B N 1
ATOM 4577 C CA . ALA B 1 45 ? 30.452 29.352 3.749 1.00 8.68 45 ALA B CA 1
ATOM 4578 C C . ALA B 1 45 ? 29.532 30.498 4.185 1.00 7.85 45 ALA B C 1
ATOM 4579 O O . ALA B 1 45 ? 29.370 31.467 3.451 1.00 9.39 45 ALA B O 1
ATOM 4586 N N . ASN B 1 46 ? 28.908 30.378 5.356 1.00 7.16 46 ASN B N 1
ATOM 4587 C CA . ASN B 1 46 ? 28.071 31.459 5.890 1.00 7.31 46 ASN B CA 1
ATOM 4588 C C . ASN B 1 46 ? 27.049 31.932 4.868 1.00 7.75 46 ASN B C 1
ATOM 4589 O O . ASN B 1 46 ? 26.915 33.131 4.606 1.00 8.68 46 ASN B O 1
ATOM 4600 N N . ASP B 1 47 ? 26.309 30.991 4.284 1.00 8.51 47 ASP B N 1
ATOM 4601 C CA . ASP B 1 47 ? 25.486 31.280 3.115 1.00 8.74 47 ASP B CA 1
ATOM 4602 C C . ASP B 1 47 ? 23.982 31.117 3.300 1.00 8.72 47 ASP B C 1
ATOM 4603 O O . ASP B 1 47 ? 23.236 31.279 2.353 1.00 9.37 47 ASP B O 1
ATOM 4612 N N . LYS B 1 48 ? 23.552 30.838 4.516 1.00 7.81 48 LYS B N 1
ATOM 4613 C CA . LYS B 1 48 ? 22.134 30.730 4.877 1.00 7.65 48 LYS B CA 1
ATOM 4614 C C . LYS B 1 48 ? 21.436 29.508 4.288 1.00 7.22 48 LYS B C 1
ATOM 4615 O O . LYS B 1 48 ? 20.198 29.420 4.325 1.00 7.42 48 LYS B O 1
ATOM 4634 N N . LYS B 1 49 ? 22.184 28.518 3.820 1.00 6.88 49 LYS B N 1
ATOM 4635 C CA A LYS B 1 49 ? 21.543 27.273 3.419 0.50 6.45 49 LYS B CA 1
ATOM 4636 C CA B LYS B 1 49 ? 21.544 27.274 3.417 0.50 6.59 49 LYS B CA 1
ATOM 4637 C C . LYS B 1 49 ? 20.752 26.726 4.608 1.00 6.27 49 LYS B C 1
ATOM 4638 O O . LYS B 1 49 ? 21.183 26.803 5.768 1.00 6.26 49 LYS B O 1
ATOM 4673 N N . MET B 1 50 ? 19.586 26.169 4.302 1.00 6.13 50 MET B N 1
ATOM 4674 C CA . MET B 1 50 ? 18.618 25.776 5.318 1.00 5.49 50 MET B CA 1
ATOM 4675 C C . MET B 1 50 ? 18.910 24.385 5.894 1.00 5.56 50 MET B C 1
ATOM 4676 O O . MET B 1 50 ? 18.029 23.511 5.969 1.00 5.93 50 MET B O 1
ATOM 4690 N N . TYR B 1 51 ? 20.146 24.193 6.344 1.00 5.15 51 TYR B N 1
ATOM 4691 C CA . TYR B 1 51 ? 20.529 22.943 6.981 1.00 5.15 51 TYR B CA 1
ATOM 4692 C C . TYR B 1 51 ? 19.889 22.847 8.351 1.00 4.76 51 TYR B C 1
ATOM 4693 O O . TYR B 1 51 ? 20.028 23.741 9.178 1.00 6.13 51 TYR B O 1
ATOM 4711 N N . PHE B 1 52 ? 19.181 21.740 8.571 1.00 5.12 52 PHE B N 1
ATOM 4712 C CA . PHE B 1 52 ? 18.272 21.572 9.688 1.00 5.06 52 PHE B CA 1
ATOM 4713 C C . PHE B 1 52 ? 18.583 20.200 10.282 1.00 4.61 52 PHE B C 1
ATOM 4714 O O . PHE B 1 52 ? 18.302 19.173 9.672 1.00 5.40 52 PHE B O 1
ATOM 4731 N N . LEU B 1 53 ? 19.188 20.216 11.457 1.00 4.35 53 LEU B N 1
ATOM 4732 C CA . LEU B 1 53 ? 19.665 19.018 12.120 1.00 3.79 53 LEU B CA 1
ATOM 4733 C C . LEU B 1 53 ? 18.570 18.490 13.032 1.00 3.95 53 LEU B C 1
ATOM 4734 O O . LEU B 1 53 ? 18.008 19.248 13.834 1.00 4.48 53 LEU B O 1
ATOM 4750 N N . THR B 1 54 ? 18.309 17.181 12.958 1.00 4.05 54 THR B N 1
ATOM 4751 C CA . THR B 1 54 ? 17.328 16.544 13.816 1.00 3.90 54 THR B CA 1
ATOM 4752 C C . THR B 1 54 ? 17.803 15.114 14.103 1.00 3.71 54 THR B C 1
ATOM 4753 O O . THR B 1 54 ? 18.958 14.762 13.791 1.00 4.46 54 THR B O 1
ATOM 4764 N N . ALA B 1 55 ? 16.933 14.299 14.701 1.00 4.56 55 ALA B N 1
ATOM 4765 C CA . ALA B 1 55 ? 17.279 12.943 15.122 1.00 4.93 55 ALA B CA 1
ATOM 4766 C C . ALA B 1 55 ? 16.788 11.922 14.107 1.00 4.47 55 ALA B C 1
ATOM 4767 O O . ALA B 1 55 ? 15.646 11.978 13.653 1.00 5.45 55 ALA B O 1
ATOM 4774 N N . ASN B 1 56 ? 17.648 10.939 13.818 1.00 5.19 56 ASN B N 1
ATOM 4775 C CA . ASN B 1 56 ? 17.297 9.837 12.933 1.00 4.78 56 ASN B CA 1
ATOM 4776 C C . ASN B 1 56 ? 16.061 9.081 13.411 1.00 5.87 56 ASN B C 1
ATOM 4777 O O . ASN B 1 56 ? 15.227 8.677 12.602 1.00 6.45 56 ASN B O 1
ATOM 4788 N N . HIS B 1 57 ? 15.912 8.891 14.723 1.00 4.99 57 HIS B N 1
ATOM 4789 C CA . HIS B 1 57 ? 14.777 8.104 15.223 1.00 6.07 57 HIS B CA 1
ATOM 4790 C C . HIS B 1 57 ? 13.434 8.802 15.028 1.00 5.97 57 HIS B C 1
ATOM 4791 O O . HIS B 1 57 ? 12.389 8.157 15.168 1.00 7.06 57 HIS B O 1
ATOM 4805 N N . CYS B 1 58 ? 13.459 10.096 14.695 1.00 5.34 58 CYS B N 1
ATOM 4806 C CA A CYS B 1 58 ? 12.230 10.813 14.367 0.70 6.08 58 CYS B CA 1
ATOM 4807 C CA B CYS B 1 58 ? 12.239 10.820 14.344 0.30 6.89 58 CYS B CA 1
ATOM 4808 C C . CYS B 1 58 ? 11.679 10.381 13.000 1.00 6.22 58 CYS B C 1
ATOM 4809 O O . CYS B 1 58 ? 10.544 10.723 12.656 1.00 8.33 58 CYS B O 1
ATOM 4822 N N . GLY B 1 59 ? 12.465 9.644 12.216 1.00 6.24 59 GLY B N 1
ATOM 4823 C CA . GLY B 1 59 ? 11.959 9.048 10.999 1.00 7.77 59 GLY B CA 1
ATOM 4824 C C . GLY B 1 59 ? 11.790 9.970 9.810 1.00 6.94 59 GLY B C 1
ATOM 4825 O O . GLY B 1 59 ? 10.914 9.708 8.976 1.00 7.80 59 GLY B O 1
ATOM 4829 N N . MET B 1 60 ? 12.654 10.971 9.681 1.00 6.68 60 MET B N 1
ATOM 4830 C CA . MET B 1 60 ? 12.600 11.886 8.549 1.00 7.12 60 MET B CA 1
ATOM 4831 C C . MET B 1 60 ? 13.704 11.521 7.563 1.00 8.57 60 MET B C 1
ATOM 4832 O O . MET B 1 60 ? 14.618 12.309 7.280 1.00 10.68 60 MET B O 1
ATOM 4846 N N . THR B 1 61 ? 13.623 10.290 7.071 1.00 8.42 61 THR B N 1
ATOM 4847 C CA . THR B 1 61 ? 14.739 9.679 6.372 1.00 9.22 61 THR B CA 1
ATOM 4848 C C . THR B 1 61 ? 14.459 9.349 4.931 1.00 10.75 61 THR B C 1
ATOM 4849 O O . THR B 1 61 ? 15.336 8.859 4.232 1.00 14.99 61 THR B O 1
ATOM 4860 N N . THR B 1 62 ? 13.247 9.620 4.484 1.00 12.08 62 THR B N 1
ATOM 4861 C CA . THR B 1 62 ? 12.856 9.309 3.121 1.00 14.92 62 THR B CA 1
ATOM 4862 C C . THR B 1 62 ? 12.303 10.554 2.464 1.00 14.44 62 THR B C 1
ATOM 4863 O O . THR B 1 62 ? 11.803 11.459 3.139 1.00 15.07 62 THR B O 1
ATOM 4874 N N . ALA B 1 63 ? 12.418 10.606 1.146 1.00 16.23 63 ALA B N 1
ATOM 4875 C CA . ALA B 1 63 ? 12.000 11.784 0.416 1.00 15.06 63 ALA B CA 1
ATOM 4876 C C . ALA B 1 63 ? 10.522 12.084 0.636 1.00 14.18 63 ALA B C 1
ATOM 4877 O O . ALA B 1 63 ? 10.157 13.242 0.792 1.00 12.97 63 ALA B O 1
ATOM 4884 N N . ALA B 1 64 ? 9.675 11.061 0.680 1.00 14.06 64 ALA B N 1
ATOM 4885 C CA . ALA B 1 64 ? 8.242 11.276 0.833 1.00 13.61 64 ALA B CA 1
ATOM 4886 C C . ALA B 1 64 ? 7.930 11.948 2.169 1.00 12.55 64 ALA B C 1
ATOM 4887 O O . ALA B 1 64 ? 7.161 12.910 2.236 1.00 13.89 64 ALA B O 1
ATOM 4894 N N . ILE B 1 65 ? 8.532 11.440 3.233 1.00 11.04 65 ILE B N 1
ATOM 4895 C CA . ILE B 1 65 ? 8.267 11.980 4.541 1.00 9.60 65 ILE B CA 1
ATOM 4896 C C . ILE B 1 65 ? 8.846 13.403 4.680 1.00 7.94 65 ILE B C 1
ATOM 4897 O O . ILE B 1 65 ? 8.206 14.316 5.231 1.00 8.37 65 ILE B O 1
ATOM 4913 N N . ALA B 1 66 ? 10.058 13.595 4.182 1.00 7.97 66 ALA B N 1
ATOM 4914 C CA . ALA B 1 66 ? 10.695 14.894 4.314 1.00 7.52 66 ALA B CA 1
ATOM 4915 C C . ALA B 1 66 ? 9.951 15.921 3.484 1.00 7.36 66 ALA B C 1
ATOM 4916 O O . ALA B 1 66 ? 9.848 17.090 3.867 1.00 7.41 66 ALA B O 1
ATOM 4923 N N . SER B 1 67 ? 9.381 15.504 2.366 1.00 8.23 67 SER B N 1
ATOM 4924 C CA A SER B 1 67 ? 8.699 16.453 1.505 0.50 8.09 67 SER B CA 1
ATOM 4925 C CA B SER B 1 67 ? 8.687 16.443 1.493 0.50 9.08 67 SER B CA 1
ATOM 4926 C C . SER B 1 67 ? 7.441 17.045 2.144 1.00 8.41 67 SER B C 1
ATOM 4927 O O . SER B 1 67 ? 7.058 18.174 1.817 1.00 10.19 67 SER B O 1
ATOM 4942 N N . SER B 1 68 ? 6.793 16.297 3.041 1.00 8.67 68 SER B N 1
ATOM 4943 C CA A SER B 1 68 ? 5.545 16.773 3.633 0.80 10.37 68 SER B CA 1
ATOM 4944 C CA B SER B 1 68 ? 5.537 16.710 3.655 0.20 8.50 68 SER B CA 1
ATOM 4945 C C . SER B 1 68 ? 5.703 17.303 5.053 1.00 8.34 68 SER B C 1
ATOM 4946 O O . SER B 1 68 ? 4.714 17.683 5.672 1.00 9.40 68 SER B O 1
ATOM 4961 N N . MET B 1 69 ? 6.926 17.361 5.584 1.00 7.45 69 MET B N 1
ATOM 4962 C CA A MET B 1 69 ? 7.102 17.889 6.932 0.50 7.01 69 MET B CA 1
ATOM 4963 C CA B MET B 1 69 ? 7.099 17.890 6.928 0.50 7.56 69 MET B CA 1
ATOM 4964 C C . MET B 1 69 ? 6.782 19.380 6.954 1.00 6.48 69 MET B C 1
ATOM 4965 O O . MET B 1 69 ? 6.999 20.085 5.980 1.00 7.41 69 MET B O 1
ATOM 4990 N N . VAL B 1 70 ? 6.251 19.834 8.077 1.00 6.05 70 VAL B N 1
ATOM 4991 C CA . VAL B 1 70 ? 6.009 21.262 8.294 1.00 5.69 70 VAL B CA 1
ATOM 4992 C C . VAL B 1 70 ? 6.822 21.704 9.483 1.00 5.51 70 VAL B C 1
ATOM 4993 O O . VAL B 1 70 ? 6.765 21.095 10.543 1.00 5.63 70 VAL B O 1
ATOM 5006 N 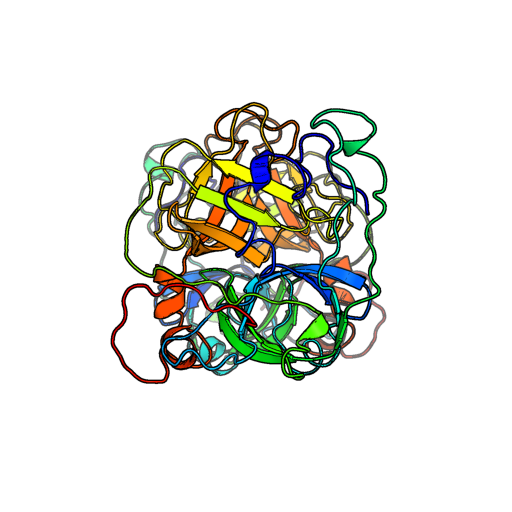N . VAL B 1 71 ? 7.604 22.770 9.291 1.00 5.90 71 VAL B N 1
ATOM 5007 C CA . VAL B 1 71 ? 8.476 23.332 10.296 1.00 5.31 71 VAL B CA 1
ATOM 5008 C C . VAL B 1 71 ? 7.852 24.612 10.837 1.00 5.27 71 VAL B C 1
ATOM 5009 O O . VAL B 1 71 ? 7.463 25.481 10.054 1.00 6.37 71 VAL B O 1
ATOM 5022 N N . TYR B 1 72 ? 7.761 24.699 12.160 1.00 5.18 72 TYR B N 1
ATOM 5023 C CA . TYR B 1 72 ? 7.096 25.805 12.858 1.00 5.33 72 TYR B CA 1
ATOM 5024 C C . TYR B 1 72 ? 8.121 26.601 13.649 1.00 4.88 72 TYR B C 1
ATOM 5025 O O . TYR B 1 72 ? 8.719 26.089 14.599 1.00 5.39 72 TYR B O 1
ATOM 5043 N N . TRP B 1 73 ? 8.314 27.852 13.236 1.00 5.62 73 TRP B N 1
ATOM 5044 C CA . TRP B 1 73 ? 9.245 28.751 13.876 1.00 5.90 73 TRP B CA 1
ATOM 5045 C C . TRP B 1 73 ? 8.546 29.572 14.956 1.00 5.94 73 TRP B C 1
ATOM 5046 O O . TRP B 1 73 ? 7.361 29.894 14.835 1.00 6.80 73 TRP B O 1
ATOM 5067 N N . ASN B 1 74 ? 9.316 29.984 15.961 1.00 5.68 74 ASN B N 1
ATOM 5068 C CA . ASN B 1 74 ? 8.853 30.955 16.953 1.00 6.17 74 ASN B CA 1
ATOM 5069 C C . ASN B 1 74 ? 7.590 30.504 17.688 1.00 6.17 74 ASN B C 1
ATOM 5070 O O . ASN B 1 74 ? 6.685 31.293 17.938 1.00 7.55 74 ASN B O 1
ATOM 5081 N N . TYR B 1 75 ? 7.563 29.221 18.065 1.00 5.10 75 TYR B N 1
ATOM 5082 C CA . TYR B 1 75 ? 6.456 28.648 18.861 1.00 5.49 75 TYR B CA 1
ATOM 5083 C C . TYR B 1 75 ? 6.887 28.585 20.320 1.00 4.72 75 TYR B C 1
ATOM 5084 O O . TYR B 1 75 ? 7.652 27.705 20.722 1.00 5.38 75 TYR B O 1
ATOM 5102 N N . GLN B 1 76 ? 6.451 29.555 21.120 1.00 5.43 76 GLN B N 1
ATOM 5103 C CA A GLN B 1 76 ? 6.882 29.659 22.510 0.70 5.64 76 GLN B CA 1
ATOM 5104 C CA B GLN B 1 76 ? 6.855 29.610 22.513 0.30 5.11 76 GLN B CA 1
ATOM 5105 C C . GLN B 1 76 ? 5.831 30.405 23.305 1.00 5.91 76 GLN B C 1
ATOM 5106 O O . GLN B 1 76 ? 5.056 31.191 22.739 1.00 6.46 76 GLN B O 1
ATOM 5133 N N . ASN B 1 77 ? 5.825 30.184 24.614 1.00 5.37 77 ASN B N 1
ATOM 5134 C CA . ASN B 1 77 ? 4.878 30.903 25.452 1.00 5.95 77 ASN B CA 1
ATOM 5135 C C . ASN B 1 77 ? 5.248 32.390 25.464 1.00 6.45 77 ASN B C 1
ATOM 5136 O O . ASN B 1 77 ? 6.439 32.738 25.502 1.00 6.84 77 ASN B O 1
ATOM 5147 N N . SER B 1 78 ? 4.245 33.267 25.439 1.00 6.67 78 SER B N 1
ATOM 5148 C CA . SER B 1 78 ? 4.537 34.688 25.349 1.00 7.92 78 SER B CA 1
ATOM 5149 C C . SER B 1 78 ? 5.104 35.251 26.651 1.00 7.25 78 SER B C 1
ATOM 5150 O O . SER B 1 78 ? 5.792 36.271 26.628 1.00 9.19 78 SER B O 1
ATOM 5158 N N . THR B 1 79 ? 4.785 34.615 27.772 1.00 7.47 79 THR B N 1
ATOM 5159 C CA . THR B 1 79 ? 5.250 35.038 29.074 1.00 7.68 79 THR B CA 1
ATOM 5160 C C . THR B 1 79 ? 5.998 33.924 29.776 1.00 7.37 79 THR B C 1
ATOM 5161 O O . THR B 1 79 ? 5.863 32.753 29.428 1.00 8.21 79 THR B O 1
ATOM 5172 N N . CYS B 1 80 ? 6.808 34.297 30.747 1.00 7.42 80 CYS B N 1
ATOM 5173 C CA . CYS B 1 80 ? 7.575 33.324 31.508 1.00 7.03 80 CYS B CA 1
ATOM 5174 C C . CYS B 1 80 ? 6.688 32.705 32.595 1.00 7.54 80 CYS B C 1
ATOM 5175 O O . CYS B 1 80 ? 6.342 33.359 33.577 1.00 9.32 80 CYS B O 1
ATOM 5182 N N . ARG B 1 81 ? 6.291 31.449 32.405 1.00 7.29 81 ARG B N 1
ATOM 5183 C CA . ARG B 1 81 ? 5.503 30.745 33.413 1.00 6.70 81 ARG B CA 1
ATOM 5184 C C . ARG B 1 81 ? 6.480 30.222 34.461 1.00 7.05 81 ARG B C 1
ATOM 5185 O O . ARG B 1 81 ? 7.523 29.660 34.125 1.00 7.89 81 ARG B O 1
ATOM 5206 N N . ALA B 1 82 ? 6.169 30.397 35.738 1.00 7.30 82 ALA B N 1
ATOM 5207 C CA . ALA B 1 82 ? 7.106 30.012 36.782 1.00 7.75 82 ALA B CA 1
ATOM 5208 C C . ALA B 1 82 ? 7.427 28.528 36.664 1.00 7.64 82 ALA B C 1
ATOM 5209 O O . ALA B 1 82 ? 6.519 27.691 36.694 1.00 7.84 82 ALA B O 1
ATOM 5216 N N . PRO B 1 83 ? 8.705 28.173 36.517 1.00 8.02 83 PRO B N 1
ATOM 5217 C CA . PRO B 1 83 ? 9.008 26.746 36.476 1.00 8.19 83 PRO B CA 1
ATOM 5218 C C . PRO B 1 83 ? 8.490 26.037 37.714 1.00 7.95 83 PRO B C 1
ATOM 5219 O O . PRO B 1 83 ? 8.558 26.550 38.833 1.00 8.49 83 PRO B O 1
ATOM 5230 N N . GLY B 1 84 ? 7.944 24.849 37.480 1.00 8.46 84 GLY B N 1
ATOM 5231 C CA . GLY B 1 84 ? 7.409 24.016 38.540 1.00 9.10 84 GLY B CA 1
ATOM 5232 C C . GLY B 1 84 ? 5.942 24.294 38.845 1.00 9.97 84 GLY B C 1
ATOM 5233 O O . GLY B 1 84 ? 5.313 23.555 39.596 1.00 12.72 84 GLY B O 1
ATOM 5237 N N . SER B 1 85 ? 5.389 25.361 38.275 1.00 9.16 85 SER B N 1
ATOM 5238 C CA . SER B 1 85 ? 4.022 25.768 38.609 1.00 9.88 85 SER B CA 1
ATOM 5239 C C . SER B 1 85 ? 3.000 25.044 37.733 1.00 9.99 85 SER B C 1
ATOM 5240 O O . SER B 1 85 ? 3.327 24.532 36.661 1.00 9.66 85 SER B O 1
ATOM 5248 N N . SER B 1 86 ? 1.750 25.013 38.182 1.00 10.49 86 SER B N 1
ATOM 5249 C CA A SER B 1 86 ? 0.690 24.450 37.361 0.70 11.05 86 SER B CA 1
ATOM 5250 C CA B SER B 1 86 ? 0.685 24.459 37.361 0.30 10.79 86 SER B CA 1
ATOM 5251 C C . SER B 1 86 ? 0.614 25.180 36.019 1.00 9.82 86 SER B C 1
ATOM 5252 O O . SER B 1 86 ? 0.346 24.559 34.989 1.00 10.02 86 SER B O 1
ATOM 5265 N N . SER B 1 87 ? 0.849 26.490 36.027 1.00 9.45 87 SER B N 1
ATOM 5266 C CA . SER B 1 87 ? 0.855 27.262 34.784 1.00 8.86 87 SER B CA 1
ATOM 5267 C C . SER B 1 87 ? 1.874 26.713 33.776 1.00 8.12 87 SER B C 1
ATOM 5268 O O . SER B 1 87 ? 1.547 26.506 32.611 1.00 8.71 87 SER B O 1
ATOM 5276 N N . SER B 1 88 ? 3.094 26.451 34.235 1.00 7.72 88 SER B N 1
ATOM 5277 C CA . SER B 1 88 ? 4.113 25.900 33.353 1.00 7.10 88 SER B CA 1
ATOM 5278 C C . SER B 1 88 ? 3.703 24.535 32.769 1.00 6.74 88 SER B C 1
ATOM 5279 O O . SER B 1 88 ? 4.094 24.198 31.649 1.00 7.17 88 SER B O 1
ATOM 5287 N N . GLY B 1 89 ? 2.920 23.758 33.514 1.00 7.16 89 GLY B N 1
ATOM 5288 C CA . GLY B 1 89 ? 2.446 22.468 33.041 1.00 7.64 89 GLY B CA 1
ATOM 5289 C C . GLY B 1 89 ? 1.177 22.536 32.194 1.00 8.24 89 GLY B C 1
ATOM 5290 O O . GLY B 1 89 ? 0.732 21.494 31.715 1.00 9.40 89 GLY B O 1
ATOM 5294 N N . ALA B 1 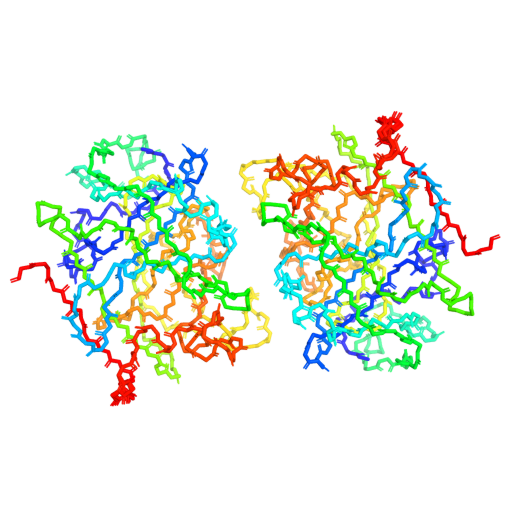90 ? 0.604 23.729 32.006 1.00 8.05 90 ALA B N 1
ATOM 5295 C CA . ALA B 1 90 ? -0.629 23.912 31.246 1.00 8.88 90 ALA B CA 1
ATOM 5296 C C . ALA B 1 90 ? -0.350 24.137 29.763 1.00 7.56 90 ALA B C 1
ATOM 5297 O O . ALA B 1 90 ? 0.766 24.445 29.367 1.00 7.35 90 ALA B O 1
ATOM 5304 N N . ASN B 1 91 ? -1.387 24.025 28.945 1.00 7.60 91 ASN B N 1
ATOM 5305 C CA . ASN B 1 91 ? -1.259 24.389 27.546 1.00 7.88 91 ASN B CA 1
ATOM 5306 C C . ASN B 1 91 ? -0.771 25.841 27.463 1.00 6.95 91 ASN B C 1
ATOM 5307 O O . ASN B 1 91 ? -1.320 26.719 28.119 1.00 7.81 91 ASN B O 1
ATOM 5318 N N . GLY B 1 92 ? 0.238 26.080 26.636 1.00 7.13 92 GLY B N 1
ATOM 5319 C CA . GLY B 1 92 ? 0.747 27.424 26.443 1.00 6.63 92 GLY B CA 1
ATOM 5320 C C . GLY B 1 92 ? -0.034 28.215 25.423 1.00 6.46 92 GLY B C 1
ATOM 5321 O O . GLY B 1 92 ? -1.059 27.752 24.912 1.00 7.81 92 GLY B O 1
ATOM 5325 N N . ASP B 1 93 ? 0.459 29.416 25.115 1.00 6.83 93 ASP B N 1
ATOM 5326 C CA . ASP B 1 93 ? -0.191 30.318 24.179 1.00 7.28 93 ASP B CA 1
ATOM 5327 C C . ASP B 1 93 ? 0.642 30.542 22.921 1.00 6.58 93 ASP B C 1
ATOM 5328 O O . ASP B 1 93 ? 0.422 31.529 22.195 1.00 8.17 93 ASP B O 1
ATOM 5337 N N . GLY B 1 94 ? 1.576 29.642 22.637 1.00 6.12 94 GLY B N 1
ATOM 5338 C CA . GLY B 1 94 ? 2.366 29.792 21.437 1.00 6.67 94 GLY B CA 1
ATOM 5339 C C . GLY B 1 94 ? 1.553 29.737 20.161 1.00 7.13 94 GLY B C 1
ATOM 5340 O O . GLY B 1 94 ? 0.496 29.111 20.094 1.00 7.78 94 GLY B O 1
ATOM 5344 N N . SER B 1 95 ? 2.088 30.389 19.139 1.00 7.03 95 SER B N 1
ATOM 5345 C CA . SER B 1 95 ? 1.535 30.401 17.809 1.00 7.96 95 SER B CA 1
ATOM 5346 C C . SER B 1 95 ? 2.243 29.416 16.897 1.00 7.24 95 SER B C 1
ATOM 5347 O O . SER B 1 95 ? 3.460 29.264 16.968 1.00 8.08 95 SER B O 1
ATOM 5355 N N . LEU B 1 96 ? 1.457 28.782 16.031 1.00 8.43 96 LEU B N 1
ATOM 5356 C CA . LEU B 1 96 ? 1.955 27.858 15.0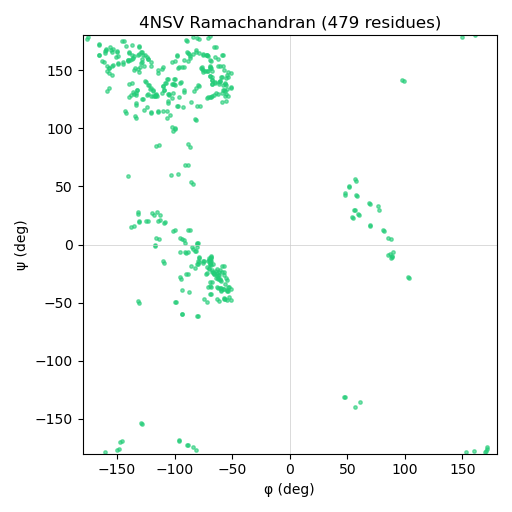18 1.00 8.48 96 LEU B CA 1
ATOM 5357 C C . LEU B 1 96 ? 1.684 28.434 13.645 1.00 9.30 96 LEU B C 1
ATOM 5358 O O . LEU B 1 96 ? 1.581 27.688 12.665 1.00 12.53 96 LEU B O 1
ATOM 5374 N N . ALA B 1 97 ? 1.626 29.762 13.567 1.00 9.86 97 ALA B N 1
ATOM 5375 C CA . ALA B 1 97 ? 1.314 30.435 12.325 1.00 10.24 97 ALA B CA 1
ATOM 5376 C C . ALA B 1 97 ? 2.516 30.688 11.409 1.00 10.89 97 ALA B C 1
ATOM 5377 O O . ALA B 1 97 ? 2.329 30.940 10.229 1.00 12.80 97 ALA B O 1
ATOM 5384 N N . GLN B 1 98 ? 3.738 30.642 11.931 1.00 9.44 98 GLN B N 1
ATOM 5385 C CA . GLN B 1 98 ? 4.924 30.899 11.113 1.00 9.83 98 GLN B CA 1
ATOM 5386 C C . GLN B 1 98 ? 5.600 29.598 10.753 1.00 8.40 98 GLN B C 1
ATOM 5387 O O . GLN B 1 98 ? 6.290 29.000 11.555 1.00 13.97 98 GLN B O 1
ATOM 5401 N N . SER B 1 99 ? 5.383 29.144 9.542 1.00 8.39 99 SER B N 1
ATOM 5402 C CA . SER B 1 99 ? 5.828 27.818 9.162 1.00 8.16 99 SER B CA 1
ATOM 5403 C C . SER B 1 99 ? 6.337 27.787 7.743 1.00 8.63 99 SER B C 1
ATOM 5404 O O . SER B 1 99 ? 6.198 28.750 6.981 1.00 10.91 99 SER B O 1
ATOM 5412 N N . GLN B 1 100 ? 6.940 26.657 7.401 1.00 7.68 100 GLN B N 1
ATOM 5413 C CA . GLN B 1 100 ? 7.323 26.363 6.040 1.00 8.17 100 GLN B CA 1
ATOM 5414 C C . GLN B 1 100 ? 7.236 24.856 5.848 1.00 7.49 100 GLN B C 1
ATOM 5415 O O . GLN B 1 100 ? 7.315 24.090 6.797 1.00 7.27 100 GLN B O 1
ATOM 5429 N N . THR B 1 101 ? 7.060 24.442 4.605 1.00 7.84 101 THR B N 1
ATOM 5430 C CA . THR B 1 101 ? 6.819 23.035 4.303 1.00 8.15 101 THR B CA 1
ATOM 5431 C C . THR B 1 101 ? 7.873 22.461 3.390 1.00 7.41 101 THR B C 1
ATOM 5432 O O . THR B 1 101 ? 8.246 23.077 2.378 1.00 8.36 101 THR B O 1
ATOM 5443 N N . GLY B 1 102 ? 8.348 21.268 3.748 1.00 7.07 102 GLY B N 1
ATOM 5444 C CA . GLY B 1 102 ? 9.154 20.467 2.846 1.00 7.59 102 GLY B CA 1
ATOM 5445 C C . GLY B 1 102 ? 10.652 20.575 3.045 1.00 7.04 102 GLY B C 1
ATOM 5446 O O . GLY B 1 102 ? 11.214 21.656 3.337 1.00 7.28 102 GLY B O 1
ATOM 5450 N N . ALA B 1 103 ? 11.307 19.432 2.887 1.00 7.30 103 ALA B N 1
ATOM 5451 C CA . ALA B 1 103 ? 12.761 19.333 2.994 1.00 6.98 103 ALA B CA 1
ATOM 5452 C C . ALA B 1 103 ? 13.215 18.159 2.160 1.00 7.13 103 ALA B C 1
ATOM 5453 O O . ALA B 1 103 ? 12.400 17.336 1.712 1.00 7.85 103 ALA B O 1
ATOM 5460 N N . VAL B 1 104 ? 14.531 18.094 1.968 1.00 7.01 104 VAL B N 1
ATOM 5461 C CA . VAL B 1 104 ? 15.200 16.919 1.436 1.00 7.63 104 VAL B CA 1
ATOM 5462 C C . VAL B 1 104 ? 16.222 16.429 2.464 1.00 6.79 104 VAL B C 1
ATOM 5463 O O . VAL B 1 104 ? 16.722 17.198 3.295 1.00 7.44 104 VAL B O 1
ATOM 5476 N N . VAL B 1 105 ? 16.510 15.140 2.403 1.00 6.77 105 VAL B N 1
ATOM 5477 C CA . VAL B 1 105 ? 17.491 14.533 3.275 1.00 6.18 105 VAL B CA 1
ATOM 5478 C C . VAL B 1 105 ? 18.864 14.678 2.666 1.00 6.26 105 VAL B C 1
ATOM 5479 O O . VAL B 1 105 ? 19.084 14.237 1.555 1.00 8.62 105 VAL B O 1
ATOM 5492 N N . ARG B 1 106 ? 19.779 15.302 3.391 1.00 5.74 106 ARG B N 1
ATOM 5493 C CA . ARG B 1 106 ? 21.170 15.383 2.958 1.00 6.04 106 ARG B CA 1
ATOM 5494 C C . ARG B 1 106 ? 22.020 14.262 3.532 1.00 6.67 106 ARG B C 1
ATOM 5495 O O . ARG B 1 106 ? 22.863 13.702 2.834 1.00 7.06 106 ARG B O 1
ATOM 5516 N N . ALA B 1 107 ? 21.794 13.907 4.791 1.00 6.28 107 ALA B N 1
ATOM 5517 C CA . ALA B 1 107 ? 22.554 12.829 5.381 1.00 6.75 107 ALA B CA 1
ATOM 5518 C C . ALA B 1 107 ? 21.814 12.275 6.566 1.00 5.69 107 ALA B C 1
ATOM 5519 O O . ALA B 1 107 ? 21.065 12.999 7.235 1.00 6.31 107 ALA B O 1
ATOM 5526 N N . THR B 1 108 ? 22.044 11.005 6.889 1.00 6.54 108 THR B N 1
ATOM 5527 C CA . THR B 1 108 ? 21.437 10.414 8.068 1.00 6.59 108 THR B CA 1
ATOM 5528 C C . THR B 1 108 ? 22.300 9.234 8.484 1.00 7.14 108 THR B C 1
ATOM 5529 O O . THR B 1 108 ? 22.903 8.580 7.633 1.00 8.62 108 THR B O 1
ATOM 5540 N N . ASN B 1 109 ? 22.365 8.970 9.781 1.00 6.39 109 ASN B N 1
ATOM 5541 C CA . ASN B 1 109 ? 23.116 7.829 10.248 1.00 6.50 109 ASN B CA 1
ATOM 5542 C C . ASN B 1 109 ? 22.636 7.430 11.627 1.00 6.12 109 ASN B C 1
ATOM 5543 O O . ASN B 1 109 ? 22.480 8.271 12.515 1.00 6.95 109 ASN B O 1
ATOM 5554 N N . ALA B 1 110 ? 22.393 6.136 11.797 1.00 5.99 110 ALA B N 1
ATOM 5555 C CA . ALA B 1 110 ? 21.810 5.656 13.039 1.00 5.78 110 ALA B CA 1
ATOM 5556 C C . ALA B 1 110 ? 22.726 5.749 14.254 1.00 6.24 110 ALA B C 1
ATOM 5557 O O . ALA B 1 110 ? 22.249 6.009 15.354 1.00 6.03 110 ALA B O 1
ATOM 5564 N N . ALA B 1 111 ? 24.028 5.540 14.080 1.00 6.34 111 ALA B N 1
ATOM 5565 C CA . ALA B 1 111 ? 24.892 5.324 15.232 1.00 6.78 111 ALA B CA 1
ATOM 5566 C C . ALA B 1 111 ? 24.945 6.544 16.157 1.00 6.80 111 ALA B C 1
ATOM 5567 O O . ALA B 1 111 ? 25.026 6.383 17.372 1.00 7.39 111 ALA B O 1
ATOM 5574 N N . SER B 1 112 ? 24.909 7.759 15.579 1.00 5.25 112 SER B N 1
ATOM 5575 C CA . SER B 1 112 ? 24.826 8.981 16.362 1.00 5.06 112 SER B CA 1
ATOM 5576 C C . SER B 1 112 ? 23.445 9.627 16.231 1.00 4.93 112 SER B C 1
ATOM 5577 O O . SER B 1 112 ? 23.266 10.800 16.561 1.00 5.23 112 SER B O 1
ATOM 5585 N N . ASP B 1 113 ? 22.476 8.823 15.804 1.00 5.07 113 ASP B N 1
ATOM 5586 C CA . ASP B 1 113 ? 21.064 9.189 15.728 1.00 5.07 113 ASP B CA 1
ATOM 5587 C C . ASP B 1 113 ? 20.831 10.537 15.050 1.00 4.79 113 ASP B C 1
ATOM 5588 O O . ASP B 1 113 ? 19.953 11.270 15.475 1.00 5.50 113 ASP B O 1
ATOM 5597 N N . PHE B 1 114 ? 21.526 10.819 13.954 1.00 4.81 114 PHE B N 1
ATOM 5598 C CA . PHE B 1 114 ? 21.413 12.142 13.339 1.00 5.03 114 PHE B CA 1
ATOM 5599 C C . PHE B 1 114 ? 20.767 12.082 11.959 1.00 4.88 114 PHE B C 1
ATOM 5600 O O . PHE B 1 114 ? 20.946 11.124 11.209 1.00 4.99 114 PHE B O 1
ATOM 5617 N N . THR B 1 115 ? 20.031 13.146 11.635 1.00 4.57 115 THR B N 1
ATOM 5618 C CA . THR B 1 115 ? 19.581 13.430 10.287 1.00 5.01 115 THR B CA 1
ATOM 5619 C C . THR B 1 115 ? 19.852 14.899 9.996 1.00 4.53 115 THR B C 1
ATOM 5620 O O . THR B 1 115 ? 19.458 15.758 10.782 1.00 5.75 115 THR B O 1
ATOM 5631 N N . LEU B 1 116 ? 20.510 15.173 8.876 1.00 4.85 116 LEU B N 1
ATOM 5632 C CA . LEU B 1 116 ? 20.642 16.535 8.377 1.00 4.91 116 LEU B CA 1
ATOM 5633 C C . LEU B 1 116 ? 19.741 16.681 7.177 1.00 5.03 116 LEU B C 1
ATOM 5634 O O . LEU B 1 116 ? 19.937 16.041 6.151 1.00 5.80 116 LEU B O 1
ATOM 5650 N N . LEU B 1 117 ? 18.738 17.537 7.339 1.00 4.70 117 LEU B N 1
ATOM 5651 C CA . LEU B 1 117 ? 17.838 17.912 6.252 1.00 5.20 117 LEU B CA 1
ATOM 5652 C C . LEU B 1 117 ? 18.291 19.251 5.662 1.00 5.53 117 LEU B C 1
ATOM 5653 O O . LEU B 1 117 ? 19.052 20.002 6.297 1.00 5.77 117 LEU B O 1
ATOM 5669 N N . GLU B 1 118 ? 17.818 19.551 4.470 1.00 5.60 118 GLU B N 1
ATOM 5670 C CA . GLU B 1 118 ? 17.903 20.917 3.972 1.00 5.83 118 GLU B CA 1
ATOM 5671 C C . GLU B 1 118 ? 16.479 21.315 3.635 1.00 5.65 118 GLU B C 1
ATOM 5672 O O . GLU B 1 118 ? 15.826 20.664 2.814 1.00 6.80 118 GLU B O 1
ATOM 5684 N N . LEU B 1 119 ? 15.961 22.345 4.299 1.00 6.04 119 LEU B N 1
ATOM 5685 C CA . LEU B 1 119 ? 14.575 22.738 4.054 1.00 6.05 119 LEU B CA 1
ATOM 5686 C C . LEU B 1 119 ? 14.473 23.323 2.646 1.00 6.62 119 LEU B C 1
ATOM 5687 O O . LEU B 1 119 ? 15.402 23.970 2.169 1.00 7.64 119 LEU B O 1
ATOM 5703 N N . ASN B 1 120 ? 13.341 23.079 1.990 1.00 7.14 120 ASN B N 1
ATOM 5704 C CA . ASN B 1 120 ? 13.165 23.473 0.600 1.00 7.74 120 ASN B CA 1
ATOM 5705 C C . ASN B 1 120 ? 13.083 24.973 0.391 1.00 8.08 120 ASN B C 1
ATOM 5706 O O . ASN B 1 120 ? 13.493 25.489 -0.658 1.00 9.63 120 ASN B O 1
ATOM 5717 N N . THR B 1 121 ? 12.525 25.664 1.369 1.00 8.53 121 THR B N 1
ATOM 5718 C CA . THR B 1 121 ? 12.235 27.077 1.216 1.00 9.25 121 THR B CA 1
ATOM 5719 C C . THR B 1 121 ? 13.275 27.920 1.938 1.00 8.38 121 THR B C 1
ATOM 5720 O O . THR B 1 121 ? 13.542 27.727 3.112 1.00 8.12 121 THR B O 1
ATOM 5731 N N . ALA B 1 122 ? 13.880 28.850 1.208 1.00 9.12 122 ALA B N 1
ATOM 5732 C CA . ALA B 1 122 ? 14.866 29.767 1.776 1.00 9.38 122 ALA B CA 1
ATOM 5733 C C . ALA B 1 122 ? 14.254 30.555 2.923 1.00 8.53 122 ALA B C 1
ATOM 5734 O O . ALA B 1 122 ? 13.043 30.776 2.988 1.00 9.77 122 ALA B O 1
ATOM 5741 N N . ALA B 1 123 ? 15.093 30.993 3.848 1.00 10.09 123 ALA B N 1
ATOM 5742 C CA . ALA B 1 123 ? 14.600 31.699 5.022 1.00 10.20 123 ALA B CA 1
ATOM 5743 C C . ALA B 1 123 ? 13.822 32.946 4.669 1.00 10.03 123 ALA B C 1
ATOM 5744 O O . ALA B 1 123 ? 14.259 33.769 3.874 1.00 13.51 123 ALA B O 1
ATOM 5751 N N . ASN B 1 124 ? 12.646 33.065 5.265 1.00 10.25 124 ASN B N 1
ATOM 5752 C CA . ASN B 1 124 ? 11.880 34.298 5.189 1.00 10.39 124 ASN B CA 1
ATOM 5753 C C . ASN B 1 124 ? 12.477 35.255 6.221 1.00 9.10 124 ASN B C 1
ATOM 5754 O O . ASN B 1 124 ? 12.472 34.940 7.415 1.00 8.47 124 ASN B O 1
ATOM 5765 N N . PRO B 1 125 ? 12.995 36.415 5.779 1.00 12.82 125 PRO B N 1
ATOM 5766 C CA . PRO B 1 125 ? 13.610 37.350 6.725 1.00 13.46 125 PRO B CA 1
ATOM 5767 C C . PRO B 1 125 ? 12.675 37.724 7.864 1.00 12.68 125 PRO B C 1
ATOM 5768 O O . PRO B 1 125 ? 13.137 38.007 8.976 1.00 12.01 125 PRO B O 1
ATOM 5779 N N . ALA B 1 126 ? 11.375 37.730 7.603 1.00 12.78 126 ALA B N 1
ATOM 5780 C CA . ALA B 1 126 ? 10.426 38.143 8.628 1.00 14.25 126 ALA B CA 1
ATOM 5781 C C . ALA B 1 126 ? 10.401 37.175 9.815 1.00 12.05 126 ALA B C 1
ATOM 5782 O O . ALA B 1 126 ? 10.056 37.573 10.930 1.00 13.80 126 ALA B O 1
ATOM 5789 N N . TYR B 1 127 ? 10.770 35.914 9.585 1.00 9.99 127 TYR B N 1
ATOM 5790 C CA . TYR B 1 127 ? 10.788 34.925 10.659 1.00 9.32 127 TYR B CA 1
ATOM 5791 C C . TYR B 1 127 ? 11.979 35.128 11.608 1.00 8.05 127 TYR B C 1
ATOM 5792 O O . TYR B 1 127 ? 12.014 34.558 12.691 1.00 8.20 127 TYR B O 1
ATOM 5810 N N . ASN B 1 128 ? 12.949 35.929 11.194 1.00 7.16 128 ASN B N 1
ATOM 5811 C CA . ASN B 1 128 ? 14.086 36.308 12.050 1.00 7.43 128 ASN B CA 1
ATOM 5812 C C . ASN B 1 128 ? 14.876 35.089 12.568 1.00 5.27 128 ASN B C 1
ATOM 5813 O O . ASN B 1 128 ? 15.102 34.922 13.762 1.00 6.59 128 ASN B O 1
ATOM 5824 N N . LEU B 1 129 ? 15.313 34.259 11.627 1.00 5.27 129 LEU B N 1
ATOM 5825 C CA . LEU B 1 129 ? 16.027 33.036 11.954 1.00 5.56 129 LEU B CA 1
ATOM 5826 C C . LEU B 1 129 ? 17.493 33.307 12.310 1.00 5.24 129 LEU B C 1
ATOM 5827 O O . LEU B 1 129 ? 18.047 34.385 12.049 1.00 6.09 129 LEU B O 1
ATOM 5843 N N . PHE B 1 130 ? 18.101 32.291 12.913 1.00 5.24 130 PHE B N 1
ATOM 5844 C CA . PHE B 1 130 ? 19.523 32.288 13.248 1.00 5.48 130 PHE B CA 1
ATOM 5845 C C . PHE B 1 130 ? 20.060 30.911 12.882 1.00 4.92 130 PHE B C 1
ATOM 5846 O O . PHE B 1 130 ? 19.417 29.899 13.169 1.00 6.29 130 PHE B O 1
ATOM 5863 N N . TRP B 1 131 ? 21.252 30.877 12.301 1.00 4.95 131 TRP B N 1
ATOM 5864 C CA . TRP B 1 131 ? 21.926 29.626 11.931 1.00 5.09 131 TRP B CA 1
ATOM 5865 C C . TRP B 1 131 ? 23.050 29.420 12.925 1.00 5.06 131 TRP B C 1
ATOM 5866 O O . TRP B 1 131 ? 24.048 30.155 12.901 1.00 5.36 131 TRP B O 1
ATOM 5887 N N . ALA B 1 132 ? 22.917 28.438 13.815 1.00 4.72 132 ALA B N 1
ATOM 5888 C CA . ALA B 1 132 ? 23.870 28.309 14.901 1.00 4.99 132 ALA B CA 1
ATOM 5889 C C . ALA B 1 132 ? 25.215 27.770 14.455 1.00 4.84 132 ALA B C 1
ATOM 5890 O O . ALA B 1 132 ? 25.307 26.964 13.529 1.00 5.21 132 ALA B O 1
ATOM 5897 N N . GLY B 1 133 ? 26.263 28.197 15.145 1.00 4.90 133 GLY B N 1
ATOM 5898 C CA . GLY B 1 133 ? 27.550 27.570 14.949 1.00 5.34 133 GLY B CA 1
ATOM 5899 C C . GLY B 1 133 ? 27.592 26.152 15.496 1.00 4.73 133 GLY B C 1
ATOM 5900 O O . GLY B 1 133 ? 26.612 25.658 16.077 1.00 4.91 133 GLY B O 1
ATOM 5904 N N . TRP B 1 134 ? 28.750 25.510 15.332 1.00 4.86 134 TRP B N 1
ATOM 5905 C CA . TRP B 1 134 ? 28.941 24.134 15.763 1.00 4.86 134 TRP B CA 1
ATOM 5906 C C . TRP B 1 134 ? 30.417 23.942 16.113 1.00 4.59 134 TRP B C 1
ATOM 5907 O O . TRP B 1 134 ? 31.270 24.750 15.764 1.00 4.90 134 TRP B O 1
ATOM 5928 N N . ASP B 1 135 ? 30.676 22.884 16.883 1.00 5.02 135 ASP B N 1
ATOM 5929 C CA . ASP B 1 135 ? 32.030 22.594 17.364 1.00 4.90 135 ASP B CA 1
ATOM 5930 C C . ASP B 1 135 ? 32.188 21.085 17.315 1.00 4.78 135 ASP B C 1
ATOM 5931 O O . ASP B 1 135 ? 31.468 20.351 18.020 1.00 5.25 135 ASP B O 1
ATOM 5940 N N . ARG B 1 136 ? 33.072 20.626 16.425 1.00 5.23 136 ARG B N 1
ATOM 5941 C CA . ARG B 1 136 ? 33.252 19.196 16.210 1.00 5.50 136 ARG B CA 1
ATOM 5942 C C . ARG B 1 136 ? 34.473 18.624 16.931 1.00 5.35 136 ARG B C 1
ATOM 5943 O O . ARG B 1 136 ? 34.837 17.467 16.687 1.00 6.33 136 ARG B O 1
ATOM 5964 N N . ARG B 1 137 ? 35.073 19.386 17.845 1.00 5.76 137 ARG B N 1
ATOM 5965 C CA . ARG B 1 137 ? 36.240 18.904 18.541 1.00 5.30 137 ARG B CA 1
ATOM 5966 C C . ARG B 1 137 ? 35.894 17.767 19.498 1.00 5.37 137 ARG B C 1
ATOM 5967 O O . ARG B 1 137 ? 34.805 17.723 20.082 1.00 5.97 137 ARG B O 1
ATOM 5988 N N . ASP B 1 138 ? 36.867 16.900 19.733 1.00 5.83 138 ASP B N 1
ATOM 5989 C CA . ASP B 1 138 ? 36.654 15.731 20.574 1.00 5.60 138 ASP B CA 1
ATOM 5990 C C . ASP B 1 138 ? 36.927 16.091 22.021 1.00 6.37 138 ASP B C 1
ATOM 5991 O O . ASP B 1 138 ? 38.052 15.938 22.524 1.00 9.04 138 ASP B O 1
ATOM 6000 N N . GLN B 1 139 ? 35.918 16.604 22.707 1.00 6.01 139 GLN B N 1
ATOM 6001 C CA . GLN B 1 139 ? 36.089 17.042 24.092 1.00 6.28 139 GLN B CA 1
ATOM 6002 C C . GLN B 1 139 ? 34.761 17.197 24.802 1.00 5.97 139 GLN B C 1
ATOM 6003 O O . GLN B 1 139 ? 33.706 17.356 24.198 1.00 6.66 139 GLN B O 1
ATOM 6017 N N . ASN B 1 140 ? 34.849 17.134 26.123 1.00 7.37 140 ASN B N 1
ATOM 6018 C CA . ASN B 1 140 ? 33.778 17.527 27.014 1.00 7.04 140 ASN B CA 1
ATOM 6019 C C . ASN B 1 140 ? 33.846 19.008 27.326 1.00 6.79 140 ASN B C 1
ATOM 6020 O O . ASN B 1 140 ? 34.862 19.676 27.104 1.00 9.21 140 ASN B O 1
ATOM 6031 N N . PHE B 1 141 ? 32.733 19.513 27.847 1.00 7.22 141 PHE B N 1
ATOM 6032 C CA . PHE B 1 141 ? 32.582 20.912 28.248 1.00 7.19 141 PHE B CA 1
ATOM 6033 C C . PHE B 1 141 ? 32.113 20.979 29.700 1.00 7.66 141 PHE B C 1
ATOM 6034 O O . PHE B 1 141 ? 31.604 20.009 30.243 1.00 8.88 141 PHE B O 1
ATOM 6051 N N . ALA B 1 142 ? 32.270 22.154 30.306 1.00 8.19 142 ALA B N 1
ATOM 6052 C CA . ALA B 1 142 ? 31.977 22.341 31.729 1.00 7.94 142 ALA B CA 1
ATOM 6053 C C . ALA B 1 142 ? 30.496 22.500 32.055 1.00 7.19 142 ALA B C 1
ATOM 6054 O O . ALA B 1 142 ? 30.107 22.508 33.230 1.00 8.44 142 ALA B O 1
ATOM 6061 N N . GLY B 1 143 ? 29.705 22.694 31.013 1.00 7.48 143 GLY B N 1
ATOM 6062 C CA . GLY B 1 143 ? 28.266 22.848 31.106 1.00 7.44 143 GLY B CA 1
ATOM 6063 C C . GLY B 1 143 ? 27.744 22.933 29.692 1.00 6.18 143 GLY B C 1
ATOM 6064 O O . GLY B 1 143 ? 28.517 22.872 28.735 1.00 7.30 143 GLY B O 1
ATOM 6068 N N . ALA B 1 144 ? 26.427 23.047 29.535 1.00 5.93 144 ALA B N 1
ATOM 6069 C CA . ALA B 1 144 ? 25.823 23.041 28.212 1.00 5.66 144 ALA B CA 1
ATOM 6070 C C . ALA B 1 144 ? 24.393 23.535 28.351 1.00 5.43 144 ALA B C 1
ATOM 6071 O O . ALA B 1 144 ? 23.849 23.554 29.461 1.00 6.48 144 ALA B O 1
ATOM 6078 N N . THR B 1 145 ? 23.794 23.931 27.230 1.00 5.04 145 THR B N 1
ATOM 6079 C CA . THR B 1 145 ? 22.409 24.392 27.228 1.00 4.40 145 THR B CA 1
ATOM 6080 C C . THR B 1 145 ? 21.616 23.739 26.106 1.00 4.59 145 THR B C 1
ATOM 6081 O O . THR B 1 145 ? 22.064 23.693 24.964 1.00 5.31 145 THR B O 1
ATOM 6092 N N . ALA B 1 146 ? 20.437 23.241 26.449 1.00 4.50 146 ALA B N 1
ATOM 6093 C CA . ALA B 1 146 ? 19.489 22.673 25.520 1.00 4.36 146 ALA B CA 1
ATOM 6094 C C . ALA B 1 146 ? 18.384 23.673 25.224 1.00 4.08 146 ALA B C 1
ATOM 6095 O O . ALA B 1 146 ? 17.869 24.314 26.142 1.00 4.41 146 ALA B O 1
ATOM 6102 N N . ILE B 1 147 ? 17.984 23.769 23.965 1.00 4.20 147 ILE B N 1
ATOM 6103 C CA . ILE B 1 147 ? 16.794 24.537 23.564 1.00 4.06 147 ILE B CA 1
ATOM 6104 C C . ILE B 1 147 ? 15.956 23.572 22.733 1.00 3.77 147 ILE B C 1
ATOM 6105 O O . ILE B 1 147 ? 16.476 22.963 21.801 1.00 4.04 147 ILE B O 1
ATOM 6121 N N . HIS B 1 148 ? 14.691 23.386 23.118 1.00 3.83 148 HIS B N 1
ATOM 6122 C CA . HIS B 1 148 ? 13.965 22.219 22.629 1.00 3.82 148 HIS B CA 1
ATOM 6123 C C . HIS B 1 148 ? 12.458 22.416 22.756 1.00 3.91 148 HIS B C 1
ATOM 6124 O O . HIS B 1 148 ? 11.999 23.312 23.461 1.00 4.33 148 HIS B O 1
ATOM 6138 N N . HIS B 1 149 ? 11.691 21.564 22.070 1.00 4.14 149 HIS B N 1
ATOM 6139 C CA . HIS B 1 149 ? 10.226 21.565 22.160 1.00 4.26 149 HIS B CA 1
ATOM 6140 C C . HIS B 1 149 ? 9.764 20.272 22.819 1.00 4.26 149 HIS B C 1
ATOM 6141 O O . HIS B 1 149 ? 9.461 19.293 22.127 1.00 4.63 149 HIS B O 1
ATOM 6155 N N . PRO B 1 150 ? 9.730 20.219 24.158 1.00 4.05 150 PRO B N 1
ATOM 6156 C CA . PRO B 1 150 ? 9.336 18.968 24.814 1.00 4.27 150 PRO B CA 1
ATOM 6157 C C . PRO B 1 150 ? 7.869 18.697 24.525 1.00 4.63 150 PRO B C 1
ATOM 6158 O O . PRO B 1 150 ? 7.036 19.600 24.525 1.00 4.56 150 PRO B O 1
ATOM 6169 N N . ASN B 1 151 ? 7.572 17.432 24.246 1.00 4.83 151 ASN B N 1
ATOM 6170 C CA . ASN B 1 151 ? 6.241 17.046 23.748 1.00 5.18 151 ASN B CA 1
ATOM 6171 C C . ASN B 1 151 ? 5.826 17.822 22.499 1.00 5.32 151 ASN B C 1
ATOM 6172 O O . ASN B 1 151 ? 4.636 17.906 22.182 1.00 5.87 151 ASN B O 1
ATOM 6183 N N . VAL B 1 152 ? 6.808 18.347 21.770 1.00 4.87 152 VAL B N 1
ATOM 6184 C CA . VAL B 1 152 ? 6.563 19.195 20.593 1.00 4.83 152 VAL B CA 1
ATOM 6185 C C . VAL B 1 152 ? 5.667 20.386 20.973 1.00 4.89 152 VAL B C 1
ATOM 6186 O O . VAL B 1 152 ? 4.949 20.920 20.131 1.00 5.63 152 VAL B O 1
ATOM 6199 N N . ALA B 1 153 ? 5.755 20.829 22.227 1.00 4.99 153 ALA B N 1
ATOM 6200 C CA . ALA B 1 153 ? 5.022 21.977 22.737 1.00 4.92 153 ALA B CA 1
ATOM 6201 C C . ALA B 1 153 ? 5.924 23.216 22.668 1.00 4.50 153 ALA B C 1
ATOM 6202 O O . ALA B 1 153 ? 6.976 23.201 22.020 1.00 5.25 153 ALA B O 1
ATOM 6209 N N . GLU B 1 154 ? 5.504 24.290 23.318 1.00 4.95 154 GLU B N 1
ATOM 6210 C CA . GLU B 1 154 ? 6.219 25.558 23.272 1.00 4.41 154 GLU B CA 1
ATOM 6211 C C . GLU B 1 154 ? 7.689 25.365 23.673 1.00 4.55 154 GLU B C 1
ATOM 6212 O O . GLU B 1 154 ? 8.037 24.556 24.530 1.00 4.91 154 GLU B O 1
ATOM 6224 N N . LYS B 1 155 ? 8.536 26.196 23.074 1.00 4.30 155 LYS B N 1
ATOM 6225 C CA . LYS B 1 155 ? 9.977 26.077 23.233 1.00 4.35 155 LYS B CA 1
ATOM 6226 C C . LYS B 1 155 ? 10.429 26.325 24.653 1.00 3.86 155 LYS B C 1
ATOM 6227 O O . LYS B 1 155 ? 9.955 27.259 25.337 1.00 4.61 155 LYS B O 1
ATOM 6246 N N . ARG B 1 156 ? 11.390 25.512 25.085 1.00 4.00 156 ARG B N 1
ATOM 6247 C CA . ARG B 1 156 ? 11.912 25.556 26.437 1.00 4.23 156 ARG B CA 1
ATOM 6248 C C . ARG B 1 156 ? 13.449 25.571 26.398 1.00 3.97 156 ARG B C 1
ATOM 6249 O O . ARG B 1 156 ? 14.058 25.217 25.375 1.00 4.32 156 ARG B O 1
ATOM 6270 N N . ILE B 1 157 ? 14.030 25.958 27.526 1.00 4.12 157 ILE B N 1
ATOM 6271 C CA . ILE B 1 157 ? 15.472 25.950 27.714 1.00 4.27 157 ILE B CA 1
ATOM 6272 C C . ILE B 1 157 ? 15.802 25.134 28.955 1.00 4.14 157 ILE B C 1
ATOM 6273 O O . ILE B 1 157 ? 15.094 25.192 29.955 1.00 4.89 157 ILE B O 1
ATOM 6289 N N . SER B 1 158 ? 16.888 24.346 28.858 1.00 4.22 158 SER B N 1
ATOM 6290 C CA . SER B 1 158 ? 17.367 23.575 29.994 1.00 4.41 158 SER B CA 1
ATOM 6291 C C . SER B 1 158 ? 18.870 23.756 30.092 1.00 4.24 158 SER B C 1
ATOM 6292 O O . SER B 1 158 ? 19.567 23.594 29.107 1.00 5.32 158 SER B O 1
ATOM 6300 N N . HIS B 1 159 ? 19.352 24.088 31.280 1.00 4.78 159 HIS B N 1
ATOM 6301 C CA . HIS B 1 159 ? 20.769 24.308 31.501 1.00 4.97 159 HIS B CA 1
ATOM 6302 C C . HIS B 1 159 ? 21.412 23.173 32.276 1.00 4.91 159 HIS B C 1
ATOM 6303 O O . HIS B 1 159 ? 20.836 22.658 33.229 1.00 5.94 159 HIS B O 1
ATOM 6317 N N . SER B 1 160 ? 22.644 22.869 31.891 1.00 4.82 160 SER B N 1
ATOM 6318 C CA . SER B 1 160 ? 23.501 21.959 32.644 1.00 5.57 160 SER B CA 1
ATOM 6319 C C . SER B 1 160 ? 24.699 22.737 33.124 1.00 5.51 160 SER B C 1
ATOM 6320 O O . SER B 1 160 ? 25.338 23.429 32.325 1.00 6.37 160 SER B O 1
ATOM 6328 N N . THR B 1 161 ? 24.967 22.657 34.414 1.00 6.44 161 THR B N 1
ATOM 6329 C CA . THR B 1 161 ? 26.093 23.372 35.005 1.00 7.85 161 THR B CA 1
ATOM 6330 C C . THR B 1 161 ? 27.132 22.431 35.618 1.00 8.43 161 THR B C 1
ATOM 6331 O O . THR B 1 161 ? 27.896 22.828 36.488 1.00 11.43 161 THR B O 1
ATOM 6342 N N . VAL B 1 162 ? 27.178 21.201 35.111 1.00 8.03 162 VAL B N 1
ATOM 6343 C CA . VAL B 1 162 ? 28.260 20.274 35.421 1.00 8.51 162 VAL B CA 1
ATOM 6344 C C . VAL B 1 162 ? 28.826 19.742 34.114 1.00 7.64 162 VAL B C 1
ATOM 6345 O O . VAL B 1 162 ? 28.238 19.894 33.046 1.00 7.71 162 VAL B O 1
ATOM 6358 N N . ALA B 1 163 ? 29.988 19.119 34.209 1.00 7.55 163 ALA B N 1
ATOM 6359 C CA . ALA B 1 163 ? 30.689 18.631 33.037 1.00 8.21 163 ALA B CA 1
ATOM 6360 C C . ALA B 1 163 ? 29.856 17.617 32.265 1.00 7.60 163 ALA B C 1
ATOM 6361 O O . ALA B 1 163 ? 29.118 16.813 32.855 1.00 8.08 163 ALA B O 1
ATOM 6368 N N . THR B 1 164 ? 29.992 17.663 30.943 1.00 7.43 164 THR B N 1
ATOM 6369 C CA . THR B 1 164 ? 29.479 16.607 30.124 1.00 6.56 164 THR B CA 1
ATOM 6370 C C . THR B 1 164 ? 30.394 15.387 30.218 1.00 6.89 164 THR B C 1
ATOM 6371 O O . THR B 1 164 ? 31.547 15.504 30.659 1.00 7.96 164 THR B O 1
ATOM 6382 N N . GLU B 1 165 ? 29.878 14.238 29.778 1.00 6.86 165 GLU B N 1
ATOM 6383 C CA . GLU B 1 165 ? 30.702 13.036 29.631 1.00 7.37 165 GLU B CA 1
ATOM 6384 C C . GLU B 1 165 ? 30.490 12.489 28.232 1.00 6.72 165 GLU B C 1
ATOM 6385 O O . GLU B 1 165 ? 29.506 12.814 27.590 1.00 7.06 165 GLU B O 1
ATOM 6397 N N . ILE B 1 166 ? 31.432 11.675 27.769 1.00 6.89 166 ILE B N 1
ATOM 6398 C CA . ILE B 1 166 ? 31.356 11.019 26.470 1.00 6.58 166 ILE B CA 1
ATOM 6399 C C . ILE B 1 166 ? 31.110 9.532 26.708 1.00 6.36 166 ILE B C 1
ATOM 6400 O O . ILE B 1 166 ? 31.765 8.912 27.531 1.00 7.76 166 ILE B O 1
ATOM 6416 N N . SER B 1 167 ? 30.147 8.964 25.987 1.00 6.36 167 SER B N 1
ATOM 6417 C CA . SER B 1 167 ? 29.836 7.545 26.106 1.00 8.19 167 SER B CA 1
ATOM 6418 C C . SER B 1 167 ? 29.072 7.074 24.899 1.00 6.83 167 SER B C 1
ATOM 6419 O O . SER B 1 167 ? 28.800 7.837 23.977 1.00 7.43 167 SER B O 1
ATOM 6427 N N . GLY B 1 168 ? 28.710 5.803 24.912 1.00 7.22 168 GLY B N 1
ATOM 6428 C CA . GLY B 1 168 ? 27.682 5.338 24.019 1.00 8.09 168 GLY B CA 1
ATOM 6429 C C . GLY B 1 168 ? 26.323 5.711 24.583 1.00 7.58 168 GLY B C 1
ATOM 6430 O O . GLY B 1 168 ? 26.187 6.264 25.694 1.00 8.14 168 GLY B O 1
ATOM 6434 N N . TYR B 1 169 ? 25.294 5.388 23.817 1.00 8.16 169 TYR B N 1
ATOM 6435 C CA . TYR B 1 169 ? 23.937 5.687 24.220 1.00 8.52 169 TYR B CA 1
ATOM 6436 C C . TYR B 1 169 ? 23.593 4.954 25.512 1.00 8.24 169 TYR B C 1
ATOM 6437 O O . TYR B 1 169 ? 23.966 3.801 25.681 1.00 8.98 169 TYR B O 1
ATOM 6455 N N . ASN B 1 170 ? 22.900 5.647 26.421 1.00 8.34 170 ASN B N 1
ATOM 6456 C CA . ASN B 1 170 ? 22.467 5.055 27.672 1.00 10.78 170 ASN B CA 1
ATOM 6457 C C . ASN B 1 170 ? 23.648 4.567 28.519 1.00 10.39 170 ASN B C 1
ATOM 6458 O O . ASN B 1 170 ? 23.490 3.676 29.346 1.00 14.25 170 ASN B O 1
ATOM 6469 N N . GLY B 1 171 ? 24.821 5.167 28.322 1.00 10.49 171 GLY B N 1
ATOM 6470 C CA . GLY B 1 171 ? 25.970 4.909 29.175 1.00 12.03 171 GLY B CA 1
ATOM 6471 C C . GLY B 1 171 ? 26.797 3.706 28.771 1.00 11.82 171 GLY B C 1
ATOM 6472 O O . GLY B 1 171 ? 27.740 3.333 29.468 1.00 15.15 171 GLY B O 1
ATOM 6476 N N . ALA B 1 172 ? 26.448 3.103 27.640 1.00 10.57 172 ALA B N 1
ATOM 6477 C CA . ALA B 1 172 ? 27.204 1.986 27.094 1.00 9.65 172 ALA B CA 1
ATOM 6478 C C . ALA B 1 172 ? 28.616 2.400 26.746 1.00 10.48 172 ALA B C 1
ATOM 6479 O O . ALA B 1 172 ? 28.897 3.583 26.573 1.00 10.62 172 ALA B O 1
ATOM 6486 N N . THR B 1 173 ? 29.505 1.427 26.643 1.00 12.00 173 THR B N 1
ATOM 6487 C CA . THR B 1 173 ? 30.833 1.680 26.101 1.00 13.48 173 THR B CA 1
ATOM 6488 C C . THR B 1 173 ? 30.715 2.328 24.732 1.00 11.99 173 THR B C 1
ATOM 6489 O O . THR B 1 173 ? 29.914 1.885 23.903 1.00 15.70 173 THR B O 1
ATOM 6500 N N . GLY B 1 174 ? 31.488 3.385 24.493 1.00 10.86 174 GLY B N 1
ATOM 6501 C CA . GLY B 1 174 ? 31.451 4.050 23.207 1.00 10.27 174 GLY B CA 1
ATOM 6502 C C . GLY B 1 174 ? 31.767 5.521 23.322 1.00 7.45 174 GLY B C 1
ATOM 6503 O O . GLY B 1 174 ? 32.017 6.044 24.410 1.00 8.94 174 GLY B O 1
ATOM 6507 N N . THR B 1 175 ? 31.778 6.185 22.173 1.00 6.87 175 THR B N 1
ATOM 6508 C CA . THR B 1 175 ? 32.095 7.605 22.131 1.00 6.82 175 THR B CA 1
ATOM 6509 C C . THR B 1 175 ? 31.145 8.395 21.234 1.00 6.58 175 THR B C 1
ATOM 6510 O O . THR B 1 175 ? 31.406 9.553 20.904 1.00 7.54 175 THR B O 1
ATOM 6521 N N . SER B 1 176 ? 30.007 7.819 20.875 1.00 6.28 176 SER B N 1
ATOM 6522 C CA . SER B 1 176 ? 29.090 8.450 19.935 1.00 5.91 176 SER B CA 1
ATOM 6523 C C . SER B 1 176 ? 28.193 9.549 20.517 1.00 5.14 176 SER B C 1
ATOM 6524 O O . SER B 1 176 ? 27.576 10.297 19.749 1.00 5.41 176 SER B O 1
ATOM 6532 N N . HIS B 1 177 ? 28.117 9.619 21.846 1.00 5.44 177 HIS B N 1
ATOM 6533 C CA . HIS B 1 177 ? 27.142 10.458 22.526 1.00 5.28 177 HIS B CA 1
ATOM 6534 C C . HIS B 1 177 ? 27.792 11.313 23.605 1.00 4.89 177 HIS B C 1
ATOM 6535 O O . HIS B 1 177 ? 28.774 10.961 24.239 1.00 6.26 177 HIS B O 1
ATOM 6549 N N . LEU B 1 178 ? 27.186 12.486 23.772 1.00 5.38 178 LEU B N 1
ATOM 6550 C CA A LEU B 1 178 ? 27.471 13.363 24.898 0.50 5.67 178 LEU B CA 1
ATOM 6551 C CA B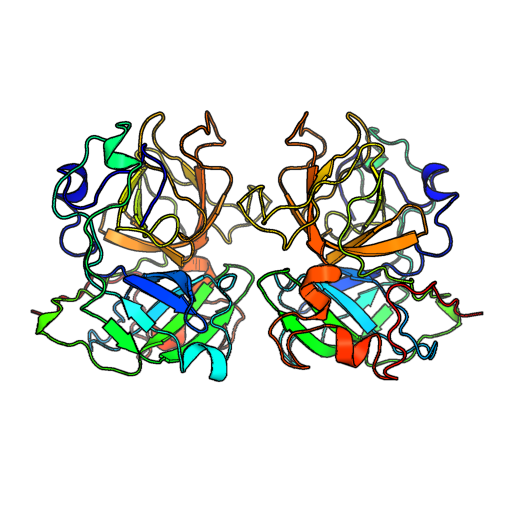 LEU B 1 178 ? 27.456 13.397 24.865 0.50 4.97 178 LEU B CA 1
ATOM 6552 C C . LEU B 1 178 ? 26.374 13.175 25.918 1.00 5.06 178 LEU B C 1
ATOM 6553 O O . LEU B 1 178 ? 25.181 13.305 25.607 1.00 6.18 178 LEU B O 1
ATOM 6584 N N . HIS B 1 179 ? 26.790 12.866 27.139 1.00 5.40 179 HIS B N 1
ATOM 6585 C CA . HIS B 1 179 ? 25.909 12.662 28.269 1.00 5.54 179 HIS B CA 1
ATOM 6586 C C . HIS B 1 179 ? 25.874 13.966 29.061 1.00 4.95 179 HIS B C 1
ATOM 6587 O O . HIS B 1 179 ? 26.908 14.430 29.549 1.00 6.14 179 HIS B O 1
ATOM 6601 N N . VAL B 1 180 ? 24.678 14.544 29.167 1.00 5.24 180 VAL B N 1
ATOM 6602 C CA . VAL B 1 180 ? 24.449 15.851 29.756 1.00 5.72 180 VAL B CA 1
ATOM 6603 C C . VAL B 1 180 ? 23.562 15.661 30.995 1.00 5.76 180 VAL B C 1
ATOM 6604 O O . VAL B 1 180 ? 22.526 15.005 30.919 1.00 5.88 180 VAL B O 1
ATOM 6617 N N . PHE B 1 181 ? 24.011 16.226 32.120 1.00 6.22 181 PHE B N 1
ATOM 6618 C CA . PHE B 1 181 ? 23.342 16.067 33.410 1.00 6.90 181 PHE B CA 1
ATOM 6619 C C . PHE B 1 181 ? 22.610 17.337 33.789 1.00 5.97 181 PHE B C 1
ATOM 6620 O O . PHE B 1 181 ? 23.209 18.416 33.868 1.00 7.02 181 PHE B O 1
ATOM 6637 N N . TRP B 1 182 ? 21.311 17.222 34.030 1.00 6.17 182 TRP B N 1
ATOM 6638 C CA . TRP B 1 182 ? 20.487 18.387 34.312 1.00 6.44 182 TRP B CA 1
ATOM 6639 C C . TRP B 1 182 ? 20.574 18.760 35.785 1.00 6.61 182 TRP B C 1
ATOM 6640 O O . TRP B 1 182 ? 21.034 17.998 36.630 1.00 8.01 182 TRP B O 1
ATOM 6661 N N . GLN B 1 183 ? 20.136 19.969 36.080 1.00 6.48 183 GLN B N 1
ATOM 6662 C CA . GLN B 1 183 ? 20.143 20.487 37.442 1.00 6.68 183 GLN B CA 1
ATOM 6663 C C . GLN B 1 183 ? 19.022 19.840 38.225 1.00 7.09 183 GLN B C 1
ATOM 6664 O O . GLN B 1 183 ? 17.972 19.526 37.651 1.00 7.52 183 GLN B O 1
ATOM 6678 N N . ALA B 1 184 ? 19.220 19.657 39.521 1.00 8.80 184 ALA B N 1
ATOM 6679 C CA . ALA B 1 184 ? 18.298 18.872 40.326 1.00 8.91 184 ALA B CA 1
ATOM 6680 C C . ALA B 1 184 ? 16.863 19.328 40.203 1.00 8.58 184 ALA B C 1
ATOM 6681 O O . ALA B 1 184 ? 15.957 18.499 40.236 1.00 10.34 184 ALA B O 1
ATOM 6688 N N . SER B 1 185 ? 16.647 20.640 40.095 1.00 8.57 185 SER B N 1
ATOM 6689 C CA . SER B 1 185 ? 15.296 21.163 39.896 1.00 10.27 185 SER B CA 1
ATOM 6690 C C . SER B 1 185 ? 15.190 22.015 38.628 1.00 9.53 185 SER B C 1
ATOM 6691 O O . SER B 1 185 ? 14.262 22.802 38.504 1.00 11.03 185 SER B O 1
ATOM 6699 N N . GLY B 1 186 ? 16.115 21.849 37.687 1.00 8.39 186 GLY B N 1
ATOM 6700 C CA . GLY B 1 186 ? 16.067 22.609 36.449 1.00 7.64 186 GLY B CA 1
ATOM 6701 C C . GLY B 1 186 ? 15.245 21.936 35.371 1.00 6.43 186 GLY B C 1
ATOM 6702 O O . GLY B 1 186 ? 14.570 20.924 35.595 1.00 7.00 186 GLY B O 1
ATOM 6706 N N . GLY B 1 187 ? 15.295 22.518 34.180 1.00 6.16 187 GLY B N 1
ATOM 6707 C CA . GLY B 1 187 ? 14.631 21.930 33.054 1.00 5.67 187 GLY B CA 1
ATOM 6708 C C . GLY B 1 187 ? 15.292 20.628 32.625 1.00 4.89 187 GLY B C 1
ATOM 6709 O O . GLY B 1 187 ? 16.464 20.366 32.886 1.00 5.74 187 GLY B O 1
ATOM 6713 N N . VAL B 1 188 ? 14.501 19.805 31.924 1.00 4.89 188 VAL B N 1
ATOM 6714 C CA . VAL B 1 188 ? 14.939 18.506 31.422 1.00 5.31 188 VAL B CA 1
ATOM 6715 C C . VAL B 1 188 ? 14.628 18.426 29.932 1.00 4.73 188 VAL B C 1
ATOM 6716 O O . VAL B 1 188 ? 14.621 19.468 29.257 1.00 4.95 188 VAL B O 1
ATOM 6729 N N . THR B 1 189 ? 14.457 17.228 29.378 1.00 4.98 189 THR B N 1
ATOM 6730 C CA . THR B 1 189 ? 13.910 17.076 28.037 1.00 4.65 189 THR B CA 1
ATOM 6731 C C . THR B 1 189 ? 12.866 15.944 28.106 1.00 4.76 189 THR B C 1
ATOM 6732 O O . THR B 1 189 ? 12.854 15.141 29.048 1.00 5.86 189 THR B O 1
ATOM 6743 N N . GLU B 1 190 ? 11.994 15.886 27.112 1.00 5.04 190 GLU B N 1
ATOM 6744 C CA . GLU B 1 190 ? 10.889 14.916 27.105 1.00 5.02 190 GLU B CA 1
ATOM 6745 C C . GLU B 1 190 ? 10.746 14.380 25.693 1.00 5.03 190 GLU B C 1
ATOM 6746 O O . GLU B 1 190 ? 11.267 14.964 24.745 1.00 5.24 190 GLU B O 1
ATOM 6758 N N . PRO B 1 191 ? 10.004 13.279 25.514 1.00 5.33 191 PRO B N 1
ATOM 6759 C CA . PRO B 1 191 ? 9.714 12.830 24.138 1.00 5.10 191 PRO B CA 1
ATOM 6760 C C . PRO B 1 191 ? 9.159 14.005 23.328 1.00 5.10 191 PRO B C 1
ATOM 6761 O O . PRO B 1 191 ? 8.317 14.776 23.820 1.00 5.52 191 PRO B O 1
ATOM 6772 N N . GLY B 1 192 ? 9.671 14.159 22.113 1.00 5.03 192 GLY B N 1
ATOM 6773 C CA . GLY B 1 192 ? 9.358 15.301 21.274 1.00 5.32 192 GLY B CA 1
ATOM 6774 C C . GLY B 1 192 ? 10.489 16.315 21.231 1.00 4.76 192 GLY B C 1
ATOM 6775 O O . GLY B 1 192 ? 10.667 17.027 20.239 1.00 4.92 192 GLY B O 1
ATOM 6779 N N . SER B 1 193 ? 11.253 16.357 22.310 1.00 3.97 193 SER B N 1
ATOM 6780 C CA . SER B 1 193 ? 12.487 17.141 22.327 1.00 4.57 193 SER B CA 1
ATOM 6781 C C . SER B 1 193 ? 13.568 16.545 21.416 1.00 4.48 193 SER B C 1
ATOM 6782 O O . SER B 1 193 ? 14.558 17.225 21.120 1.00 4.40 193 SER B O 1
ATOM 6790 N N . SER B 1 194 ? 13.424 15.296 20.982 1.00 4.37 194 SER B N 1
ATOM 6791 C CA . SER B 1 194 ? 14.473 14.702 20.167 1.00 4.77 194 SER B CA 1
ATOM 6792 C C . SER B 1 194 ? 14.805 15.549 18.959 1.00 3.99 194 SER B C 1
ATOM 6793 O O . SER B 1 194 ? 13.941 16.185 18.342 1.00 4.84 194 SER B O 1
ATOM 6800 N N . GLY B 1 195 ? 16.093 15.515 18.610 1.00 4.07 195 GLY B N 1
ATOM 6801 C CA . GLY B 1 195 ? 16.601 16.298 17.521 1.00 4.41 195 GLY B CA 1
ATOM 6802 C C . GLY B 1 195 ? 16.982 17.702 17.907 1.00 3.82 195 GLY B C 1
ATOM 6803 O O . GLY B 1 195 ? 17.578 18.393 17.083 1.00 4.53 195 GLY B O 1
ATOM 6807 N N . SER B 1 196 ? 16.646 18.112 19.124 1.00 3.94 196 SER B N 1
ATOM 6808 C CA . SER B 1 196 ? 16.990 19.453 19.593 1.00 3.85 196 SER B CA 1
ATOM 6809 C C . SER B 1 196 ? 18.494 19.526 19.840 1.00 3.74 196 SER B C 1
ATOM 6810 O O . SER B 1 196 ? 19.144 18.547 20.230 1.00 4.15 196 SER B O 1
ATOM 6818 N N . PRO B 1 197 ? 19.066 20.715 19.657 1.00 3.84 197 PRO B N 1
ATOM 6819 C CA . PRO B 1 197 ? 20.507 20.874 19.859 1.00 4.13 197 PRO B CA 1
ATOM 6820 C C . PRO B 1 197 ? 20.887 20.944 21.321 1.00 4.11 197 PRO B C 1
ATOM 6821 O O . PRO B 1 197 ? 20.110 21.376 22.179 1.00 4.77 197 PRO B O 1
ATOM 6832 N N . ILE B 1 198 ? 22.117 20.504 21.589 1.00 4.20 198 ILE B N 1
ATOM 6833 C CA . ILE B 1 198 ? 22.807 20.886 22.798 1.00 4.28 198 ILE B CA 1
ATOM 6834 C C . ILE B 1 198 ? 23.934 21.839 22.385 1.00 3.78 198 ILE B C 1
ATOM 6835 O O . ILE B 1 198 ? 24.677 21.567 21.448 1.00 4.56 198 ILE B O 1
ATOM 6851 N N . TYR B 1 199 ? 24.034 22.964 23.110 1.00 4.52 199 TYR B N 1
ATOM 6852 C CA . TYR B 1 199 ? 25.014 23.999 22.821 1.00 5.18 199 TYR B CA 1
ATOM 6853 C C . TYR B 1 199 ? 26.112 24.018 23.864 1.00 4.94 199 TYR B C 1
ATOM 6854 O O . TYR B 1 199 ? 25.861 23.890 25.060 1.00 5.46 199 TYR B O 1
ATOM 6872 N N . SER B 1 200 ? 27.346 24.205 23.383 1.00 4.96 200 SER B N 1
ATOM 6873 C CA . SER B 1 200 ? 28.450 24.493 24.268 1.00 5.02 200 SER B CA 1
ATOM 6874 C C . SER B 1 200 ? 28.240 25.833 24.969 1.00 5.48 200 SER B C 1
ATOM 6875 O O . SER B 1 200 ? 27.386 26.623 24.555 1.00 5.68 200 SER B O 1
ATOM 6883 N N . PRO B 1 201 ? 29.065 26.160 25.963 1.00 5.96 201 PRO B N 1
ATOM 6884 C CA . PRO B 1 201 ? 28.982 27.489 26.583 1.00 6.71 201 PRO B CA 1
ATOM 6885 C C . PRO B 1 201 ? 29.199 28.620 25.576 1.00 8.39 201 PRO B C 1
ATOM 6886 O O . PRO B 1 201 ? 28.740 29.736 25.842 1.00 10.48 201 PRO B O 1
ATOM 6897 N N . GLU B 1 202 ? 29.875 28.346 24.463 1.00 7.29 202 GLU B N 1
ATOM 6898 C CA A GLU B 1 202 ? 30.115 29.319 23.401 0.70 7.05 202 GLU B CA 1
ATOM 6899 C CA B GLU B 1 202 ? 30.070 29.380 23.449 0.30 7.29 202 GLU B CA 1
ATOM 6900 C C . GLU B 1 202 ? 28.977 29.338 22.383 1.00 5.82 202 GLU B C 1
ATOM 6901 O O . GLU B 1 202 ? 29.099 29.961 21.334 1.00 7.59 202 GLU B O 1
ATOM 6924 N N . LYS B 1 203 ? 27.894 28.616 22.677 1.00 5.81 203 LYS B N 1
ATOM 6925 C CA . LYS B 1 203 ? 26.671 28.575 21.854 1.00 5.22 203 LYS B CA 1
ATOM 6926 C C . LYS B 1 203 ? 26.856 27.887 20.511 1.00 4.78 203 LYS B C 1
ATOM 6927 O O . LYS B 1 203 ? 26.198 28.216 19.532 1.00 5.87 203 LYS B O 1
ATOM 6946 N N . ARG B 1 204 ? 27.692 26.842 20.510 1.00 4.64 204 ARG B N 1
ATOM 6947 C CA . ARG B 1 204 ? 27.921 26.045 19.310 1.00 4.71 204 ARG B CA 1
ATOM 6948 C C . ARG B 1 204 ? 27.294 24.663 19.498 1.00 4.16 204 ARG B C 1
ATOM 6949 O O . ARG B 1 204 ? 27.437 24.037 20.555 1.00 4.84 204 ARG B O 1
ATOM 6970 N N . VAL B 1 205 ? 26.623 24.196 18.467 1.00 3.99 205 VAL B N 1
ATOM 6971 C CA . VAL B 1 205 ? 25.984 22.882 18.529 1.00 4.35 205 VAL B CA 1
ATOM 6972 C C . VAL B 1 205 ? 27.065 21.807 18.692 1.00 3.96 205 VAL B C 1
ATOM 6973 O O . VAL B 1 205 ? 28.034 21.745 17.918 1.00 4.57 205 VAL B O 1
ATOM 6986 N N . LEU B 1 206 ? 26.832 20.933 19.681 1.00 4.34 206 LEU B N 1
ATOM 6987 C CA . LEU B 1 206 ? 27.719 19.792 19.952 1.00 4.06 206 LEU B CA 1
ATOM 6988 C C . LEU B 1 206 ? 27.064 18.458 19.587 1.00 4.36 206 LEU B C 1
ATOM 6989 O O . LEU B 1 206 ? 27.754 17.435 19.543 1.00 4.88 206 LEU B O 1
ATOM 7005 N N . GLY B 1 207 ? 25.754 18.461 19.368 1.00 4.47 207 GLY B N 1
ATOM 7006 C CA . GLY B 1 207 ? 25.017 17.237 19.101 1.00 4.77 207 GLY B CA 1
ATOM 7007 C C . GLY B 1 207 ? 23.538 17.541 19.136 1.00 3.84 207 GLY B C 1
ATOM 7008 O O . GLY B 1 207 ? 23.130 18.698 19.341 1.00 4.46 207 GLY B O 1
ATOM 7012 N N . GLN B 1 208 ? 22.734 16.490 18.956 1.00 3.82 208 GLN B N 1
ATOM 7013 C CA . GLN B 1 208 ? 21.268 16.640 18.957 1.00 4.02 208 GLN B CA 1
ATOM 7014 C C . GLN B 1 208 ? 20.680 15.527 19.794 1.00 4.13 208 GLN B C 1
ATOM 7015 O O . GLN B 1 208 ? 21.269 14.434 19.927 1.00 4.19 208 GLN B O 1
ATOM 7029 N N . LEU B 1 209 ? 19.533 15.793 20.415 1.00 3.85 209 LEU B N 1
ATOM 7030 C CA . LEU B 1 209 ? 19.039 14.893 21.451 1.00 3.93 209 LEU B CA 1
ATOM 7031 C C . LEU B 1 209 ? 18.613 13.558 20.856 1.00 3.76 209 LEU B C 1
ATOM 7032 O O . LEU B 1 209 ? 17.783 13.503 19.936 1.00 4.13 209 LEU B O 1
ATOM 7048 N N . HIS B 1 210 ? 19.151 12.479 21.418 1.00 3.99 210 HIS B N 1
ATOM 7049 C CA . HIS B 1 210 ? 18.716 11.122 21.102 1.00 4.60 210 HIS B CA 1
ATOM 7050 C C . HIS B 1 210 ? 17.654 10.691 22.111 1.00 4.72 210 HIS B C 1
ATOM 7051 O O . HIS B 1 210 ? 16.522 10.406 21.730 1.00 5.74 210 HIS B O 1
ATOM 7065 N N . GLY B 1 211 ? 17.994 10.676 23.389 1.00 5.08 211 GLY B N 1
ATOM 7066 C CA . GLY B 1 211 ? 17.063 10.229 24.401 1.00 5.94 211 GLY B CA 1
ATOM 7067 C C . GLY B 1 211 ? 17.771 10.115 25.729 1.00 5.11 211 GLY B C 1
ATOM 7068 O O . GLY B 1 211 ? 18.953 10.463 25.840 1.00 5.69 211 GLY B O 1
ATOM 7072 N N . GLY B 1 212 ? 17.057 9.640 26.743 1.00 5.81 212 GLY B N 1
ATOM 7073 C CA . GLY B 1 212 ? 17.683 9.446 28.017 1.00 6.17 212 GLY B CA 1
ATOM 7074 C C . GLY B 1 212 ? 16.652 9.364 29.101 1.00 5.60 212 GLY B C 1
ATOM 7075 O O . GLY B 1 212 ? 15.444 9.450 28.854 1.00 6.77 212 GLY B O 1
ATOM 7079 N N . PRO B 1 213 ? 17.129 9.181 30.333 1.00 6.54 213 PRO B N 1
ATOM 7080 C CA . PRO B 1 213 ? 16.211 8.876 31.427 1.00 6.99 213 PRO B CA 1
ATOM 7081 C C . PRO B 1 213 ? 15.510 10.102 32.010 1.00 6.56 213 PRO B C 1
ATOM 7082 O O . PRO B 1 213 ? 14.645 9.916 32.860 1.00 8.50 213 PRO B O 1
ATOM 7093 N N . SER B 1 214 ? 15.847 11.317 31.586 1.00 6.08 214 SER B N 1
ATOM 7094 C CA . SER B 1 214 ? 15.327 12.465 32.304 1.00 6.12 214 SER B CA 1
ATOM 7095 C C . SER B 1 214 ? 13.820 12.629 32.114 1.00 6.46 214 SER B C 1
ATOM 7096 O O . SER B 1 214 ? 13.220 12.245 31.095 1.00 6.69 214 SER B O 1
ATOM 7104 N N . SER B 1 215 ? 13.234 13.245 33.134 1.00 7.17 215 SER B N 1
ATOM 7105 C CA . SER B 1 215 ? 11.845 13.676 33.184 1.00 6.56 215 SER B CA 1
ATOM 7106 C C . SER B 1 215 ? 11.804 14.623 34.375 1.00 6.24 215 SER B C 1
ATOM 7107 O O . SER B 1 215 ? 12.770 14.732 35.131 1.00 6.90 215 SER B O 1
ATOM 7115 N N . CYS B 1 216 ? 10.687 15.318 34.567 1.00 7.30 216 CYS B N 1
ATOM 7116 C CA . CYS B 1 216 ? 10.626 16.243 35.684 1.00 7.14 216 CYS B CA 1
ATOM 7117 C C . CYS B 1 216 ? 10.745 15.542 37.033 1.00 7.74 216 CYS B C 1
ATOM 7118 O O . CYS B 1 216 ? 11.180 16.165 37.989 1.00 9.42 216 CYS B O 1
ATOM 7125 N N . SER B 1 217 ? 10.395 14.261 37.119 1.00 8.79 217 SER B N 1
ATOM 7126 C CA . SER B 1 217 ? 10.493 13.544 38.384 1.00 10.60 217 SER B CA 1
ATOM 7127 C C . SER B 1 217 ? 11.799 12.765 38.536 1.00 10.09 217 SER B C 1
ATOM 7128 O O . SER B 1 217 ? 12.051 12.206 39.601 1.00 12.51 217 SER B O 1
ATOM 7136 N N . ALA B 1 218 ? 12.627 12.709 37.496 1.00 8.78 218 ALA B N 1
ATOM 7137 C CA . ALA B 1 218 ? 13.887 11.963 37.571 1.00 8.67 218 ALA B CA 1
ATOM 7138 C C . ALA B 1 218 ? 14.845 12.621 38.546 1.00 8.41 218 ALA B C 1
ATOM 7139 O O . ALA B 1 218 ? 14.865 13.852 38.687 1.00 9.48 218 ALA B O 1
ATOM 7146 N N . THR B 1 219 ? 15.678 11.799 39.176 1.00 9.16 219 THR B N 1
ATOM 7147 C CA . THR B 1 219 ? 16.646 12.294 40.137 1.00 10.35 219 THR B CA 1
ATOM 7148 C C . THR B 1 219 ? 18.026 11.755 39.837 1.00 11.33 219 THR B C 1
ATOM 7149 O O . THR B 1 219 ? 18.181 10.697 39.208 1.00 11.26 219 THR B O 1
ATOM 7160 N N . GLY B 1 220 ? 19.027 12.522 40.247 1.00 12.72 220 GLY B N 1
ATOM 7161 C CA . GLY B 1 220 ? 20.400 12.064 40.219 1.00 13.83 220 GLY B CA 1
ATOM 7162 C C . GLY B 1 220 ? 20.857 11.736 38.815 1.00 13.35 220 GLY B C 1
ATOM 7163 O O . GLY B 1 220 ? 20.611 12.487 37.867 1.00 13.82 220 GLY B O 1
ATOM 7167 N N . ALA B 1 221 ? 21.530 10.602 38.680 1.00 13.20 221 ALA B N 1
ATOM 7168 C CA . ALA B 1 221 ? 22.049 10.184 37.383 1.00 14.72 221 ALA B CA 1
ATOM 7169 C C . ALA B 1 221 ? 20.947 9.980 36.344 1.00 11.89 221 ALA B C 1
ATOM 7170 O O . ALA B 1 221 ? 21.206 10.078 35.148 1.00 13.02 221 ALA B O 1
ATOM 7177 N N . ASP B 1 222 ? 19.718 9.715 36.777 1.00 11.24 222 ASP B N 1
ATOM 7178 C CA . ASP B 1 222 ? 18.609 9.572 35.834 1.00 9.96 222 ASP B CA 1
ATOM 7179 C C . ASP B 1 222 ? 18.142 10.904 35.280 1.00 8.16 222 ASP B C 1
ATOM 7180 O O . ASP B 1 222 ? 17.411 10.932 34.306 1.00 7.87 222 ASP B O 1
ATOM 7189 N N . ARG B 1 223 ? 18.530 12.008 35.906 1.00 7.04 223 ARG B N 1
ATOM 7190 C CA . ARG B 1 223 ? 18.095 13.310 35.419 1.00 6.98 223 ARG B CA 1
ATOM 7191 C C . ARG B 1 223 ? 19.141 13.812 34.412 1.00 6.28 223 ARG B C 1
ATOM 7192 O O . ARG B 1 223 ? 19.904 14.751 34.660 1.00 6.86 223 ARG B O 1
ATOM 7213 N N . SER B 1 224 ? 19.186 13.127 33.272 1.00 6.12 224 SER B N 1
ATOM 7214 C CA . SER B 1 224 ? 20.242 13.313 32.272 1.00 5.47 224 SER B CA 1
ATOM 7215 C C . SER B 1 224 ? 19.767 12.803 30.926 1.00 5.28 224 SER B C 1
ATOM 7216 O O . SER B 1 224 ? 18.742 12.142 30.836 1.00 6.01 224 SER B O 1
ATOM 7224 N N . ASP B 1 225 ? 20.531 13.143 29.886 1.00 5.32 225 ASP B N 1
ATOM 7225 C CA . ASP B 1 225 ? 20.176 12.744 28.531 1.00 5.19 225 ASP B CA 1
ATOM 7226 C C . ASP B 1 225 ? 21.430 12.565 27.690 1.00 4.73 225 ASP B C 1
ATOM 7227 O O . ASP B 1 225 ? 22.528 13.018 28.052 1.00 5.51 225 ASP B O 1
ATOM 7236 N N . TYR B 1 226 ? 21.232 11.910 26.544 1.00 4.62 226 TYR B N 1
ATOM 7237 C CA . TYR B 1 226 ? 22.313 11.600 25.612 1.00 4.74 226 TYR B CA 1
ATOM 7238 C C . TYR B 1 226 ? 22.057 12.266 24.269 1.00 4.43 226 TYR B C 1
ATOM 7239 O O . TYR B 1 226 ? 20.966 12.135 23.710 1.00 4.58 226 TYR B O 1
ATOM 7257 N N . TYR B 1 227 ? 23.094 12.919 23.762 1.00 4.59 227 TYR B N 1
ATOM 7258 C CA . TYR B 1 227 ? 23.064 13.646 22.496 1.00 4.44 227 TYR B CA 1
ATOM 7259 C C . TYR B 1 227 ? 24.019 12.981 21.508 1.00 3.88 227 TYR B C 1
ATOM 7260 O O . TYR B 1 227 ? 25.179 12.786 21.826 1.00 5.10 227 TYR B O 1
ATOM 7278 N N . GLY B 1 228 ? 23.543 12.655 20.318 1.00 4.36 228 GLY B N 1
ATOM 7279 C CA . GLY B 1 228 ? 24.457 12.136 19.309 1.00 4.58 228 GLY B CA 1
ATOM 7280 C C . GLY B 1 228 ? 25.435 13.230 18.914 1.00 4.21 228 GLY B C 1
ATOM 7281 O O . GLY B 1 228 ? 25.023 14.334 18.573 1.00 4.77 228 GLY B O 1
ATOM 7285 N N . ARG B 1 229 ? 26.728 12.931 18.941 1.00 4.68 229 ARG B N 1
ATOM 7286 C CA . ARG B 1 229 ? 27.739 13.982 18.822 1.00 4.64 229 ARG B CA 1
ATOM 7287 C C . ARG B 1 229 ? 27.993 14.445 17.406 1.00 4.47 229 ARG B C 1
ATOM 7288 O O . ARG B 1 229 ? 28.183 13.623 16.510 1.00 5.06 229 ARG B O 1
ATOM 7309 N N . VAL B 1 230 ? 28.114 15.762 17.235 1.00 4.88 230 VAL B N 1
ATOM 7310 C CA . VAL B 1 230 ? 28.649 16.330 16.005 1.00 4.70 230 VAL B CA 1
ATOM 7311 C C . VAL B 1 230 ? 30.030 15.748 15.682 1.00 4.60 230 VAL B C 1
ATOM 7312 O O . VAL B 1 230 ? 30.301 15.451 14.514 1.00 5.12 230 VAL B O 1
ATOM 7325 N N . PHE B 1 231 ? 30.875 15.566 16.701 1.00 4.38 231 PHE B N 1
ATOM 7326 C CA . PHE B 1 231 ? 32.182 14.957 16.478 1.00 5.22 231 PHE B CA 1
ATOM 7327 C C . PHE B 1 231 ? 32.043 13.643 15.703 1.00 4.93 231 PHE B C 1
ATOM 7328 O O . PHE B 1 231 ? 32.772 13.388 14.747 1.00 6.27 231 PHE B O 1
ATOM 7345 N N . THR B 1 232 ? 31.121 12.809 16.157 1.00 5.34 232 THR B N 1
ATOM 7346 C CA . THR B 1 232 ? 30.898 11.478 15.594 1.00 5.21 232 THR B CA 1
ATOM 7347 C C . THR B 1 232 ? 30.228 11.583 14.214 1.00 5.49 232 THR B C 1
ATOM 7348 O O . THR B 1 232 ? 30.644 10.948 13.250 1.00 6.03 232 THR B O 1
ATOM 7359 N N . SER B 1 233 ? 29.157 12.361 14.144 1.00 5.28 233 SER B N 1
ATOM 7360 C CA . SER B 1 233 ? 28.403 12.538 12.919 1.00 5.29 233 SER B CA 1
ATOM 7361 C C . SER B 1 233 ? 29.215 13.199 11.821 1.00 5.34 233 SER B C 1
ATOM 7362 O O . SER B 1 233 ? 28.868 13.062 10.649 1.00 5.67 233 SER B O 1
ATOM 7370 N N . TRP B 1 234 ? 30.285 13.913 12.178 1.00 5.66 234 TRP B N 1
ATOM 7371 C CA . TRP B 1 234 ? 31.113 14.601 11.180 1.00 5.75 234 TRP B CA 1
ATOM 7372 C C . TRP B 1 234 ? 31.648 13.611 10.144 1.00 6.96 234 TRP B C 1
ATOM 7373 O O . TRP B 1 234 ? 31.594 13.857 8.938 1.00 7.48 234 TRP B O 1
ATOM 7394 N N . THR B 1 235 ? 32.147 12.490 10.648 1.00 7.31 235 THR B N 1
ATOM 7395 C CA . THR B 1 235 ? 32.651 11.439 9.792 1.00 8.90 235 THR B CA 1
ATOM 7396 C C . THR B 1 235 ? 31.567 10.395 9.524 1.00 7.21 235 THR B C 1
ATOM 7397 O O . THR B 1 235 ? 31.585 9.769 8.483 1.00 7.22 235 THR B O 1
ATOM 7408 N N . GLY B 1 236 ? 30.650 10.217 10.480 1.00 7.07 236 GLY B N 1
ATOM 7409 C CA . GLY B 1 236 ? 29.459 9.395 10.310 1.00 7.22 236 GLY B CA 1
ATOM 7410 C C . GLY B 1 236 ? 29.724 8.031 9.694 1.00 7.54 236 GLY B C 1
ATOM 7411 O O . GLY B 1 236 ? 30.611 7.295 10.146 1.00 9.09 236 GLY B O 1
ATOM 7415 N N . GLY B 1 237 ? 28.933 7.688 8.681 1.00 7.02 237 GLY B N 1
ATOM 7416 C CA . GLY B 1 237 ? 29.055 6.405 8.017 1.00 8.16 237 GLY B CA 1
ATOM 7417 C C . GLY B 1 237 ? 30.068 6.383 6.886 1.00 8.56 237 GLY B C 1
ATOM 7418 O O . GLY B 1 237 ? 30.107 5.430 6.118 1.00 9.79 237 GLY B O 1
ATOM 7422 N N . GLY B 1 238 ? 30.907 7.406 6.771 1.00 8.21 238 GLY B N 1
ATOM 7423 C CA . GLY B 1 238 ? 31.995 7.394 5.810 1.00 8.82 238 GLY B CA 1
ATOM 7424 C C . GLY B 1 238 ? 31.614 7.759 4.387 1.00 8.91 238 GLY B C 1
ATOM 7425 O O . GLY B 1 238 ? 32.406 7.554 3.476 1.00 11.28 238 GLY B O 1
ATOM 7429 N N . THR B 1 239 ? 30.415 8.293 4.187 1.00 8.87 239 THR B N 1
ATOM 7430 C CA . THR B 1 239 ? 29.972 8.737 2.872 1.00 8.58 239 THR B CA 1
ATOM 7431 C C . THR B 1 239 ? 29.193 10.029 3.049 1.00 7.87 239 THR B C 1
ATOM 7432 O O . THR B 1 239 ? 28.715 10.324 4.149 1.00 7.68 239 THR B O 1
ATOM 7443 N N . SER B 1 240 ? 29.085 10.811 1.978 1.00 8.86 240 SER B N 1
ATOM 7444 C CA A SER B 1 240 ? 28.382 12.086 2.073 0.80 8.86 240 SER B CA 1
ATOM 7445 C CA B SER B 1 240 ? 28.369 12.082 2.024 0.20 7.84 240 SER B CA 1
ATOM 7446 C C . SER B 1 240 ? 26.936 11.945 2.546 1.00 8.21 240 SER B C 1
ATOM 7447 O O . SER B 1 240 ? 26.423 12.831 3.218 1.00 8.98 240 SER B O 1
ATOM 7462 N N . ALA B 1 241 ? 26.290 10.823 2.212 1.00 7.92 241 ALA B N 1
ATOM 7463 C CA . ALA B 1 241 ? 24.894 10.617 2.610 1.00 7.21 241 ALA B CA 1
ATOM 7464 C C . ALA B 1 241 ? 24.758 10.150 4.065 1.00 6.40 241 ALA B C 1
ATOM 7465 O O . ALA B 1 241 ? 23.636 9.979 4.542 1.00 6.94 241 ALA B O 1
ATOM 7472 N N . THR B 1 242 ? 25.882 9.953 4.749 1.00 6.07 242 THR B N 1
ATOM 7473 C CA . THR B 1 242 ? 25.860 9.439 6.108 1.00 6.27 242 THR B CA 1
ATOM 7474 C C . THR B 1 242 ? 26.712 10.258 7.065 1.00 5.62 242 THR B C 1
ATOM 7475 O O . THR B 1 242 ? 27.037 9.786 8.151 1.00 6.36 242 THR B O 1
ATOM 7486 N N . ARG B 1 243 ? 27.046 11.504 6.714 1.00 5.95 243 ARG B N 1
ATOM 7487 C CA . ARG B 1 243 ? 27.900 12.300 7.584 1.00 5.58 243 ARG B CA 1
ATOM 7488 C C . ARG B 1 243 ? 27.651 13.791 7.369 1.00 5.57 243 ARG B C 1
ATOM 7489 O O . ARG B 1 243 ? 27.036 14.189 6.373 1.00 6.58 243 ARG B O 1
ATOM 7510 N N . LEU B 1 244 ? 28.147 14.610 8.294 1.00 5.44 244 LEU B N 1
ATOM 7511 C CA . LEU B 1 244 ? 27.920 16.048 8.227 1.00 5.45 244 LEU B CA 1
ATOM 7512 C C . LEU B 1 244 ? 28.950 16.829 7.414 1.00 5.64 244 LEU B C 1
ATOM 7513 O O . LEU B 1 244 ? 28.655 17.925 6.940 1.00 6.03 244 LEU B O 1
ATOM 7529 N N . SER B 1 245 ? 30.169 16.307 7.278 1.00 5.99 245 SER B N 1
ATOM 7530 C CA . SER B 1 245 ? 31.292 17.144 6.846 1.00 6.74 245 SER B CA 1
ATOM 7531 C C . SER B 1 245 ? 31.086 17.754 5.453 1.00 7.10 245 SER B C 1
ATOM 7532 O O . SER B 1 245 ? 31.463 18.902 5.224 1.00 7.14 245 SER B O 1
ATOM 7540 N N . ASP B 1 246 ? 30.490 17.004 4.529 1.00 6.91 246 ASP B N 1
ATOM 7541 C CA . ASP B 1 246 ? 30.357 17.492 3.158 1.00 7.80 246 ASP B CA 1
ATOM 7542 C C . ASP B 1 246 ? 29.412 18.680 3.071 1.00 7.27 246 ASP B C 1
ATOM 7543 O O . ASP B 1 246 ? 29.452 19.442 2.110 1.00 8.54 246 ASP B O 1
ATOM 7552 N N . TRP B 1 247 ? 28.543 18.812 4.068 1.00 6.48 247 TRP B N 1
ATOM 7553 C CA . TRP B 1 247 ? 27.458 19.781 4.051 1.00 6.43 247 TRP B CA 1
ATOM 7554 C C . TRP B 1 247 ? 27.852 20.997 4.879 1.00 6.58 247 TRP B C 1
ATOM 7555 O O . TRP B 1 247 ? 27.759 22.147 4.412 1.00 9.36 247 TRP B O 1
ATOM 7576 N N . LEU B 1 248 ? 28.328 20.764 6.096 1.00 6.19 248 LEU B N 1
ATOM 7577 C CA . LEU B 1 248 ? 28.657 21.860 6.985 1.00 6.04 248 LEU B CA 1
ATOM 7578 C C . LEU B 1 248 ? 30.014 22.490 6.671 1.00 6.31 248 LEU B C 1
ATOM 7579 O O . LEU B 1 248 ? 30.262 23.610 7.117 1.00 6.48 248 LEU B O 1
ATOM 7595 N N . ASP B 1 249 ? 30.860 21.786 5.912 1.00 7.53 249 ASP B N 1
ATOM 7596 C CA . ASP B 1 249 ? 32.119 22.356 5.429 1.00 8.40 249 ASP B CA 1
ATOM 7597 C C . ASP B 1 249 ? 32.343 21.951 3.982 1.00 7.74 249 ASP B C 1
ATOM 7598 O O . ASP B 1 249 ? 33.356 21.344 3.643 1.00 8.45 249 ASP B O 1
ATOM 7607 N N A ALA B 1 250 ? 31.366 22.251 3.135 0.50 9.85 250 ALA B N 1
ATOM 7608 N N B ALA B 1 250 ? 31.437 22.373 3.107 0.50 9.37 250 ALA B N 1
ATOM 7609 C CA A ALA B 1 250 ? 31.458 21.899 1.730 0.50 10.25 250 ALA B CA 1
ATOM 7610 C CA B ALA B 1 250 ? 31.478 21.996 1.696 0.50 9.92 250 ALA B CA 1
ATOM 7611 C C A ALA B 1 250 ? 32.641 22.634 1.118 0.50 10.47 250 ALA B C 1
ATOM 7612 C C B ALA B 1 250 ? 32.813 22.303 0.992 0.50 9.47 250 ALA B C 1
ATOM 7613 O O A ALA B 1 250 ? 33.282 22.147 0.187 0.50 11.66 250 ALA B O 1
ATOM 7614 O O B ALA B 1 250 ? 33.335 21.459 0.267 0.50 9.52 250 ALA B O 1
ATOM 7627 N N A ALA B 1 251 ? 32.942 23.805 1.671 0.50 12.92 251 ALA B N 1
ATOM 7628 N N B ALA B 1 251 ? 33.363 23.498 1.198 0.50 9.56 251 ALA B N 1
ATOM 7629 C CA A ALA B 1 251 ? 34.021 24.639 1.158 0.50 14.03 251 ALA B CA 1
ATOM 7630 C CA B ALA B 1 251 ? 34.618 23.892 0.547 0.50 9.75 251 ALA B CA 1
ATOM 7631 C C A ALA B 1 251 ? 35.409 24.087 1.454 0.50 13.28 251 ALA B C 1
ATOM 7632 C C B ALA B 1 251 ? 35.825 23.179 1.162 0.50 11.11 251 ALA B C 1
ATOM 7633 O O A ALA B 1 251 ? 36.385 24.568 0.893 0.50 12.34 251 ALA B O 1
ATOM 7634 O O B ALA B 1 251 ? 36.939 23.289 0.645 0.50 11.79 251 ALA B O 1
ATOM 7647 N N A GLY B 1 252 ? 35.494 23.088 2.330 0.50 12.77 252 GLY B N 1
ATOM 7648 N N B GLY B 1 252 ? 35.609 22.451 2.254 0.50 11.05 252 GLY B N 1
ATOM 7649 C CA A GLY B 1 252 ? 36.770 22.474 2.671 0.50 11.82 252 GLY B CA 1
ATOM 7650 C CA B GLY B 1 252 ? 36.695 21.747 2.911 0.50 11.89 252 GLY B CA 1
ATOM 7651 C C A GLY B 1 252 ? 37.718 23.419 3.385 0.50 11.10 252 GLY B C 1
ATOM 7652 C C B GLY B 1 252 ? 37.739 22.675 3.502 0.50 12.84 252 GLY B C 1
ATOM 7653 O O A GLY B 1 252 ? 38.928 23.417 3.134 0.50 11.25 252 GLY B O 1
ATOM 7654 O O B GLY B 1 252 ? 38.945 22.472 3.308 0.50 13.06 252 GLY B O 1
ATOM 7661 N N A THR B 1 253 ? 37.176 24.230 4.285 0.50 9.21 253 THR B N 1
ATOM 7662 N N B THR B 1 253 ? 37.279 23.698 4.222 0.50 12.31 253 THR B N 1
ATOM 7663 C CA A THR B 1 253 ? 38.010 25.184 5.006 0.50 9.79 253 THR B CA 1
ATOM 7664 C CA B THR B 1 253 ? 38.184 24.601 4.932 0.50 11.60 253 THR B CA 1
ATOM 7665 C C A THR B 1 253 ? 38.804 24.518 6.122 0.50 9.31 253 THR B C 1
ATOM 7666 C C B THR B 1 253 ? 38.892 23.873 6.068 0.50 12.60 253 THR B C 1
ATOM 7667 O O A THR B 1 253 ? 39.818 25.058 6.559 0.50 8.76 253 THR B O 1
ATOM 7668 O O B THR B 1 253 ? 39.960 24.294 6.507 0.50 13.73 253 THR B O 1
ATOM 7689 N N A GLY B 1 254 ? 38.359 23.348 6.570 0.50 9.80 254 GLY B N 1
ATOM 7690 N N B GLY B 1 254 ? 38.289 22.790 6.550 0.50 12.51 254 GLY B N 1
ATOM 7691 C CA A GLY B 1 254 ? 39.020 22.648 7.661 0.50 9.76 254 GLY B CA 1
ATOM 7692 C CA B GLY B 1 254 ? 38.854 22.031 7.653 0.50 12.71 254 GLY B CA 1
ATOM 7693 C C A GLY B 1 254 ? 38.631 23.131 9.050 0.50 9.00 254 GLY B C 1
ATOM 7694 C C B GLY B 1 254 ? 38.374 22.480 9.022 0.50 12.72 254 GLY B C 1
ATOM 7695 O O A GLY B 1 254 ? 39.289 22.800 10.047 0.50 9.37 254 GLY B O 1
ATOM 7696 O O B GLY B 1 254 ? 38.594 21.777 10.005 0.50 10.53 254 GLY B O 1
ATOM 7703 N N A ALA B 1 255 ? 37.527 23.863 9.131 0.70 10.04 255 ALA B N 1
ATOM 7704 N N B ALA B 1 255 ? 37.697 23.627 9.067 0.30 10.93 255 ALA B N 1
ATOM 7705 C CA A ALA B 1 255 ? 37.108 24.423 10.408 0.70 9.55 255 ALA B CA 1
ATOM 7706 C CA B ALA B 1 255 ? 37.248 24.263 10.312 0.30 11.00 255 ALA B CA 1
ATOM 7707 C C A ALA B 1 255 ? 36.747 23.324 11.394 0.70 8.42 255 ALA B C 1
ATOM 7708 C C B ALA B 1 255 ? 36.779 23.279 11.381 0.30 9.24 255 ALA B C 1
ATOM 7709 O O A ALA B 1 255 ? 36.018 22.380 11.066 0.70 9.15 255 ALA B O 1
ATOM 7710 O O B ALA B 1 255 ? 35.994 22.369 11.100 0.30 10.60 255 ALA B O 1
ATOM 7723 N N . GLN B 1 256 ? 37.269 23.481 12.603 1.00 7.28 256 GLN B N 1
ATOM 7724 C CA . GLN B 1 256 ? 36.963 22.614 13.727 1.00 6.52 256 GLN B CA 1
ATOM 7725 C C . GLN B 1 256 ? 35.758 23.141 14.510 1.00 5.69 256 GLN B C 1
ATOM 7726 O O . GLN B 1 256 ? 35.095 22.401 15.218 1.00 5.72 256 GLN B O 1
ATOM 7740 N N . PHE B 1 257 ? 35.508 24.441 14.399 1.00 6.11 257 PHE B N 1
ATOM 7741 C CA . PHE B 1 257 ? 34.331 25.054 15.018 1.00 5.84 257 PHE B CA 1
ATOM 7742 C C . PHE B 1 257 ? 34.079 26.352 14.273 1.00 6.46 257 PHE B C 1
ATOM 7743 O O . PHE B 1 257 ? 35.027 26.940 13.733 1.00 7.22 257 PHE B O 1
ATOM 7760 N N . ILE B 1 258 ? 32.809 26.744 14.186 1.00 5.89 258 ILE B N 1
ATOM 7761 C CA . ILE B 1 258 ? 32.418 28.023 13.609 1.00 6.27 258 ILE B CA 1
ATOM 7762 C C . ILE B 1 258 ? 31.355 28.659 14.488 1.00 5.66 258 ILE B C 1
ATOM 7763 O O . ILE B 1 258 ? 30.694 28.003 15.291 1.00 6.21 258 ILE B O 1
ATOM 7779 N N . ASP B 1 259 ? 31.212 29.969 14.311 1.00 6.18 259 ASP B N 1
ATOM 7780 C CA . ASP B 1 259 ? 30.175 30.706 14.999 1.00 6.20 259 ASP B CA 1
ATOM 7781 C C . ASP B 1 259 ? 28.905 30.739 14.163 1.00 5.76 259 ASP B C 1
ATOM 7782 O O . ASP B 1 259 ? 28.867 30.229 13.043 1.00 6.80 259 ASP B O 1
ATOM 7791 N N . GLY B 1 260 ? 27.850 31.325 14.717 1.00 5.96 260 GLY B N 1
ATOM 7792 C CA . GLY B 1 260 ? 26.585 31.384 14.015 1.00 6.25 260 GLY B CA 1
ATOM 7793 C C . GLY B 1 260 ? 26.496 32.554 13.047 1.00 6.66 260 GLY B C 1
ATOM 7794 O O . GLY B 1 260 ? 27.425 33.358 12.872 1.00 8.53 260 GLY B O 1
ATOM 7798 N N . LEU B 1 261 ? 25.359 32.601 12.370 1.00 5.69 261 LEU B N 1
ATOM 7799 C CA . LEU B 1 261 ? 25.068 33.591 11.335 1.00 5.91 261 LEU B CA 1
ATOM 7800 C C . LEU B 1 261 ? 23.637 34.039 11.557 1.00 5.43 261 LEU B C 1
ATOM 7801 O O . LEU B 1 261 ? 22.722 33.212 11.661 1.00 5.79 261 LEU B O 1
ATOM 7817 N N . ASP B 1 262 ? 23.435 35.350 11.626 1.00 6.53 262 ASP B N 1
ATOM 7818 C CA A ASP B 1 262 ? 22.115 35.902 11.859 0.50 6.87 262 ASP B CA 1
ATOM 7819 C CA B ASP B 1 262 ? 22.115 35.898 11.860 0.50 6.76 262 ASP B CA 1
ATOM 7820 C C . ASP B 1 262 ? 21.420 36.242 10.550 1.00 8.46 262 ASP B C 1
ATOM 7821 O O . ASP B 1 262 ? 22.060 36.419 9.511 1.00 10.57 262 ASP B O 1
ATOM 7838 N N . SER B 1 263 ? 20.104 36.346 10.604 1.00 9.97 263 SER B N 1
ATOM 7839 C CA . SER B 1 263 ? 19.344 36.709 9.424 1.00 11.88 263 SER B CA 1
ATOM 7840 C C . SER B 1 263 ? 19.684 38.145 9.021 1.00 12.00 263 SER B C 1
ATOM 7841 O O . SER B 1 263 ? 19.591 38.502 7.857 1.00 15.17 263 SER B O 1
ATOM 7849 N N . THR B 1 264 ? 20.115 38.952 9.988 1.00 13.83 264 THR B N 1
ATOM 7850 C CA . THR B 1 264 ? 20.526 40.320 9.701 1.00 20.84 264 THR B CA 1
ATOM 7851 C C . THR B 1 264 ? 21.955 40.325 9.169 1.00 24.90 264 THR B C 1
ATOM 7852 O O . THR B 1 264 ? 22.452 41.344 8.680 1.00 27.72 264 THR B O 1
#

InterPro domains:
  IPR009003 Peptidase S1, PA clan [SSF50494] (2-261)

Sequence (528 aa):
GVSGSCNIDVVCPEGNGHRDVIRSSVAAYSRQQGTMWCCTGSLLVNNSANDKKMYFLTANHCCGMTTAAIASSSMMVVYWNYQQNSTCRAPGSSSSGANGDGSLAQSQTGAVVRATNAASDFTLLELNTAANPAYNLFWAGWDRRDQNFAGATAIHHPNVAEKRISHSTVATEISSGYNGATGTSHLLHVFWQASGGVTEPGSSGSPIYSPEEKRVLGQLHGGPSSCCSATGADRSDYYGRVFTSWTGGGTSSATRLSDWLDAAAGGTTGGAAQFIDGLDSTGVSGSCNIDVVCPEGNGHRDVIRSSVAAYSRQQGTMWCCTGSLLVNNSANDKKKMYFLTANHCCGMTTAAIASSSSMMVVYWNYQQNSTCRAPGSSSSSGANGDGSLAQSQTGAVVRATNAASDFTLLELNTAANPAYNLFWAGWDRRDQNFAGATAIHHPNVAEKRISHSTVATEISGYNGATGTSHLLHVFWQASGGVTEPGSSGSPIYSPEEKRVLGQLHGGPSSCSATGADRSDYYGRVFTSWTGGGTSSATRLSDWLDAAAAGGTTGGAAQFIDGLDDST

Nearest PDB structures (foldseek):
  4nsy-assembly1_A  TM=1.004E+00  e=1.382E-57  Lysobacter enzymogenes
  4nsv-assembly1_B  TM=1.003E+00  e=2.432E-56  Lysobacter enzymogenes
  4gpg-assembly1_A  TM=9.991E-01  e=1.987E-48  Achromobacter lyticus
  4x2w-assembly1_A  TM=6.755E-01  e=2.016E-03  Murine norovirus 1
  6bic-assembly1_A  TM=6.749E-01  e=4.957E-03  Norovirus Hu/1968/US

Organism: Lysobacter enzymogenes (NCBI:txid69)

CATH classification: 2.40.10.10 (+1 more: 2.40.10.10)

Foldseek 3Di:
DFAAQLFWFCVPPVVVVPPAQLQFKWWKDWPPHGFAIWGAAAFPVLPQFRKIKFFLVSPCQAQVRQAFMKIFTFFTAPDIDPRPDPVSRDAGDGDRPDIDGGWGWFAAAHQLRMTIITGDDGDDVVSFHKHFKAAQDQDKAQKKKWWFQAVSHHITIFIARGIWDAAGFARHHDGFKIKTAGDQSHHAHHRRRGNTFIAGPLRHGFFTFDFFQDGNPDGDSSRIGIGGGLNQQQCAPPDRRGHCVCPRHVVPPVDRMDGMHTSD/DFAAQLFWFCVPVVVVPPPAQLQFKWWKDWPPHGFAIWGAAAFPVLDQFQKIKFFLVSPCQDQVRQQFMKIFTFFTAPDIDPRPDVVSRDAGDGDRPDIDGGWAWFAAFPQLRMTIITGPDGDDVVSWHKHFKAFQDQDKAQKKKWWFQAVSHHITIFIARGIWDAAGFARHHDGFKIKTAGDFSHHAHHRRRGNTFIAHPLGHGFFTFDFFQAGNPDGDSRNIGIGGGLNQQQCAPPDRRGHCVCPRHVVPPVDRIDGMHTSD

Secondary structure (DSSP, 8-state):
----TTSEETTSGGGTT-TTGGGGEEEEEETTEEEEEEEEB--TT-----EEEEEGGG---SHHHHHT-EEEES---SS-PPTTSTTTTS-------SEEE-EEEEEEETTTTEEEEEESSPPPGGG--EEBEEE--S---S-EEEEE-GGG-S-EEEEE-S--EEESGGG-SSSSEEEEE--TTS----TT-TT-EEE-TTSEEEEEEEE-S--TT--GGGSEEEEEEHHHHHHTTSSGGG-SHHHHTTT----SEE--EE--/----TTSEETTSGGGTT-TTGGGGEEEEEETTEEEEEEEEB--TT-----EEEEEGGG---SHHHHHH-EEEES---SS-PPTTSTTTTS-------SEEE-EEEEEEETTTTEEEEEESSPPPGGG--EEBEEE--S---S-EEEEE-GGG-S-EEEEE-S--EEESGGG-SSSSEEEEE--TTS----TT-TT-EEE-TTSEEEEEEEE-S--TT--GGGSEEEEEEHHHHHHTTSSGGG-SHHHHTTT----SEE--EE--

B-factor: mean 9.83, std 6.34, range [2.97, 48.53]

Radius of gyration: 22.96 Å; Cα contacts (8 Å, |Δi|>4): 1712; chains: 2; bounding box: 45×71×40 Å

Solvent-accessible surface area: 18535 Å² total; per-residue (Å²): 27,77,10,23,35,16,0,11,0,2,59,0,93,72,0,104,45,22,95,36,1,11,44,0,1,0,0,0,2,44,114,66,74,59,91,6,0,0,0,0,1,2,7,21,60,82,58,87,92,8,8,0,4,0,0,15,72,2,4,0,52,70,75,76,29,0,65,50,0,30,1,36,1,37,13,42,7,78,86,57,19,60,60,55,32,104,56,0,24,48,105,12,88,22,63,68,86,61,37,15,76,2,2,58,40,84,1,33,18,20,54,1,5,0,0,0,0,27,7,94,67,80,23,61,111,76,32,63,0,19,2,0,1,1,3,47,81,94,64,65,18,81,9,6,11,0,0,0,0,0,87,13,1,2,1,2,0,0,35,4,96,80,59,4,90,50,17,5,53,70,47,28,147,34,85,23,2,4,21,0,40,16,65,97,102,8,0,0,3,28,93,10,0,8,0,0,0,1,0,1,78,90,59,28,0,6,0,1,3,37,15,14,48,12,41,42,99,13,106,64,77,69,14,0,2,12,0,0,3,1,72,30,0,19,88,28,25,52,73,48,60,28,61,0,26,47,52,4,16,82,82,59,84,49,21,85,82,24,89,30,40,43,24,146,29,77,9,22,37,15,0,12,0,3,57,0,91,70,0,106,47,22,96,36,1,14,50,0,1,0,0,0,1,40,110,65,77,60,91,6,0,0,0,0,1,1,6,18,56,85,57,84,91,7,9,0,3,0,0,16,69,2,6,0,53,68,77,78,21,0,61,54,0,30,0,37,2,38,12,49,6,75,85,57,20,61,59,53,35,107,56,0,24,47,104,13,88,22,61,68,86,62,37,16,76,2,0,58,43,80,1,33,19,21,53,1,4,0,0,0,0,28,7,91,70,81,25,64,111,82,32,67,2,20,2,0,2,0,3,46,82,92,65,66,21,83,8,6,10,0,0,0,0,0,86,13,2,2,2,2,0,0,36,4,97,80,59,3,92,49,16,5,54,70,47,27,146,35,85,22,2,5,19,0,40,15,64,97,102,8,0,0,4,28,92,11,0,8,1,0,0,0,0,0,79,88,59,28,1,6,0,1,4,37,15,14,46,12,42,42,99,14,105,61,77,73,11,0,2,12,0,0,3,1,74,30,0,19,89,28,42,50,71,51,60,34,62,0,25,46,57,3,17,79,65,61,82,47,23,84,84,26,90,30,38,39,23,148